Protein 1IHU (pdb70)

Sequence (540 aa):
MQFLQNIPPYLFFTGKGGVGKTSISCATAIRLAEQGKRVLLVSTDPASNVGQVFSQTIGNTIQAIASVPGLSALEIDPQAAAQQYRARIVDPIKGVLPDDVVSSINEQLSGACTTEIAAFDEFTGLLTDASLLTRFDHIIFDTAPTGHTIRLLQLPGAWSSFIASCLGPMAGLEKQREQYAYAVEALSDPKRTRLVLVARLQKSTLQEVARTHLELAAIGLKNQYLVINGVLPKTEAANDTLAAAIWEREQEALANLPADLAGLPTDTLFLQPVNMVGVSALSRLLSTQPQRPDIPSLSALVDDIARNEHGLIMLMGKGGVGKTTMAAAIAVRLADMGFDVHLTTSDPANNLQVSRIDPHEETERYRQHVLETKGKELDEAGKRLLEEDLRSPCTEEIAVFQAFSRVIREAGKRFVVMDTAPTGHTLLLLDATTPMMLLQDPERTKVLLVTLPETTPVLEAANLQADLERAGIHPWGWIINNSLSIADTRSPLLRMRAQQELPQIESVKRQHASRVALVPVLASEPTGIDKLKQLAGHHH

InterPro domains:
  IPR003593 AAA+ ATPase domain [SM00382] (7-226)
  IPR003593 AAA+ ATPase domain [SM00382] (326-518)
  IPR016300 Arsenical pump ATPase, ArsA/GET3 [PTHR10803] (10-292)
  IPR016300 Arsenical pump ATPase, ArsA/GET3 [TIGR00345] (12-296)
  IPR025723 ArsA/GET3, Anion-transporting ATPase-like domain [PF02374] (10-291)
  IPR025723 ArsA/GET3, Anion-transporting ATPase-like domain [PF02374] (329-475)
  IPR025723 ArsA/GET3, Anion-transporting ATPase-like domain [PF02374] (481-582)
  IPR027417 P-loop containing nucleoside triphosphate hydrolase [G3DSA:3.40.50.300] (1-296)
  IPR027417 P-loop containing nucleoside triphosphate hydrolase [G3DSA:3.40.50.300] (309-582)
  IPR027417 P-loop containing nucleoside triphosphate hydrolase [SSF52540] (7-279)
  IPR027417 P-loop containing nucleoside triphosphate hydrolase [SSF52540] (314-576)
  IPR027541 Arsenical pump-driving ATPase [PIRSF001327] (2-582)
  IPR027541 Arsenical pump-driving ATPase [TIGR04291] (7-570)

Foldseek 3Di:
DVCLPPAAAEEEEAADFPLQLLLLQVLSQLVQLVVVFQEEEEEEDQVDCNCQLLVHDEEQDWAASVVGHNYIYHYDHLVVQLVVLLCVPLVVCVVPDDPVVSVLLSLLSPDPLLSLLSVLLVLLVVLPPPVVVVRGRHYYYSHDHALLSLVLLVFPCLVPPDWVFNNSSSVRRPDDSVSSVSSLVQQLDSNHYAYEYEEELAPVRLVVSLVRQVSVVVSRNPRYAYEYEAQAPVVLLPPKDQSVLQNVSSVVSVVVRPPSCVPHHYDYWHHDLADNRYNVSSNVRPDNDDAFDDAAALLVVLVVVCVVLFAEEEEEADPPLQLPLSLLLSLLSCQVVPGQEEEEECDPLHSYHYHYDPLVVLLVVLLVVVCVVTVPPIDVSNSVSSSSRSVDPQSSQVSSVVVLVVCLVVRVVGYYGYSYHHALSSVVSVVVVDDLVCQLPVNRYAYEYGFALDDRRLVRSQVSQVRNVVSNHHHQEYEHEAAQSPPDIPRPSSNSVNNNSVVSVVCCCPPPGVHYHYFHRQRDDQSDPVSSNVRRDDDD

B-factor: mean 42.8, std 14.43, range [5.63, 90.51]

Nearest PDB structures (foldseek):
  1ihu-assembly1_A  TM=1.002E+00  e=6.202E-102  Escherichia coli
  1f48-assembly1_A  TM=9.995E-01  e=1.758E-96  Escherichia coli
  1ii0-assembly2_B  TM=9.972E-01  e=1.925E-93  Escherichia coli
  1ii0-assembly1_A  TM=9.949E-01  e=6.900E-92  Escherichia coli
  1ii9-assembly1_A  TM=9.945E-01  e=1.110E-90  Escherichia coli

CATH classification: 3.40.50.300 (+1 more: 3.40.50.300)

Solvent-accessible surface area: 24223 Å² total; per-residue (Å²): 39,86,0,15,108,149,17,15,31,6,0,1,0,20,29,79,19,20,0,13,22,24,34,0,0,0,0,0,0,1,81,5,7,124,109,66,80,106,0,0,2,0,1,13,37,52,55,30,68,2,9,118,13,7,98,53,116,20,24,133,85,73,68,73,2,96,68,6,116,42,2,16,0,16,39,20,58,13,87,34,16,4,91,103,3,41,34,107,38,2,73,89,35,123,79,106,66,78,116,106,57,12,68,55,48,53,23,59,3,33,6,81,18,1,39,64,3,1,18,0,6,66,9,0,25,28,5,27,54,78,67,16,61,92,161,22,44,15,0,0,0,2,35,14,8,62,4,16,4,0,51,7,6,78,12,75,0,18,72,74,28,182,87,49,19,15,19,23,0,23,85,4,28,110,33,130,102,116,68,1,50,94,0,15,101,0,4,33,36,80,175,64,3,14,3,0,1,0,0,73,7,57,145,60,15,2,83,94,11,6,125,43,26,89,73,4,17,91,26,18,8,153,30,9,35,0,0,0,11,11,13,4,8,146,83,31,21,73,132,21,124,19,0,35,31,14,71,121,46,19,63,115,13,54,79,98,38,32,91,68,0,70,76,20,42,38,14,52,0,42,37,17,51,63,60,35,89,24,46,85,14,2,42,119,1,4,36,103,141,115,196,153,34,130,24,76,31,0,0,29,6,0,33,55,2,6,195,46,119,74,5,1,1,4,0,8,16,86,56,66,8,14,28,54,35,1,0,16,2,0,0,14,52,0,8,88,76,66,39,68,1,4,17,1,8,23,58,110,116,177,59,55,78,64,17,148,10,57,13,131,106,22,20,103,173,27,27,141,107,12,46,116,85,66,0,115,183,22,92,126,35,0,52,135,6,4,48,2,11,7,103,4,103,22,5,82,37,5,1,4,3,81,14,2,36,138,10,3,175,38,2,28,154,44,1,0,0,0,2,34,17,0,38,0,10,3,6,46,17,16,65,84,128,88,46,15,159,25,8,61,54,100,115,101,7,16,4,0,0,1,1,21,4,65,87,46,7,8,57,44,2,17,59,33,18,52,26,2,74,116,3,33,3,132,19,36,1,1,0,0,10,61,0,22,5,42,14,121,16,183,2,96,17,4,128,54,44,10,94,32,13,72,85,21,5,68,37,0,74,173,135,35,16,97,90,9,0,3,0,21,17,36,5,41,71,35,124,34,113,106,74,17,88,113,7,2,34,139,110,197

Radius of gyration: 23.65 Å; Cα contacts (8 Å, |Δi|>4): 1014; chains: 1; bounding box: 61×44×60 Å

Secondary structure (DSSP, 8-state):
-GGGSS--SEEEEE-STTSSHHHHHHHHHHHHHHTT--EEEEE--TT--HHHHTTS---SS-EE-TTSTTEEEEE--HHHHHHHHHHHHHGGGTTTS-HHHHHHHHHHTSSHHHHHHHHHHHHHHHHH-TTHHHH-SEEEESS---HHHHHHHH-GGGGT-------GGGGG--S-HHHHHHHHHHHH-TTTEEEEEEEES-HHHHHHHHHHHHHHHHHT---EEEEEEEEPPGGGGSS-HHHHHHHHHHHHHHHT--HHHHTS-EEEEEPPSS---SHHHHHHTT-S---------HHHHHHHHHTTS-EEEEEE-STTSSHHHHHHHHHHHHHHTT--EEEEES-----EEEEE--HHHHHHHHHHHHHHHHHTT--HHHHHHHHHHTTSHHHHHHHHHHHHTTTGGGGGTSEEEES----HHHHHHHHH---HHHHH-TTTEEEEEEE-SSHHHHHHHHHHHHHHHHTT----EEEEEEESTTS----HHHHHHHHHHHHHHHHIIIII-SSEEEEE--SS---SHHHHHHHH----

Structure (mmCIF, N/CA/C/O backbone):
data_1IHU
#
_entry.id   1IHU
#
_cell.length_a   73.897
_cell.length_b   75.945
_cell.length_c   222.607
_cell.angle_alpha   90.00
_cell.angle_beta   90.00
_cell.angle_gamma   90.00
#
_symmetry.space_group_name_H-M   'I 2 2 2'
#
loop_
_entity.id
_entity.type
_entity.pdbx_description
1 polymer 'ARSENICAL PUMP-DRIVING ATPASE'
2 non-polymer 'MAGNESIUM ION'
3 non-polymer 'CADMIUM ION'
4 non-polymer 'CHLORIDE ION'
5 non-polymer "ADENOSINE-5'-DIPHOSPHATE"
6 non-polymer 'ALUMINUM FLUORIDE'
7 non-polymer TRIHYDROXYARSENITE(III)
8 water water
#
loop_
_atom_site.group_PDB
_atom_site.id
_atom_site.type_symbol
_atom_site.label_atom_id
_atom_site.label_alt_id
_atom_site.label_comp_id
_atom_site.label_asym_id
_atom_site.label_entity_id
_atom_site.label_seq_id
_atom_site.pdbx_PDB_ins_code
_atom_site.Cartn_x
_atom_site.Cartn_y
_atom_site.Cartn_z
_atom_site.occupancy
_atom_site.B_iso_or_equiv
_atom_site.auth_seq_id
_atom_site.auth_comp_id
_atom_site.auth_asym_id
_atom_site.auth_atom_id
_atom_site.pdbx_PDB_model_num
ATOM 1 N N . MET A 1 1 ? 38.498 4.614 80.773 1.00 31.38 1 MET A N 1
ATOM 2 C CA . MET A 1 1 ? 37.022 4.436 80.626 1.00 31.86 1 MET A CA 1
ATOM 3 C C . MET A 1 1 ? 36.729 3.586 79.390 1.00 26.16 1 MET A C 1
ATOM 4 O O . MET A 1 1 ? 37.316 3.784 78.338 1.00 29.59 1 MET A O 1
ATOM 9 N N . GLN A 1 2 ? 35.824 2.634 79.528 1.00 28.83 2 GLN A N 1
ATOM 10 C CA . GLN A 1 2 ? 35.468 1.784 78.411 1.00 29.38 2 GLN A CA 1
ATOM 11 C C . GLN A 1 2 ? 34.825 2.581 77.297 1.00 31.76 2 GLN A C 1
ATOM 12 O O . GLN A 1 2 ? 35.066 2.283 76.138 1.00 34.72 2 GLN A O 1
ATOM 18 N N . PHE A 1 3 ? 34.028 3.600 77.641 1.00 32.98 3 PHE A N 1
ATOM 19 C CA . PHE A 1 3 ? 33.338 4.395 76.621 1.00 28.87 3 PHE A CA 1
ATOM 20 C C . PHE A 1 3 ? 34.272 5.241 75.783 1.00 32.04 3 PHE A C 1
ATOM 21 O O . PHE A 1 3 ? 33.933 5.641 74.672 1.00 32.51 3 PHE A O 1
ATOM 29 N N . LEU A 1 4 ? 35.464 5.473 76.317 1.00 32.18 4 LEU A N 1
ATOM 30 C CA . LEU A 1 4 ? 36.499 6.258 75.659 1.00 28.90 4 LEU A CA 1
ATOM 31 C C . LEU A 1 4 ? 37.361 5.436 74.694 1.00 25.49 4 LEU A C 1
ATOM 32 O O . LEU A 1 4 ? 38.213 5.988 73.996 1.00 31.61 4 LEU A O 1
ATOM 37 N N . GLN A 1 5 ? 37.149 4.129 74.657 1.00 27.93 5 GLN A N 1
ATOM 38 C CA . GLN A 1 5 ? 37.962 3.273 73.799 1.00 33.38 5 GLN A CA 1
ATOM 39 C C . GLN A 1 5 ? 37.487 3.063 72.366 1.00 35.08 5 GLN A C 1
ATOM 40 O O . GLN A 1 5 ? 36.327 2.715 72.120 1.00 36.65 5 GLN A O 1
ATOM 46 N N . ASN A 1 6 ? 38.427 3.242 71.441 1.00 34.13 6 ASN A N 1
ATOM 47 C CA . ASN A 1 6 ? 38.228 3.010 70.022 1.00 31.15 6 ASN A CA 1
ATOM 48 C C . ASN A 1 6 ? 36.824 3.453 69.599 1.00 35.18 6 ASN A C 1
ATOM 49 O O . ASN A 1 6 ? 36.008 2.649 69.137 1.00 36.70 6 ASN A O 1
ATOM 54 N N . ILE A 1 7 ? 36.573 4.751 69.775 1.00 26.59 7 ILE A N 1
ATOM 55 C CA . ILE A 1 7 ? 35.306 5.408 69.470 1.00 23.46 7 ILE A CA 1
ATOM 56 C C . ILE A 1 7 ? 35.073 5.627 67.971 1.00 32.77 7 ILE A C 1
ATOM 57 O O . ILE A 1 7 ? 35.987 6.041 67.255 1.00 31.23 7 ILE A O 1
ATOM 62 N N . PRO A 1 8 ? 33.849 5.350 67.474 1.00 31.44 8 PRO A N 1
ATOM 63 C CA . PRO A 1 8 ? 33.628 5.584 66.041 1.00 28.98 8 PRO A CA 1
ATOM 64 C C . PRO A 1 8 ? 33.573 7.100 65.785 1.00 27.68 8 PRO A C 1
ATOM 65 O O . PRO A 1 8 ? 33.689 7.905 66.720 1.00 30.00 8 PRO A O 1
ATOM 69 N N . PRO A 1 9 ? 33.390 7.518 64.525 1.00 29.23 9 PRO A N 1
ATOM 70 C CA . PRO A 1 9 ? 33.345 8.967 64.282 1.00 23.42 9 PRO A CA 1
ATOM 71 C C . PRO A 1 9 ? 32.222 9.772 64.964 1.00 30.98 9 PRO A C 1
ATOM 72 O O . PRO A 1 9 ? 32.425 10.939 65.293 1.00 27.58 9 PRO A O 1
ATOM 76 N N . TYR A 1 10 ? 31.052 9.171 65.185 1.00 23.79 10 TYR A N 1
ATOM 77 C CA . TYR A 1 10 ? 29.950 9.898 65.836 1.00 25.99 10 TYR A CA 1
ATOM 78 C C . TYR A 1 10 ? 29.722 9.413 67.259 1.00 24.78 10 TYR A C 1
ATOM 79 O O . TYR A 1 10 ? 29.557 8.220 67.491 1.00 30.62 10 TYR A O 1
ATOM 88 N N . LEU A 1 11 ? 29.723 10.343 68.208 1.00 23.30 11 LEU A N 1
ATOM 89 C CA . LEU A 1 11 ? 29.520 10.013 69.617 1.00 26.95 11 LEU A CA 1
ATOM 90 C C . LEU A 1 11 ? 28.368 10.870 70.158 1.00 33.89 11 LEU A C 1
ATOM 91 O O . LEU A 1 11 ? 28.421 12.109 70.092 1.00 24.84 11 LEU A O 1
ATOM 96 N N . PHE A 1 12 ? 27.345 10.193 70.686 1.00 27.44 12 PHE A N 1
ATOM 97 C CA . PHE A 1 12 ? 26.133 10.827 71.215 1.00 26.93 12 PHE A CA 1
ATOM 98 C C . PHE A 1 12 ? 25.935 10.522 72.711 1.00 31.25 12 PHE A C 1
ATOM 99 O O . PHE A 1 12 ? 26.098 9.368 73.138 1.00 27.08 12 PHE A O 1
ATOM 107 N N . PHE A 1 13 ? 25.595 11.551 73.496 1.00 28.08 13 PHE A N 1
ATOM 108 C CA . PHE A 1 13 ? 25.308 11.387 74.930 1.00 27.29 13 PHE A CA 1
ATOM 109 C C . PHE A 1 13 ? 23.834 11.721 75.156 1.00 30.88 13 PHE A C 1
ATOM 110 O O . PHE A 1 13 ? 23.348 12.776 74.727 1.00 29.10 13 PHE A O 1
ATOM 118 N N . THR A 1 14 ? 23.123 10.810 75.809 1.00 30.12 14 THR A N 1
ATOM 119 C CA . THR A 1 14 ? 21.718 11.013 76.106 1.00 28.33 14 THR A CA 1
ATOM 120 C C . THR A 1 14 ? 21.497 10.875 77.618 1.00 30.83 14 THR A C 1
ATOM 121 O O . THR A 1 14 ? 22.355 10.340 78.330 1.00 29.51 14 THR A O 1
ATOM 125 N N . GLY A 1 15 ? 20.360 11.364 78.108 1.00 23.48 15 GLY A N 1
ATOM 126 C CA . GLY A 1 15 ? 20.097 11.328 79.538 1.00 19.84 15 GLY A CA 1
ATOM 127 C C . GLY A 1 15 ? 19.302 12.562 79.965 1.00 27.51 15 GLY A C 1
ATOM 128 O O . GLY A 1 15 ? 19.184 13.523 79.193 1.00 27.07 15 GLY A O 1
ATOM 129 N N . LYS A 1 16 ? 18.761 12.548 81.183 1.00 24.06 16 LYS A N 1
ATOM 130 C CA . LYS A 1 16 ? 17.938 13.647 81.670 1.00 26.87 16 LYS A CA 1
ATOM 131 C C . LYS A 1 16 ? 18.689 14.964 81.906 1.00 29.20 16 LYS A C 1
ATOM 132 O O . LYS A 1 16 ? 19.917 14.988 82.053 1.00 28.48 16 LYS A O 1
ATOM 138 N N . GLY A 1 17 ? 17.928 16.059 81.927 1.00 27.91 17 GLY A N 1
ATOM 139 C CA . GLY A 1 17 ? 18.501 17.379 82.132 1.00 29.95 17 GLY A CA 1
ATOM 140 C C . GLY A 1 17 ? 19.372 17.370 83.373 1.00 31.60 17 GLY A C 1
ATOM 141 O O . GLY A 1 17 ? 18.944 16.899 84.427 1.00 31.39 17 GLY A O 1
ATOM 142 N N . GLY A 1 18 ? 20.602 17.850 83.244 1.00 29.84 18 GLY A N 1
ATOM 143 C CA . GLY A 1 18 ? 21.488 17.883 84.392 1.00 33.16 18 GLY A CA 1
ATOM 144 C C . GLY A 1 18 ? 22.235 16.612 84.793 1.00 35.98 18 GLY A C 1
ATOM 145 O O . GLY A 1 18 ? 22.942 16.643 85.812 1.00 37.90 18 GLY A O 1
ATOM 146 N N . VAL A 1 19 ? 22.115 15.502 84.058 1.00 25.44 19 VAL A N 1
ATOM 147 C CA . VAL A 1 19 ? 22.882 14.315 84.479 1.00 32.19 19 VAL A CA 1
ATOM 148 C C . VAL A 1 19 ? 24.381 14.470 84.244 1.00 27.01 19 VAL A C 1
ATOM 149 O O . VAL A 1 19 ? 25.166 13.753 84.849 1.00 32.19 19 VAL A O 1
ATOM 153 N N . GLY A 1 20 ? 24.765 15.394 83.359 1.00 27.99 20 GLY A N 1
ATOM 154 C CA . GLY A 1 20 ? 26.170 15.625 83.056 1.00 21.26 20 GLY A CA 1
ATOM 155 C C . GLY A 1 20 ? 26.581 15.409 81.607 1.00 29.96 20 GLY A C 1
ATOM 156 O O . GLY A 1 20 ? 27.785 15.310 81.299 1.00 23.09 20 GLY A O 1
ATOM 157 N N . LYS A 1 21 ? 25.606 15.363 80.697 1.00 20.52 21 LYS A N 1
ATOM 158 C CA . LYS A 1 21 ? 25.936 15.120 79.285 1.00 25.52 21 LYS A CA 1
ATOM 159 C C . LYS A 1 21 ? 26.990 16.069 78.688 1.00 24.60 21 LYS A C 1
ATOM 160 O O . LYS A 1 21 ? 27.992 15.632 78.121 1.00 27.80 21 LYS A O 1
ATOM 166 N N . THR A 1 22 ? 26.742 17.364 78.814 1.00 23.99 22 THR A N 1
ATOM 167 C CA . THR A 1 22 ? 27.621 18.386 78.290 1.00 18.86 22 THR A CA 1
ATOM 168 C C . THR A 1 22 ? 29.000 18.337 78.942 1.00 24.31 22 THR A C 1
ATOM 169 O O . THR A 1 22 ? 30.018 18.406 78.252 1.00 27.65 22 THR A O 1
ATOM 173 N N . SER A 1 23 ? 29.028 18.207 80.267 1.00 24.15 23 SER A N 1
ATOM 174 C CA . SER A 1 23 ? 30.282 18.128 81.018 1.00 29.35 23 SER A CA 1
ATOM 175 C C . SER A 1 23 ? 31.122 16.957 80.504 1.00 32.00 23 SER A C 1
ATOM 176 O O . SER A 1 23 ? 32.295 17.130 80.175 1.00 29.77 23 SER A O 1
ATOM 179 N N . ILE A 1 24 ? 30.517 15.770 80.463 1.00 27.26 24 ILE A N 1
ATOM 180 C CA . ILE A 1 24 ? 31.188 14.583 79.975 1.00 26.22 24 ILE A CA 1
ATOM 181 C C . ILE A 1 24 ? 31.602 14.745 78.496 1.00 33.60 24 ILE A C 1
ATOM 182 O O . ILE A 1 24 ? 32.673 14.270 78.083 1.00 29.46 24 ILE A O 1
ATOM 187 N N . SER A 1 25 ? 30.786 15.443 77.701 1.00 28.89 25 SER A N 1
ATOM 188 C CA . SER A 1 25 ? 31.136 15.639 76.285 1.00 29.63 25 SER A CA 1
ATOM 189 C C . SER A 1 25 ? 32.383 16.507 76.124 1.00 27.85 25 SER A C 1
ATOM 190 O O . SER A 1 25 ? 33.232 16.234 75.272 1.00 26.61 25 SER A O 1
ATOM 193 N N . CYS A 1 26 ? 32.469 17.569 76.921 1.00 26.75 26 CYS A N 1
ATOM 194 C CA . CYS A 1 26 ? 33.601 18.488 76.850 1.00 33.56 26 CYS A CA 1
ATOM 195 C C . CYS A 1 26 ? 34.883 17.795 77.287 1.00 32.26 26 CYS A C 1
ATOM 196 O O . CYS A 1 26 ? 35.932 17.963 76.673 1.00 37.24 26 CYS A O 1
ATOM 199 N N . ALA A 1 27 ? 34.781 17.010 78.351 1.00 31.77 27 ALA A N 1
ATOM 200 C CA . ALA A 1 27 ? 35.914 16.276 78.875 1.00 31.90 27 ALA A CA 1
ATOM 201 C C . ALA A 1 27 ? 36.360 15.210 77.874 1.00 34.65 27 ALA A C 1
ATOM 202 O O . ALA A 1 27 ? 37.550 14.943 77.731 1.00 34.29 27 ALA A O 1
ATOM 204 N N . THR A 1 28 ? 35.402 14.590 77.191 1.00 31.94 28 THR A N 1
ATOM 205 C CA . THR A 1 28 ? 35.728 13.587 76.193 1.00 28.62 28 THR A CA 1
ATOM 206 C C . THR A 1 28 ? 36.451 14.250 75.014 1.00 30.02 28 THR A C 1
ATOM 207 O O . THR A 1 28 ? 37.460 13.744 74.540 1.00 34.49 28 THR A O 1
ATOM 211 N N . ALA A 1 29 ? 35.945 15.392 74.556 1.00 34.05 29 ALA A N 1
ATOM 212 C CA . ALA A 1 29 ? 36.554 16.109 73.434 1.00 34.28 29 ALA A CA 1
ATOM 213 C C . ALA A 1 29 ? 38.005 16.494 73.730 1.00 35.26 29 ALA A C 1
ATOM 214 O O . ALA A 1 29 ? 38.897 16.275 72.910 1.00 40.32 29 ALA A O 1
ATOM 216 N N . ILE A 1 30 ? 38.228 17.085 74.898 1.00 38.04 30 ILE A N 1
ATOM 217 C CA . ILE A 1 30 ? 39.568 17.487 75.320 1.00 37.94 30 ILE A CA 1
ATOM 218 C C . ILE A 1 30 ? 40.487 16.276 75.267 1.00 39.80 30 ILE A C 1
ATOM 219 O O . ILE A 1 30 ? 41.520 16.295 74.592 1.00 40.11 30 ILE A O 1
ATOM 224 N N . ARG A 1 31 ? 40.089 15.222 75.972 1.00 32.61 31 ARG A N 1
ATOM 225 C CA . ARG A 1 31 ? 40.858 13.983 76.034 1.00 35.34 31 ARG A CA 1
ATOM 226 C C . ARG A 1 31 ? 41.231 13.454 74.650 1.00 38.96 31 ARG A C 1
ATOM 227 O O . ARG A 1 31 ? 42.345 12.984 74.442 1.00 44.18 31 ARG A O 1
ATOM 235 N N . LEU A 1 32 ? 40.304 13.525 73.701 1.00 41.87 32 LEU A N 1
ATOM 236 C CA . LEU A 1 32 ? 40.581 13.027 72.362 1.00 38.87 32 LEU A CA 1
ATOM 237 C C . LEU A 1 32 ? 41.466 13.996 71.586 1.00 38.77 32 LEU A C 1
ATOM 238 O O . LEU A 1 32 ? 42.326 13.582 70.812 1.00 39.03 32 LEU A O 1
ATOM 243 N N . ALA A 1 33 ? 41.248 15.288 71.783 1.00 42.72 33 ALA A N 1
ATOM 244 C CA . ALA A 1 33 ? 42.057 16.284 71.096 1.00 45.97 33 ALA A CA 1
ATOM 245 C C . ALA A 1 33 ? 43.499 16.140 71.581 1.00 48.61 33 ALA A C 1
ATOM 246 O O . ALA A 1 33 ? 44.448 16.370 70.827 1.00 47.40 33 ALA A O 1
ATOM 248 N N . GLU A 1 34 ? 43.655 15.735 72.838 1.00 44.78 34 GLU A N 1
ATOM 249 C CA . GLU A 1 34 ? 44.980 15.562 73.409 1.00 46.25 34 GLU A CA 1
ATOM 250 C C . GLU A 1 34 ? 45.664 14.290 72.921 1.00 44.49 34 GLU A C 1
ATOM 251 O O . GLU A 1 34 ? 46.875 14.163 73.033 1.00 41.77 34 GLU A O 1
ATOM 257 N N . GLN A 1 35 ? 44.902 13.350 72.374 1.00 44.02 35 GLN A N 1
ATOM 258 C CA . GLN A 1 35 ? 45.511 12.130 71.857 1.00 39.74 35 GLN A CA 1
ATOM 259 C C . GLN A 1 35 ? 45.849 12.359 70.383 1.00 38.37 35 GLN A C 1
ATOM 260 O O . GLN A 1 35 ? 46.134 11.426 69.630 1.00 39.91 35 GLN A O 1
ATOM 266 N N . GLY A 1 36 ? 45.817 13.624 69.981 1.00 35.91 36 GLY A N 1
ATOM 267 C CA . GLY A 1 36 ? 46.117 13.967 68.607 1.00 34.11 36 GLY A CA 1
ATOM 268 C C . GLY A 1 36 ? 44.944 13.904 67.641 1.00 43.42 36 GLY A C 1
ATOM 269 O O . GLY A 1 36 ? 45.149 14.011 66.436 1.00 43.59 36 GLY A O 1
ATOM 270 N N . LYS A 1 37 ? 43.719 13.746 68.145 1.00 42.46 37 LYS A N 1
ATOM 271 C CA . LYS A 1 37 ? 42.554 13.673 67.262 1.00 39.50 37 LYS A CA 1
ATOM 272 C C . LYS A 1 37 ? 41.981 15.042 66.912 1.00 34.65 37 LYS A C 1
ATOM 273 O O . LYS A 1 37 ? 42.095 16.003 67.675 1.00 35.14 37 LYS A O 1
ATOM 279 N N . ARG A 1 38 ? 41.356 15.114 65.745 1.00 33.17 38 ARG A N 1
ATOM 280 C CA . ARG A 1 38 ? 40.713 16.328 65.293 1.00 27.76 38 ARG A CA 1
ATOM 281 C C . ARG A 1 38 ? 39.266 16.131 65.781 1.00 36.08 38 ARG A C 1
ATOM 282 O O . ARG A 1 38 ? 38.570 15.184 65.364 1.00 31.64 38 ARG A O 1
ATOM 290 N N . VAL A 1 39 ? 38.821 17.013 66.676 1.00 35.88 39 VAL A N 1
ATOM 291 C CA . VAL A 1 39 ? 37.492 16.879 67.249 1.00 32.03 39 VAL A CA 1
ATOM 292 C C . VAL A 1 39 ? 36.527 18.041 67.027 1.00 37.31 39 VAL A C 1
ATOM 293 O O . VAL A 1 39 ? 36.904 19.215 67.124 1.00 43.57 39 VAL A O 1
ATOM 297 N N . LEU A 1 40 ? 35.279 17.704 66.716 1.00 30.10 40 LEU A N 1
ATOM 298 C CA . LEU A 1 40 ? 34.230 18.713 66.552 1.00 30.80 40 LEU A CA 1
ATOM 299 C C . LEU A 1 40 ? 33.242 18.439 67.700 1.00 26.48 40 LEU A C 1
ATOM 300 O O . LEU A 1 40 ? 32.717 17.320 67.853 1.00 26.04 40 LEU A O 1
ATOM 305 N N . LEU A 1 41 ? 33.032 19.443 68.539 1.00 31.59 41 LEU A N 1
ATOM 306 C CA . LEU A 1 41 ? 32.109 19.303 69.663 1.00 28.14 41 LEU A CA 1
ATOM 307 C C . LEU A 1 41 ? 30.861 20.053 69.273 1.00 32.20 41 LEU A C 1
ATOM 308 O O . LEU A 1 41 ? 30.913 21.262 69.009 1.00 29.76 41 LEU A O 1
ATOM 313 N N . VAL A 1 42 ? 29.749 19.326 69.212 1.00 22.98 42 VAL A N 1
ATOM 314 C CA . VAL A 1 42 ? 28.473 19.913 68.844 1.00 27.05 42 VAL A CA 1
ATOM 315 C C . VAL A 1 42 ? 27.585 20.159 70.066 1.00 27.55 42 VAL A C 1
ATOM 316 O O . VAL A 1 42 ? 27.059 19.222 70.683 1.00 23.75 42 VAL A O 1
ATOM 320 N N . SER A 1 43 ? 27.460 21.438 70.411 1.00 29.46 43 SER A N 1
ATOM 321 C CA . SER A 1 43 ? 26.651 21.898 71.525 1.00 29.77 43 SER A CA 1
ATOM 322 C C . SER A 1 43 ? 25.207 21.977 71.009 1.00 29.12 43 SER A C 1
ATOM 323 O O . SER A 1 43 ? 24.919 22.636 70.006 1.00 23.95 43 SER A O 1
ATOM 326 N N . THR A 1 44 ? 24.296 21.302 71.693 1.00 28.84 44 THR A N 1
ATOM 327 C CA . THR A 1 44 ? 22.923 21.259 71.221 1.00 29.55 44 THR A CA 1
ATOM 328 C C . THR A 1 44 ? 21.880 21.860 72.136 1.00 31.24 44 THR A C 1
ATOM 329 O O . THR A 1 44 ? 20.728 22.042 71.724 1.00 34.69 44 THR A O 1
ATOM 333 N N . ASP A 1 45 ? 22.280 22.171 73.365 1.00 30.84 45 ASP A N 1
ATOM 334 C CA . ASP A 1 45 ? 21.380 22.718 74.386 1.00 33.23 45 ASP A CA 1
ATOM 335 C C . ASP A 1 45 ? 20.788 24.086 74.062 1.00 39.30 45 ASP A C 1
ATOM 336 O O . ASP A 1 45 ? 21.475 24.944 73.494 1.00 39.36 45 ASP A O 1
ATOM 341 N N . PRO A 1 46 ? 19.499 24.304 74.439 1.00 42.78 46 PRO A N 1
ATOM 342 C CA . PRO A 1 46 ? 18.700 25.525 74.241 1.00 47.49 46 PRO A CA 1
ATOM 343 C C . PRO A 1 46 ? 19.305 26.847 74.691 1.00 53.55 46 PRO A C 1
ATOM 344 O O . PRO A 1 46 ? 18.987 27.901 74.127 1.00 61.39 46 PRO A O 1
ATOM 348 N N . ALA A 1 47 ? 20.153 26.802 75.710 1.00 50.33 47 ALA A N 1
ATOM 349 C CA . ALA A 1 47 ? 20.799 28.009 76.214 1.00 51.57 47 ALA A CA 1
ATOM 350 C C . ALA A 1 47 ? 22.242 27.604 76.439 1.00 54.08 47 ALA A C 1
ATOM 351 O O . ALA A 1 47 ? 22.771 27.709 77.550 1.00 55.65 47 ALA A O 1
ATOM 353 N N . SER A 1 48 ? 22.859 27.125 75.363 1.00 55.52 48 SER A N 1
ATOM 354 C CA . SER A 1 48 ? 24.225 26.638 75.388 1.00 57.00 48 SER A CA 1
ATOM 355 C C . SER A 1 48 ? 25.140 27.449 76.280 1.00 58.19 48 SER A C 1
ATOM 356 O O . SER A 1 48 ? 25.106 28.677 76.263 1.00 59.58 48 SER A O 1
ATOM 359 N N . ASN A 1 49 ? 25.961 26.743 77.051 1.00 56.14 49 ASN A N 1
ATOM 360 C CA . ASN A 1 49 ? 26.914 27.364 77.950 1.00 52.73 49 ASN A CA 1
ATOM 361 C C . ASN A 1 49 ? 28.312 26.840 77.627 1.00 52.82 49 ASN A C 1
ATOM 362 O O . ASN A 1 49 ? 29.288 27.184 78.299 1.00 53.73 49 ASN A O 1
ATOM 367 N N . VAL A 1 50 ? 28.402 26.006 76.594 1.00 49.78 50 VAL A N 1
ATOM 368 C CA . VAL A 1 50 ? 29.680 25.428 76.192 1.00 48.77 50 VAL A CA 1
ATOM 369 C C . VAL A 1 50 ? 30.741 26.504 75.989 1.00 50.02 50 VAL A C 1
ATOM 370 O O . VAL A 1 50 ? 31.892 26.330 76.389 1.00 50.90 50 VAL A O 1
ATOM 374 N N . GLY A 1 51 ? 30.356 27.618 75.375 1.00 52.10 51 GLY A N 1
ATOM 375 C CA . GLY A 1 51 ? 31.315 28.687 75.173 1.00 57.06 51 GLY A CA 1
ATOM 376 C C . GLY A 1 51 ? 31.935 29.061 76.509 1.00 57.83 51 GLY A C 1
ATOM 377 O O . GLY A 1 51 ? 33.145 29.276 76.617 1.00 56.10 51 GLY A O 1
ATOM 378 N N . GLN A 1 52 ? 31.091 29.111 77.535 1.00 60.73 52 GLN A N 1
ATOM 379 C CA . GLN A 1 52 ? 31.520 29.463 78.880 1.00 63.33 52 GLN A CA 1
ATOM 380 C C . GLN A 1 52 ? 32.626 28.562 79.411 1.00 64.43 52 GLN A C 1
ATOM 381 O O . GLN A 1 52 ? 33.699 29.044 79.788 1.00 63.65 52 GLN A O 1
ATOM 387 N N . VAL A 1 53 ? 32.361 27.257 79.441 1.00 62.38 53 VAL A N 1
ATOM 388 C CA . VAL A 1 53 ? 33.336 26.285 79.932 1.00 59.09 53 VAL A CA 1
ATOM 389 C C . VAL A 1 53 ? 34.699 26.419 79.255 1.00 57.59 53 VAL A C 1
ATOM 390 O O . VAL A 1 53 ? 35.724 26.074 79.840 1.00 61.60 53 VAL A O 1
ATOM 394 N N . PHE A 1 54 ? 34.717 26.911 78.023 1.00 49.53 54 PHE A N 1
ATOM 395 C CA . PHE A 1 54 ? 35.980 27.064 77.320 1.00 54.68 54 PHE A CA 1
ATOM 396 C C . PHE A 1 54 ? 36.428 28.514 77.312 1.00 57.96 54 PHE A C 1
ATOM 397 O O . PHE A 1 54 ? 37.425 28.877 76.676 1.00 56.14 54 PHE A O 1
ATOM 405 N N . SER A 1 55 ? 35.678 29.334 78.039 1.00 58.94 55 SER A N 1
ATOM 406 C CA . SER A 1 55 ? 35.968 30.750 78.156 1.00 58.00 55 SER A CA 1
ATOM 407 C C . SER A 1 55 ? 36.176 31.413 76.803 1.00 58.36 55 SER A C 1
ATOM 408 O O . SER A 1 55 ? 37.214 32.032 76.553 1.00 59.56 55 SER A O 1
ATOM 411 N N . GLN A 1 56 ? 35.185 31.266 75.929 1.00 54.38 56 GLN A N 1
ATOM 412 C CA . GLN A 1 56 ? 35.223 31.877 74.605 1.00 54.04 56 GLN A CA 1
ATOM 413 C C . GLN A 1 56 ? 33.826 31.762 74.012 1.00 50.14 56 GLN A C 1
ATOM 414 O O . GLN A 1 56 ? 32.978 31.063 74.555 1.00 51.12 56 GLN A O 1
ATOM 420 N N . THR A 1 57 ? 33.582 32.445 72.902 1.00 48.23 57 THR A N 1
ATOM 421 C CA . THR A 1 57 ? 32.264 32.391 72.286 1.00 51.97 57 THR A CA 1
ATOM 422 C C . THR A 1 57 ? 32.256 31.413 71.124 1.00 53.69 57 THR A C 1
ATOM 423 O O . THR A 1 57 ? 33.272 31.231 70.444 1.00 52.61 57 THR A O 1
ATOM 427 N N . ILE A 1 58 ? 31.104 30.784 70.914 1.00 42.66 58 ILE A N 1
ATOM 428 C CA . ILE A 1 58 ? 30.919 29.835 69.832 1.00 47.22 58 ILE A CA 1
ATOM 429 C C . ILE A 1 58 ? 29.548 30.109 69.217 1.00 51.46 58 ILE A C 1
ATOM 430 O O . ILE A 1 58 ? 28.621 30.521 69.918 1.00 56.63 58 ILE A O 1
ATOM 435 N N . GLY A 1 59 ? 29.413 29.873 67.918 1.00 50.23 59 GLY A N 1
ATOM 436 C CA . GLY A 1 59 ? 28.139 30.122 67.266 1.00 47.67 59 GLY A CA 1
ATOM 437 C C . GLY A 1 59 ? 27.716 28.996 66.353 1.00 49.53 59 GLY A C 1
ATOM 438 O O . GLY A 1 59 ? 28.192 27.865 66.493 1.00 47.11 59 GLY A O 1
ATOM 439 N N . ASN A 1 60 ? 26.831 29.312 65.411 1.00 48.41 60 ASN A N 1
ATOM 440 C CA . ASN A 1 60 ? 26.313 28.337 64.450 1.00 48.39 60 ASN A CA 1
ATOM 441 C C . ASN A 1 60 ? 27.298 28.172 63.302 1.00 50.10 60 ASN A C 1
ATOM 442 O O . ASN A 1 60 ? 26.928 27.862 62.169 1.00 44.08 60 ASN A O 1
ATOM 447 N N . THR A 1 61 ? 28.566 28.381 63.629 1.00 50.55 61 THR A N 1
ATOM 448 C CA . THR A 1 61 ? 29.660 28.285 62.681 1.00 46.88 61 THR A CA 1
ATOM 449 C C . THR A 1 61 ? 30.796 27.565 63.389 1.00 47.63 61 THR A C 1
ATOM 450 O O . THR A 1 61 ? 31.129 27.898 64.527 1.00 52.43 61 THR A O 1
ATOM 454 N N . ILE A 1 62 ? 31.377 26.567 62.730 1.00 45.51 62 ILE A N 1
ATOM 455 C CA . ILE A 1 62 ? 32.477 25.828 63.328 1.00 43.45 62 ILE A CA 1
ATOM 456 C C . ILE A 1 62 ? 33.635 26.773 63.623 1.00 47.65 62 ILE A C 1
ATOM 457 O O . ILE A 1 62 ? 34.066 27.540 62.761 1.00 52.05 62 ILE A O 1
ATOM 462 N N . GLN A 1 63 ? 34.117 26.712 64.859 1.00 47.54 63 GLN A N 1
ATOM 463 C CA . GLN A 1 63 ? 35.220 27.531 65.324 1.00 46.24 63 GLN A CA 1
ATOM 464 C C . GLN A 1 63 ? 36.165 26.687 66.149 1.00 44.95 63 GLN A C 1
ATOM 465 O O . GLN A 1 63 ? 35.726 25.871 66.957 1.00 37.70 63 GLN A O 1
ATOM 471 N N . ALA A 1 64 ? 37.464 26.888 65.952 1.00 45.20 64 ALA A N 1
ATOM 472 C CA . ALA A 1 64 ? 38.456 26.150 66.719 1.00 52.09 64 ALA A CA 1
ATOM 473 C C . ALA A 1 64 ? 38.408 26.665 68.152 1.00 49.91 64 ALA A C 1
ATOM 474 O O . ALA A 1 64 ? 38.119 27.835 68.383 1.00 53.57 64 ALA A O 1
ATOM 476 N N . ILE A 1 65 ? 38.659 25.794 69.118 1.00 50.79 65 ILE A N 1
ATOM 477 C CA . ILE A 1 65 ? 38.659 26.230 70.509 1.00 50.39 65 ILE A CA 1
ATOM 478 C C . ILE A 1 65 ? 40.108 26.519 70.854 1.00 50.15 65 ILE A C 1
ATOM 479 O O . ILE A 1 65 ? 40.882 25.610 71.126 1.00 48.66 65 ILE A O 1
ATOM 484 N N . ALA A 1 66 ? 40.467 27.799 70.800 1.00 50.62 66 ALA A N 1
ATOM 485 C CA . ALA A 1 66 ? 41.829 28.266 71.062 1.00 50.13 66 ALA A CA 1
ATOM 486 C C . ALA A 1 66 ? 42.562 27.558 72.192 1.00 45.31 66 ALA A C 1
ATOM 487 O O . ALA A 1 66 ? 43.713 27.166 72.027 1.00 47.30 66 ALA A O 1
ATOM 489 N N . SER A 1 67 ? 41.896 27.392 73.329 1.00 49.53 67 SER A N 1
ATOM 490 C CA . SER A 1 67 ? 42.501 26.740 74.488 1.00 49.90 67 SER A CA 1
ATOM 491 C C . SER A 1 67 ? 42.690 25.222 74.363 1.00 49.44 67 SER A C 1
ATOM 492 O O . SER A 1 67 ? 43.242 24.587 75.262 1.00 53.44 67 SER A O 1
ATOM 495 N N . VAL A 1 68 ? 42.243 24.640 73.258 1.00 47.10 68 VAL A N 1
ATOM 496 C CA . VAL A 1 68 ? 42.369 23.198 73.068 1.00 44.60 68 VAL A CA 1
ATOM 497 C C . VAL A 1 68 ? 42.695 22.815 71.619 1.00 49.14 68 VAL A C 1
ATOM 498 O O . VAL A 1 68 ? 41.800 22.520 70.819 1.00 43.58 68 VAL A O 1
ATOM 502 N N . PRO A 1 69 ? 43.988 22.816 71.260 1.00 49.08 69 PRO A N 1
ATOM 503 C CA . PRO A 1 69 ? 44.382 22.458 69.895 1.00 44.95 69 PRO A CA 1
ATOM 504 C C . PRO A 1 69 ? 43.853 21.085 69.471 1.00 42.34 69 PRO A C 1
ATOM 505 O O . PRO A 1 69 ? 43.985 20.108 70.203 1.00 41.39 69 PRO A O 1
ATOM 509 N N . GLY A 1 70 ? 43.257 21.030 68.284 1.00 42.62 70 GLY A N 1
ATOM 510 C CA . GLY A 1 70 ? 42.687 19.791 67.779 1.00 41.91 70 GLY A CA 1
ATOM 511 C C . GLY A 1 70 ? 41.165 19.773 67.877 1.00 38.66 70 GLY A C 1
ATOM 512 O O . GLY A 1 70 ? 40.477 18.997 67.195 1.00 38.42 70 GLY A O 1
ATOM 513 N N . LEU A 1 71 ? 40.643 20.661 68.715 1.00 36.05 71 LEU A N 1
ATOM 514 C CA . LEU A 1 71 ? 39.216 20.765 68.963 1.00 38.04 71 LEU A CA 1
ATOM 515 C C . LEU A 1 71 ? 38.555 22.031 68.434 1.00 40.25 71 LEU A C 1
ATOM 516 O O . LEU A 1 71 ? 39.074 23.134 68.590 1.00 42.26 71 LEU A O 1
ATOM 521 N N . SER A 1 72 ? 37.401 21.845 67.799 1.00 42.06 72 SER A N 1
ATOM 522 C CA . SER A 1 72 ? 36.592 22.941 67.277 1.00 41.42 72 SER A CA 1
ATOM 523 C C . SER A 1 72 ? 35.200 22.702 67.856 1.00 38.99 72 SER A C 1
ATOM 524 O O . SER A 1 72 ? 34.912 21.631 68.396 1.00 36.54 72 SER A O 1
ATOM 527 N N . ALA A 1 73 ? 34.340 23.701 67.762 1.00 38.33 73 ALA A N 1
ATOM 528 C CA . ALA A 1 73 ? 33.005 23.563 68.300 1.00 36.91 73 ALA A CA 1
ATOM 529 C C . ALA A 1 73 ? 31.974 24.171 67.362 1.00 38.86 73 ALA A C 1
ATOM 530 O O . ALA A 1 73 ? 32.298 24.996 66.500 1.00 33.25 73 ALA A O 1
ATOM 532 N N . LEU A 1 74 ? 30.733 23.737 67.539 1.00 33.30 74 LEU A N 1
ATOM 533 C CA . LEU A 1 74 ? 29.609 24.210 66.746 1.00 34.43 74 LEU A CA 1
ATOM 534 C C . LEU A 1 74 ? 28.352 24.174 67.602 1.00 34.13 74 LEU A C 1
ATOM 535 O O . LEU A 1 74 ? 28.027 23.151 68.219 1.00 34.51 74 LEU A O 1
ATOM 540 N N . GLU A 1 75 ? 27.649 25.294 67.642 1.00 37.61 75 GLU A N 1
ATOM 541 C CA . GLU A 1 75 ? 26.423 25.390 68.414 1.00 38.64 75 GLU A CA 1
ATOM 542 C C . GLU A 1 75 ? 25.165 25.373 67.530 1.00 40.99 75 GLU A C 1
ATOM 543 O O . GLU A 1 75 ? 24.991 26.205 66.630 1.00 41.81 75 GLU A O 1
ATOM 549 N N . ILE A 1 76 ? 24.300 24.398 67.775 1.00 40.56 76 ILE A N 1
ATOM 550 C CA . ILE A 1 76 ? 23.049 24.293 67.040 1.00 36.01 76 ILE A CA 1
ATOM 551 C C . ILE A 1 76 ? 21.981 24.739 68.024 1.00 39.60 76 ILE A C 1
ATOM 552 O O . ILE A 1 76 ? 21.750 24.075 69.029 1.00 46.38 76 ILE A O 1
ATOM 557 N N . ASP A 1 77 ? 21.351 25.877 67.767 1.00 42.65 77 ASP A N 1
ATOM 558 C CA . ASP A 1 77 ? 20.315 26.366 68.670 1.00 45.76 77 ASP A CA 1
ATOM 559 C C . ASP A 1 77 ? 18.993 25.674 68.345 1.00 41.73 77 ASP A C 1
ATOM 560 O O . ASP A 1 77 ? 18.449 25.836 67.255 1.00 42.48 77 ASP A O 1
ATOM 565 N N . PRO A 1 78 ? 18.455 24.898 69.299 1.00 44.96 78 PRO A N 1
ATOM 566 C CA . PRO A 1 78 ? 17.191 24.189 69.072 1.00 40.74 78 PRO A CA 1
ATOM 567 C C . PRO A 1 78 ? 15.981 25.115 69.067 1.00 36.42 78 PRO A C 1
ATOM 568 O O . PRO A 1 78 ? 15.030 24.898 68.315 1.00 36.64 78 PRO A O 1
ATOM 572 N N . GLN A 1 79 ? 16.008 26.146 69.904 1.00 35.09 79 GLN A N 1
ATOM 573 C CA . GLN A 1 79 ? 14.884 27.070 69.940 1.00 41.25 79 GLN A CA 1
ATOM 574 C C . GLN A 1 79 ? 14.838 27.835 68.624 1.00 41.96 79 GLN A C 1
ATOM 575 O O . GLN A 1 79 ? 13.756 28.107 68.084 1.00 40.64 79 GLN A O 1
ATOM 581 N N . ALA A 1 80 ? 16.018 28.149 68.096 1.00 42.27 80 ALA A N 1
ATOM 582 C CA . ALA A 1 80 ? 16.109 28.867 66.837 1.00 41.88 80 ALA A CA 1
ATOM 583 C C . ALA A 1 80 ? 15.653 27.966 65.700 1.00 38.57 80 ALA A C 1
ATOM 584 O O . ALA A 1 80 ? 14.926 28.402 64.810 1.00 38.43 80 ALA A O 1
ATOM 586 N N . ALA A 1 81 ? 16.065 26.707 65.732 1.00 31.92 81 ALA A N 1
ATOM 587 C CA . ALA A 1 81 ? 15.674 25.780 64.677 1.00 30.87 81 ALA A CA 1
ATOM 588 C C . ALA A 1 81 ? 14.159 25.565 64.626 1.00 28.52 81 ALA A C 1
ATOM 589 O O . ALA A 1 81 ? 13.585 25.514 63.543 1.00 29.75 81 ALA A O 1
ATOM 591 N N . ALA A 1 82 ? 13.513 25.423 65.781 1.00 28.65 82 ALA A N 1
ATOM 592 C CA . ALA A 1 82 ? 12.053 25.233 65.806 1.00 30.51 82 ALA A CA 1
ATOM 593 C C . ALA A 1 82 ? 11.367 26.488 65.260 1.00 32.27 82 ALA A C 1
ATOM 594 O O . ALA A 1 82 ? 10.395 26.393 64.496 1.00 32.01 82 ALA A O 1
ATOM 596 N N . GLN A 1 83 ? 11.882 27.652 65.666 1.00 32.48 83 GLN A N 1
ATOM 597 C CA . GLN A 1 83 ? 11.362 28.949 65.232 1.00 38.60 83 GLN A CA 1
ATOM 598 C C . GLN A 1 83 ? 11.342 29.071 63.707 1.00 40.74 83 GLN A C 1
ATOM 599 O O . GLN A 1 83 ? 10.351 29.524 63.136 1.00 38.81 83 GLN A O 1
ATOM 605 N N . GLN A 1 84 ? 12.435 28.660 63.057 1.00 41.99 84 GLN A N 1
ATOM 606 C CA . GLN A 1 84 ? 12.563 28.720 61.596 1.00 38.61 84 GLN A CA 1
ATOM 607 C C . GLN A 1 84 ? 11.720 27.656 60.932 1.00 39.50 84 GLN A C 1
ATOM 608 O O . GLN A 1 84 ? 11.220 27.829 59.817 1.00 32.10 84 GLN A O 1
ATOM 614 N N . TYR A 1 85 ? 11.589 26.534 61.621 1.00 40.14 85 TYR A N 1
ATOM 615 C CA . TYR A 1 85 ? 10.778 25.434 61.130 1.00 44.65 85 TYR A CA 1
ATOM 616 C C . TYR A 1 85 ? 9.345 25.967 61.036 1.00 41.81 85 TYR A C 1
ATOM 617 O O . TYR A 1 85 ? 8.652 25.821 60.025 1.00 41.36 85 TYR A O 1
ATOM 626 N N . ARG A 1 86 ? 8.930 26.595 62.127 1.00 37.78 86 ARG A N 1
ATOM 627 C CA . ARG A 1 86 ? 7.599 27.165 62.278 1.00 41.87 86 ARG A CA 1
ATOM 628 C C . ARG A 1 86 ? 7.335 28.254 61.235 1.00 44.33 86 ARG A C 1
ATOM 629 O O . ARG A 1 86 ? 6.288 28.252 60.565 1.00 44.46 86 ARG A O 1
ATOM 637 N N . ALA A 1 87 ? 8.295 29.168 61.091 1.00 39.21 87 ALA A N 1
ATOM 638 C CA . ALA A 1 87 ? 8.187 30.285 60.154 1.00 37.13 87 ALA A CA 1
ATOM 639 C C . ALA A 1 87 ? 8.088 29.854 58.697 1.00 35.87 87 ALA A C 1
ATOM 640 O O . ALA A 1 87 ? 7.438 30.513 57.896 1.00 34.41 87 ALA A O 1
ATOM 642 N N . ARG A 1 88 ? 8.742 28.751 58.358 1.00 34.03 88 ARG A N 1
ATOM 643 C CA . ARG A 1 88 ? 8.730 28.226 56.993 1.00 34.68 88 ARG A CA 1
ATOM 644 C C . ARG A 1 88 ? 7.310 27.783 56.632 1.00 34.46 88 ARG A C 1
ATOM 645 O O . ARG A 1 88 ? 6.849 27.987 55.511 1.00 33.64 88 ARG A O 1
ATOM 653 N N . ILE A 1 89 ? 6.616 27.204 57.606 1.00 31.88 89 ILE A N 1
ATOM 654 C CA . ILE A 1 89 ? 5.252 26.711 57.416 1.00 30.10 89 ILE A CA 1
ATOM 655 C C . ILE A 1 89 ? 4.169 27.775 57.564 1.00 26.91 89 ILE A C 1
ATOM 656 O O . ILE A 1 89 ? 3.191 27.802 56.805 1.00 26.43 89 ILE A O 1
ATOM 661 N N . VAL A 1 90 ? 4.343 28.644 58.547 1.00 26.37 90 VAL A N 1
ATOM 662 C CA . VAL A 1 90 ? 3.351 29.663 58.817 1.00 28.94 90 VAL A CA 1
ATOM 663 C C . VAL A 1 90 ? 3.428 30.930 57.958 1.00 34.00 90 VAL A C 1
ATOM 664 O O . VAL A 1 90 ? 2.388 31.437 57.548 1.00 31.34 90 VAL A O 1
ATOM 668 N N . ASP A 1 91 ? 4.633 31.431 57.677 1.00 31.57 91 ASP A N 1
ATOM 669 C CA . ASP A 1 91 ? 4.785 32.661 56.888 1.00 32.85 91 ASP A CA 1
ATOM 670 C C . ASP A 1 91 ? 3.982 32.712 55.601 1.00 31.38 91 ASP A C 1
ATOM 671 O O . ASP A 1 91 ? 3.403 33.730 55.273 1.00 37.67 91 ASP A O 1
ATOM 676 N N . PRO A 1 92 ? 3.960 31.619 54.842 1.00 31.10 92 PRO A N 1
ATOM 677 C CA . PRO A 1 92 ? 3.201 31.606 53.590 1.00 31.16 92 PRO A CA 1
ATOM 678 C C . PRO A 1 92 ? 1.688 31.788 53.780 1.00 31.70 92 PRO A C 1
ATOM 679 O O . PRO A 1 92 ? 0.992 32.190 52.858 1.00 33.33 92 PRO A O 1
ATOM 683 N N . ILE A 1 93 ? 1.169 31.483 54.963 1.00 30.60 93 ILE A N 1
ATOM 684 C CA . ILE A 1 93 ? -0.258 31.652 55.158 1.00 28.33 93 ILE A CA 1
ATOM 685 C C . ILE A 1 93 ? -0.652 32.884 55.945 1.00 25.41 93 ILE A C 1
ATOM 686 O O . ILE A 1 93 ? -1.835 33.136 56.103 1.00 24.75 93 ILE A O 1
ATOM 691 N N . LYS A 1 94 ? 0.318 33.653 56.443 1.00 23.55 94 LYS A N 1
ATOM 692 C CA . LYS A 1 94 ? -0.029 34.879 57.174 1.00 29.77 94 LYS A CA 1
ATOM 693 C C . LYS A 1 94 ? -0.698 35.857 56.188 1.00 27.26 94 LYS A C 1
ATOM 694 O O . LYS A 1 94 ? -0.222 36.055 55.067 1.00 25.58 94 LYS A O 1
ATOM 700 N N . GLY A 1 95 ? -1.805 36.456 56.604 1.00 28.14 95 GLY A N 1
ATOM 701 C CA . GLY A 1 95 ? -2.498 37.378 55.726 1.00 30.67 95 GLY A CA 1
ATOM 702 C C . GLY A 1 95 ? -3.259 36.657 54.635 1.00 31.91 95 GLY A C 1
ATOM 703 O O . GLY A 1 95 ? -3.889 37.291 53.801 1.00 36.65 95 GLY A O 1
ATOM 704 N N . VAL A 1 96 ? -3.203 35.328 54.638 1.00 32.99 96 VAL A N 1
ATOM 705 C CA . VAL A 1 96 ? -3.897 34.511 53.646 1.00 25.88 96 VAL A CA 1
ATOM 706 C C . VAL A 1 96 ? -5.088 33.864 54.341 1.00 32.62 96 VAL A C 1
ATOM 707 O O . VAL A 1 96 ? -6.254 34.150 54.025 1.00 27.54 96 VAL A O 1
ATOM 711 N N . LEU A 1 97 ? -4.786 32.972 55.281 1.00 29.69 97 LEU A N 1
ATOM 712 C CA . LEU A 1 97 ? -5.822 32.321 56.071 1.00 32.81 97 LEU A CA 1
ATOM 713 C C . LEU A 1 97 ? -6.163 33.319 57.174 1.00 32.59 97 LEU A C 1
ATOM 714 O O . LEU A 1 97 ? -5.370 34.213 57.472 1.00 27.23 97 LEU A O 1
ATOM 719 N N . PRO A 1 98 ? -7.355 33.204 57.773 1.00 32.42 98 PRO A N 1
ATOM 720 C CA . PRO A 1 98 ? -7.685 34.153 58.837 1.00 32.93 98 PRO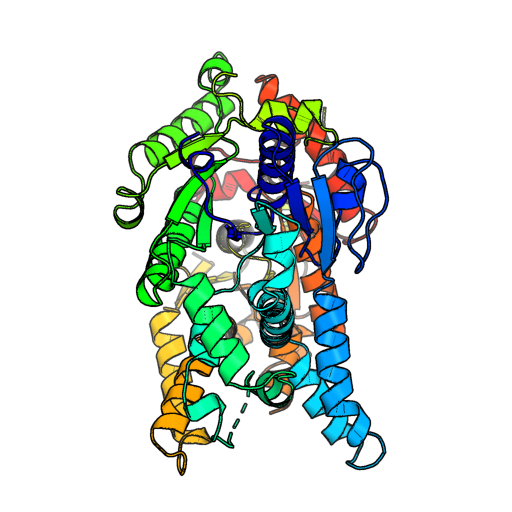 A CA 1
ATOM 721 C C . PRO A 1 98 ? -6.747 33.988 60.034 1.00 32.77 98 PRO A C 1
ATOM 722 O O . PRO A 1 98 ? -6.239 32.891 60.310 1.00 31.27 98 PRO A O 1
ATOM 726 N N . ASP A 1 99 ? -6.531 35.088 60.741 1.00 34.16 99 ASP A N 1
ATOM 727 C CA . ASP A 1 99 ? -5.634 35.118 61.886 1.00 31.07 99 ASP A CA 1
ATOM 728 C C . ASP A 1 99 ? -5.772 34.035 62.943 1.00 33.95 99 ASP A C 1
ATOM 729 O O . ASP A 1 99 ? -4.754 33.540 63.438 1.00 22.73 99 ASP A O 1
ATOM 734 N N . ASP A 1 100 ? -7.003 33.680 63.307 1.00 24.78 100 ASP A N 1
ATOM 735 C CA . ASP A 1 100 ? -7.199 32.652 64.330 1.00 32.12 100 ASP A CA 1
ATOM 736 C C . ASP A 1 100 ? -6.774 31.276 63.816 1.00 31.24 100 ASP A C 1
ATOM 737 O O . ASP A 1 100 ? -6.281 30.444 64.579 1.00 33.56 100 ASP A O 1
ATOM 742 N N . VAL A 1 101 ? -6.946 31.058 62.515 1.00 30.53 101 VAL A N 1
ATOM 743 C CA . VAL A 1 101 ? -6.547 29.815 61.871 1.00 30.88 101 VAL A CA 1
ATOM 744 C C . VAL A 1 101 ? -5.009 29.728 61.872 1.00 34.68 101 VAL A C 1
ATOM 745 O O . VAL A 1 101 ? -4.433 28.744 62.338 1.00 38.94 101 VAL A O 1
ATOM 749 N N . VAL A 1 102 ? -4.347 30.758 61.356 1.00 30.53 102 VAL A N 1
ATOM 750 C CA . VAL A 1 102 ? -2.884 30.774 61.327 1.00 26.68 102 VAL A CA 1
ATOM 751 C C . VAL A 1 102 ? -2.357 30.590 62.758 1.00 31.47 102 VAL A C 1
ATOM 752 O O . VAL A 1 102 ? -1.464 29.784 63.018 1.00 29.66 102 VAL A O 1
ATOM 756 N N . SER A 1 103 ? -2.914 31.362 63.683 1.00 26.05 103 SER A N 1
ATOM 757 C CA . SER A 1 103 ? -2.508 31.284 65.076 1.00 30.39 103 SER A CA 1
ATOM 758 C C . SER A 1 103 ? -2.672 29.861 65.654 1.00 30.83 103 SER A C 1
ATOM 759 O O . SER A 1 103 ? -1.893 29.429 66.501 1.00 30.97 103 SER A O 1
ATOM 762 N N . SER A 1 104 ? -3.673 29.129 65.189 1.00 23.03 104 SER A N 1
ATOM 763 C CA . SER A 1 104 ? -3.874 27.762 65.665 1.00 30.88 104 SER A CA 1
ATOM 764 C C . SER A 1 104 ? -2.792 26.858 65.056 1.00 30.65 104 SER A C 1
ATOM 765 O O . SER A 1 104 ? -2.203 26.025 65.733 1.00 26.94 104 SER A O 1
ATOM 768 N N . ILE A 1 105 ? -2.543 27.020 63.765 1.00 26.02 105 ILE A N 1
ATOM 769 C CA . ILE A 1 105 ? -1.508 26.240 63.116 1.00 26.99 105 ILE A CA 1
ATOM 770 C C . ILE A 1 105 ? -0.151 26.524 63.794 1.00 28.35 105 ILE A C 1
ATOM 771 O O . ILE A 1 105 ? 0.653 25.618 64.002 1.00 22.40 105 ILE A O 1
ATOM 776 N N . ASN A 1 106 ? 0.087 27.784 64.153 1.00 27.14 106 ASN A N 1
ATOM 777 C CA . ASN A 1 106 ? 1.339 28.180 64.799 1.00 22.81 106 ASN A CA 1
ATOM 778 C C . ASN A 1 106 ? 1.498 27.492 66.162 1.00 30.42 106 ASN A C 1
ATOM 779 O O . ASN A 1 106 ? 2.582 27.009 66.498 1.00 30.82 106 ASN A O 1
ATOM 784 N N . GLU A 1 107 ? 0.423 27.435 66.941 1.00 23.47 107 GLU A N 1
ATOM 785 C CA . GLU A 1 107 ? 0.484 26.790 68.252 1.00 30.92 107 GLU A CA 1
ATOM 786 C C . GLU A 1 107 ? 0.784 25.283 68.108 1.00 28.67 107 GLU A C 1
ATOM 787 O O . GLU A 1 107 ? 1.450 24.691 68.951 1.00 29.31 107 GLU A O 1
ATOM 793 N N . GLN A 1 108 ? 0.286 24.673 67.040 1.00 26.01 108 GLN A N 1
ATOM 794 C CA . GLN A 1 108 ? 0.529 23.256 66.786 1.00 26.75 108 GLN A CA 1
ATOM 795 C C . GLN A 1 108 ? 2.005 23.016 66.518 1.00 29.05 108 GLN A C 1
ATOM 796 O O . GLN A 1 108 ? 2.485 21.891 66.577 1.00 29.32 108 GLN A O 1
ATOM 802 N N . LEU A 1 109 ? 2.735 24.075 66.219 1.00 26.04 109 LEU A N 1
ATOM 803 C CA . LEU A 1 109 ? 4.147 23.922 65.931 1.00 26.41 109 LEU A CA 1
ATOM 804 C C . LEU A 1 109 ? 5.003 24.544 67.030 1.00 26.25 109 LEU A C 1
ATOM 805 O O . LEU A 1 109 ? 6.146 24.942 66.793 1.00 30.24 109 LEU A O 1
ATOM 810 N N . SER A 1 110 ? 4.456 24.604 68.240 1.00 26.95 110 SER A N 1
ATOM 811 C CA . SER A 1 110 ? 5.165 25.208 69.374 1.00 29.79 110 SER A CA 1
ATOM 812 C C . SER A 1 110 ? 5.456 24.255 70.529 1.00 25.32 110 SER A C 1
ATOM 813 O O . SER A 1 110 ? 5.889 24.698 71.580 1.00 30.17 110 SER A O 1
ATOM 816 N N . GLY A 1 111 ? 5.202 22.961 70.362 1.00 24.62 111 GLY A N 1
ATOM 817 C CA . GLY A 1 111 ? 5.470 22.040 71.457 1.00 19.29 111 GLY A CA 1
ATOM 818 C C . GLY A 1 111 ? 6.865 21.438 71.397 1.00 23.85 111 GLY A C 1
ATOM 819 O O . GLY A 1 111 ? 7.613 21.676 70.428 1.00 18.55 111 GLY A O 1
ATOM 820 N N . ALA A 1 112 ? 7.206 20.658 72.430 1.00 22.49 112 ALA A N 1
ATOM 821 C CA . ALA A 1 112 ? 8.503 19.963 72.526 1.00 24.03 112 ALA A CA 1
ATOM 822 C C . ALA A 1 112 ? 8.684 19.035 71.312 1.00 19.91 112 ALA A C 1
ATOM 823 O O . ALA A 1 112 ? 9.791 18.831 70.827 1.00 25.19 112 ALA A O 1
ATOM 825 N N . CYS A 1 113 ? 7.589 18.502 70.796 1.00 25.48 113 CYS A N 1
ATOM 826 C CA . CYS A 1 113 ? 7.696 17.625 69.636 1.00 28.55 113 CYS A CA 1
ATOM 827 C C . CYS A 1 113 ? 8.251 18.326 68.400 1.00 27.51 113 CYS A C 1
ATOM 828 O O . CYS A 1 113 ? 9.105 17.761 67.710 1.00 31.36 113 CYS A O 1
ATOM 831 N N . THR A 1 114 ? 7.795 19.550 68.122 1.00 23.70 114 THR A N 1
ATOM 832 C CA . THR A 1 114 ? 8.310 20.291 66.969 1.00 22.58 114 THR A CA 1
ATOM 833 C C . THR A 1 114 ? 9.805 20.564 67.194 1.00 27.51 114 THR A C 1
ATOM 834 O O . THR A 1 114 ? 10.609 20.447 66.270 1.00 27.56 114 THR A O 1
ATOM 838 N N . THR A 1 115 ? 10.178 20.919 68.422 1.00 23.54 115 THR A N 1
ATOM 839 C CA . THR A 1 115 ? 11.582 21.174 68.717 1.00 25.75 115 THR A CA 1
ATOM 840 C C . THR A 1 115 ? 12.430 19.923 68.455 1.00 24.81 115 THR A C 1
ATOM 841 O O . THR A 1 115 ? 13.532 20.015 67.905 1.00 22.91 115 THR A O 1
ATOM 845 N N . GLU A 1 116 ? 11.929 18.752 68.841 1.00 24.61 116 GLU A N 1
ATOM 846 C CA . GLU A 1 116 ? 12.685 17.514 68.595 1.00 27.88 116 GLU A CA 1
ATOM 847 C C . GLU A 1 116 ? 12.833 17.224 67.084 1.00 21.04 116 GLU A C 1
ATOM 848 O O . GLU A 1 116 ? 13.888 16.804 66.635 1.00 25.40 116 GLU A O 1
ATOM 854 N N . ILE A 1 117 ? 11.771 17.446 66.310 1.00 24.17 117 ILE A N 1
ATOM 855 C CA . ILE A 1 117 ? 11.817 17.188 64.873 1.00 25.80 117 ILE A CA 1
ATOM 856 C C . ILE A 1 117 ? 12.817 18.150 64.249 1.00 29.29 117 ILE A C 1
ATOM 857 O O . ILE A 1 117 ? 13.606 17.768 63.395 1.00 30.13 117 ILE A O 1
ATOM 862 N N . ALA A 1 118 ? 12.780 19.403 64.689 1.00 23.29 118 ALA A N 1
ATOM 863 C CA . ALA A 1 118 ? 13.686 20.408 64.173 1.00 27.88 118 ALA A CA 1
ATOM 864 C C . ALA A 1 118 ? 15.132 20.024 64.536 1.00 27.68 118 ALA A C 1
ATOM 865 O O . ALA A 1 118 ? 16.029 20.115 63.704 1.00 31.06 118 ALA A O 1
ATOM 867 N N . ALA A 1 119 ? 15.354 19.587 65.770 1.00 23.11 119 ALA A N 1
ATOM 868 C CA . ALA A 1 119 ? 16.685 19.177 66.186 1.00 24.74 119 ALA A CA 1
ATOM 869 C C . ALA A 1 119 ? 17.182 18.037 65.278 1.00 24.65 119 ALA A C 1
ATOM 870 O O . ALA A 1 119 ? 18.331 18.021 64.846 1.00 27.04 119 ALA A O 1
ATOM 872 N N . PHE A 1 120 ? 16.308 17.088 64.982 1.00 28.50 120 PHE A N 1
ATOM 873 C CA . PHE A 1 120 ? 16.685 15.964 64.140 1.00 27.59 120 PHE A CA 1
ATOM 874 C C . PHE A 1 120 ? 17.060 16.420 62.734 1.00 31.22 120 PHE A C 1
ATOM 875 O O . PHE A 1 120 ? 17.945 15.846 62.105 1.00 32.22 120 PHE A O 1
ATOM 883 N N . ASP A 1 121 ? 16.381 17.452 62.250 1.00 28.50 121 ASP A N 1
ATOM 884 C CA . ASP A 1 121 ? 16.669 17.993 60.935 1.00 32.54 121 ASP A CA 1
ATOM 885 C C . ASP A 1 121 ? 18.137 18.464 60.978 1.00 32.20 121 ASP A C 1
ATOM 886 O O . ASP A 1 121 ? 18.896 18.262 60.025 1.00 29.38 121 ASP A O 1
ATOM 891 N N . GLU A 1 122 ? 18.523 19.068 62.104 1.00 31.52 122 GLU A N 1
ATOM 892 C CA . GLU A 1 122 ? 19.886 19.562 62.333 1.00 32.64 122 GLU A CA 1
ATOM 893 C C . GLU A 1 122 ? 20.893 18.418 62.459 1.00 32.21 122 GLU A C 1
ATOM 894 O O . GLU A 1 122 ? 21.987 18.483 61.905 1.00 28.58 122 GLU A O 1
ATOM 900 N N . PHE A 1 123 ? 20.529 17.391 63.226 1.00 34.62 123 PHE A N 1
ATOM 901 C CA . PHE A 1 123 ? 21.384 16.226 63.408 1.00 25.74 123 PHE A CA 1
ATOM 902 C C . PHE A 1 123 ? 21.609 15.591 62.018 1.00 31.37 123 PHE A C 1
ATOM 903 O O . PHE A 1 123 ? 22.728 15.246 61.649 1.00 29.21 123 PHE A O 1
ATOM 911 N N . THR A 1 124 ? 20.531 15.449 61.251 1.00 26.41 124 THR A N 1
ATOM 912 C CA . THR A 1 124 ? 20.595 14.853 59.910 1.00 28.24 124 THR A CA 1
ATOM 913 C C . THR A 1 124 ? 21.610 15.530 58.978 1.00 31.52 124 THR A C 1
ATOM 914 O O . THR A 1 124 ? 22.358 14.854 58.256 1.00 29.02 124 THR A O 1
ATOM 918 N N . GLY A 1 125 ? 21.617 16.861 58.977 1.00 30.09 125 GLY A N 1
ATOM 919 C CA . GLY A 1 125 ? 22.548 17.580 58.135 1.00 30.32 125 GLY A CA 1
ATOM 920 C C . GLY A 1 125 ? 23.977 17.196 58.500 1.00 39.15 125 GLY A C 1
ATOM 921 O O . GLY A 1 125 ? 24.788 16.890 57.624 1.00 38.43 125 GLY A O 1
ATOM 922 N N . LEU A 1 126 ? 24.292 17.193 59.792 1.00 30.46 126 LEU A N 1
ATOM 923 C CA . LEU A 1 126 ? 25.643 16.844 60.223 1.00 29.91 126 LEU A CA 1
ATOM 924 C C . LEU A 1 126 ? 25.981 15.373 59.920 1.00 34.86 126 LEU A C 1
ATOM 925 O O . LEU A 1 126 ? 27.091 15.064 59.490 1.00 33.71 126 LEU A O 1
ATOM 930 N N . LEU A 1 127 ? 25.022 14.474 60.133 1.00 26.36 127 LEU A N 1
ATOM 931 C CA . LEU A 1 127 ? 25.237 13.050 59.896 1.00 30.48 127 LEU A CA 1
ATOM 932 C C . LEU A 1 127 ? 25.396 12.670 58.433 1.00 33.20 127 LEU A C 1
ATOM 933 O O . LEU A 1 127 ? 25.915 11.602 58.113 1.00 33.90 127 LEU A O 1
ATOM 938 N N . THR A 1 128 ? 24.955 13.545 57.543 1.00 34.81 128 THR A N 1
ATOM 939 C CA . THR A 1 128 ? 25.011 13.243 56.128 1.00 31.72 128 THR A CA 1
ATOM 940 C C . THR A 1 128 ? 26.104 13.994 55.392 1.00 37.10 128 THR A C 1
ATOM 941 O O . THR A 1 128 ? 26.356 13.747 54.205 1.00 37.91 128 THR A O 1
ATOM 945 N N . ASP A 1 129 ? 26.772 14.896 56.096 1.00 34.71 129 ASP A N 1
ATOM 946 C CA . ASP A 1 129 ? 27.830 15.670 55.478 1.00 31.81 129 ASP A CA 1
ATOM 947 C C . ASP A 1 129 ? 29.118 14.863 55.542 1.00 34.49 129 ASP A C 1
ATOM 948 O O . ASP A 1 129 ? 29.874 14.957 56.515 1.00 33.42 129 ASP A O 1
ATOM 953 N N . ALA A 1 130 ? 29.362 14.073 54.502 1.00 33.80 130 ALA A N 1
ATOM 954 C CA . ALA A 1 130 ? 30.543 13.221 54.436 1.00 35.39 130 ALA A CA 1
ATOM 955 C C . ALA A 1 130 ? 31.852 13.999 54.540 1.00 35.20 130 ALA A C 1
ATOM 956 O O . ALA A 1 130 ? 32.854 13.469 55.023 1.00 30.64 130 ALA A O 1
ATOM 958 N N . SER A 1 131 ? 31.830 15.255 54.098 1.00 33.85 131 SER A N 1
ATOM 959 C CA . SER A 1 131 ? 33.022 16.101 54.098 1.00 33.41 131 SER A CA 1
ATOM 960 C C . SER A 1 131 ? 33.567 16.316 55.495 1.00 36.16 131 SER A C 1
ATOM 961 O O . SER A 1 131 ? 34.772 16.505 55.683 1.00 36.63 131 SER A O 1
ATOM 964 N N . LEU A 1 132 ? 32.672 16.285 56.474 1.00 34.96 132 LEU A N 1
ATOM 965 C CA . LEU A 1 132 ? 33.044 16.469 57.871 1.00 33.39 132 LEU A CA 1
ATOM 966 C C . LEU A 1 132 ? 34.042 15.426 58.336 1.00 30.41 132 LEU A C 1
ATOM 967 O O . LEU A 1 132 ? 34.974 15.747 59.066 1.00 30.07 132 LEU A O 1
ATOM 972 N N . LEU A 1 133 ? 33.848 14.174 57.920 1.00 29.28 133 LEU A N 1
ATOM 973 C CA . LEU A 1 133 ? 34.745 13.107 58.345 1.00 26.26 133 LEU A CA 1
ATOM 974 C C . LEU A 1 133 ? 36.077 13.189 57.622 1.00 33.64 133 LEU A C 1
ATOM 975 O O . LEU A 1 133 ? 36.971 12.381 57.824 1.00 35.33 133 LEU A O 1
ATOM 980 N N . THR A 1 134 ? 36.197 14.209 56.791 1.00 30.99 134 THR A N 1
ATOM 981 C CA . THR A 1 134 ? 37.407 14.470 56.049 1.00 39.73 134 THR A CA 1
ATOM 982 C C . THR A 1 134 ? 38.273 15.416 56.874 1.00 37.51 134 THR A C 1
ATOM 983 O O . THR A 1 134 ? 39.503 15.432 56.747 1.00 35.30 134 THR A O 1
ATOM 987 N N . ARG A 1 135 ? 37.611 16.196 57.728 1.00 37.28 135 ARG A N 1
ATOM 988 C CA . ARG A 1 135 ? 38.281 17.178 58.576 1.00 33.12 135 ARG A CA 1
ATOM 989 C C . ARG A 1 135 ? 38.335 16.743 60.030 1.00 31.96 135 ARG A C 1
ATOM 990 O O . ARG A 1 135 ? 39.224 17.166 60.776 1.00 34.19 135 ARG A O 1
ATOM 998 N N . PHE A 1 136 ? 37.379 15.912 60.442 1.00 30.17 136 PHE A N 1
ATOM 999 C CA . PHE A 1 136 ? 37.363 15.458 61.831 1.00 30.82 136 PHE A CA 1
ATOM 1000 C C . PHE A 1 136 ? 37.386 13.958 62.068 1.00 28.16 136 PHE A C 1
ATOM 1001 O O . PHE A 1 136 ? 36.846 13.169 61.293 1.00 31.77 136 PHE A O 1
ATOM 1009 N N . ASP A 1 137 ? 38.038 13.576 63.161 1.00 33.42 137 ASP A N 1
ATOM 1010 C CA . ASP A 1 137 ? 38.120 12.178 63.554 1.00 34.78 137 ASP A CA 1
ATOM 1011 C C . ASP A 1 137 ? 36.836 11.802 64.290 1.00 30.88 137 ASP A C 1
ATOM 1012 O O . ASP A 1 137 ? 36.306 10.699 64.128 1.00 33.86 137 ASP A O 1
ATOM 1017 N N . HIS A 1 138 ? 36.347 12.726 65.106 1.00 29.90 138 HIS A N 1
ATOM 1018 C CA . HIS A 1 138 ? 35.115 12.491 65.855 1.00 30.26 138 HIS A CA 1
ATOM 1019 C C . HIS A 1 138 ? 34.262 13.729 65.971 1.00 28.96 138 HIS A C 1
ATOM 1020 O O . HIS A 1 138 ? 34.772 14.853 66.071 1.00 33.91 138 HIS A O 1
ATOM 1027 N N . ILE A 1 139 ? 32.954 13.513 65.947 1.00 30.24 139 ILE A N 1
ATOM 1028 C CA . ILE A 1 139 ? 31.991 14.588 66.112 1.00 30.13 139 ILE A CA 1
ATOM 1029 C C . ILE A 1 139 ? 31.207 14.120 67.342 1.00 33.89 139 ILE A C 1
ATOM 1030 O O . ILE A 1 139 ? 30.657 13.023 67.338 1.00 33.44 139 ILE A O 1
ATOM 1035 N N . ILE A 1 140 ? 31.207 14.933 68.400 1.00 29.85 140 ILE A N 1
ATOM 1036 C CA . ILE A 1 140 ? 30.544 14.595 69.664 1.00 25.26 140 ILE A CA 1
ATOM 1037 C C . ILE A 1 140 ? 29.312 15.464 69.898 1.00 24.45 140 ILE A C 1
ATOM 1038 O O . ILE A 1 140 ? 29.378 16.680 69.767 1.00 25.02 140 ILE A O 1
ATOM 1043 N N . PHE A 1 141 ? 28.189 14.838 70.246 1.00 25.67 141 PHE A N 1
ATOM 1044 C CA . PHE A 1 141 ? 26.932 15.566 70.473 1.00 19.76 141 PHE A CA 1
ATOM 1045 C C . PHE A 1 141 ? 26.532 15.405 71.924 1.00 21.81 141 PHE A C 1
ATOM 1046 O O . PHE A 1 141 ? 26.562 14.295 72.439 1.00 23.58 141 PHE A O 1
ATOM 1054 N N . ASP A 1 142 ? 26.137 16.498 72.575 1.00 25.03 142 ASP A N 1
ATOM 1055 C CA . ASP A 1 142 ? 25.770 16.403 73.972 1.00 25.41 142 ASP A CA 1
ATOM 1056 C C . ASP A 1 142 ? 24.289 16.122 74.271 1.00 24.03 142 ASP A C 1
ATOM 1057 O O . ASP A 1 142 ? 23.836 16.323 75.383 1.00 20.17 142 ASP A O 1
ATOM 1062 N N . THR A 1 143 ? 23.557 15.667 73.256 1.00 26.62 143 THR A N 1
ATOM 1063 C CA . THR A 1 143 ? 22.168 15.221 73.388 1.00 24.21 143 THR A CA 1
ATOM 1064 C C . THR A 1 143 ? 22.040 14.273 72.232 1.00 25.78 143 THR A C 1
ATOM 1065 O O . THR A 1 143 ? 22.918 14.224 71.356 1.00 19.89 143 THR A O 1
ATOM 1069 N N . ALA A 1 144 ? 20.944 13.527 72.229 1.00 27.15 144 ALA A N 1
ATOM 1070 C CA . ALA A 1 144 ? 20.678 12.553 71.181 1.00 30.96 144 ALA A CA 1
ATOM 1071 C C . ALA A 1 144 ? 19.182 12.531 70.897 1.00 27.39 144 ALA A C 1
ATOM 1072 O O . ALA A 1 144 ? 18.380 12.918 71.742 1.00 21.85 144 ALA A O 1
ATOM 1074 N N . PRO A 1 145 ? 18.788 12.096 69.690 1.00 29.74 145 PRO A N 1
ATOM 1075 C CA . PRO A 1 145 ? 17.347 12.069 69.432 1.00 26.16 145 PRO A CA 1
ATOM 1076 C C . PRO A 1 145 ? 16.698 10.959 70.253 1.00 29.18 145 PRO A C 1
ATOM 1077 O O . PRO A 1 145 ? 17.3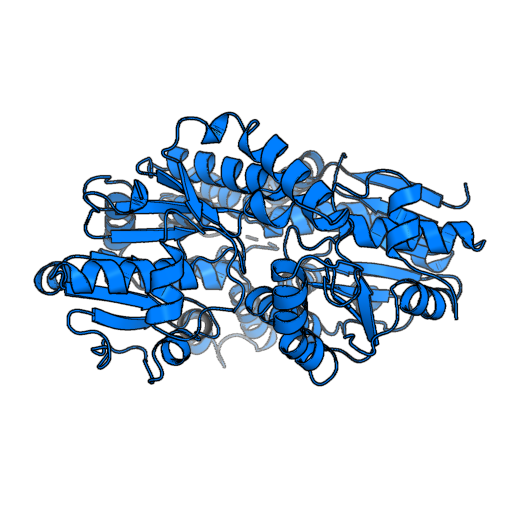94 10.114 70.825 1.00 28.65 145 PRO A O 1
ATOM 1081 N N . THR A 1 146 ? 15.371 10.973 70.331 1.00 31.28 146 THR A N 1
ATOM 1082 C CA . THR A 1 146 ? 14.644 9.947 71.074 1.00 33.57 146 THR A CA 1
ATOM 1083 C C . THR A 1 146 ? 14.183 8.862 70.121 1.00 31.40 146 THR A C 1
ATOM 1084 O O . THR A 1 146 ? 14.169 9.049 68.902 1.00 28.79 146 THR A O 1
ATOM 1088 N N . GLY A 1 147 ? 13.773 7.739 70.696 1.00 28.44 147 GLY A N 1
ATOM 1089 C CA . GLY A 1 147 ? 13.295 6.638 69.888 1.00 27.95 147 GLY A CA 1
ATOM 1090 C C . GLY A 1 147 ? 12.054 7.047 69.129 1.00 23.07 147 GLY A C 1
ATOM 1091 O O . GLY A 1 147 ? 11.874 6.676 67.965 1.00 31.17 147 GLY A O 1
ATOM 1092 N N . HIS A 1 148 ? 11.205 7.830 69.791 1.00 22.47 148 HIS A N 1
ATOM 1093 C CA . HIS A 1 148 ? 9.964 8.305 69.207 1.00 21.22 148 HIS A CA 1
ATOM 1094 C C . HIS A 1 148 ? 10.216 9.150 67.960 1.00 25.18 148 HIS A C 1
ATOM 1095 O O . HIS A 1 148 ? 9.609 8.904 66.910 1.00 24.50 148 HIS A O 1
ATOM 1102 N N . THR A 1 149 ? 11.111 10.132 68.060 1.00 22.54 149 THR A N 1
ATOM 1103 C CA . THR A 1 149 ? 11.418 10.958 66.896 1.00 24.71 149 THR A CA 1
ATOM 1104 C C . THR A 1 149 ? 11.941 10.081 65.749 1.00 19.08 149 THR A C 1
ATOM 1105 O O . THR A 1 149 ? 11.516 10.213 64.606 1.00 22.55 149 THR A O 1
ATOM 1109 N N . ILE A 1 150 ? 12.874 9.190 66.054 1.00 25.96 150 ILE A N 1
ATOM 1110 C CA . ILE A 1 150 ? 13.433 8.320 65.024 1.00 22.83 150 ILE A CA 1
ATOM 1111 C C . ILE A 1 150 ? 12.362 7.455 64.357 1.00 21.00 150 ILE A C 1
ATOM 1112 O O . ILE A 1 150 ? 12.317 7.363 63.118 1.00 23.50 150 ILE A O 1
ATOM 1117 N N . ARG A 1 151 ? 11.495 6.829 65.156 1.00 22.79 151 ARG A N 1
ATOM 1118 C CA . ARG A 1 151 ? 10.443 5.985 64.572 1.00 26.25 151 ARG A CA 1
ATOM 1119 C C . ARG A 1 151 ? 9.551 6.838 63.667 1.00 27.52 151 ARG A C 1
ATOM 1120 O O . ARG A 1 151 ? 9.201 6.414 62.561 1.00 26.72 151 ARG A O 1
ATOM 1128 N N . LEU A 1 152 ? 9.201 8.048 64.111 1.00 26.53 152 L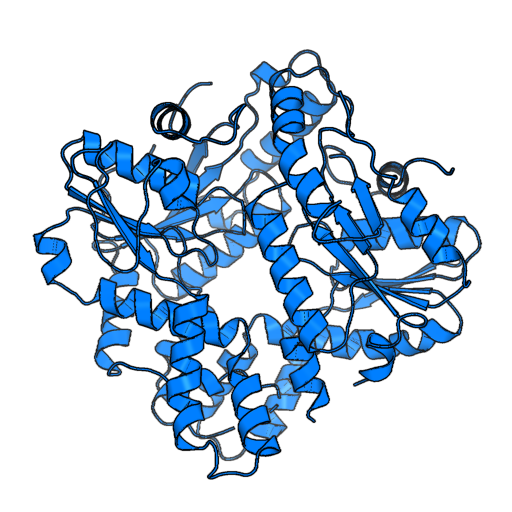EU A N 1
ATOM 1129 C CA . LEU A 1 152 ? 8.355 8.912 63.285 1.00 24.00 152 LEU A CA 1
ATOM 1130 C C . LEU A 1 152 ? 8.945 9.099 61.910 1.00 25.60 152 LEU A C 1
ATOM 1131 O O . LEU A 1 152 ? 8.251 8.976 60.902 1.00 24.77 152 LEU A O 1
ATOM 1136 N N . LEU A 1 153 ? 10.243 9.382 61.867 1.00 29.10 153 LEU A N 1
ATOM 1137 C CA . LEU A 1 153 ? 10.915 9.628 60.598 1.00 28.67 153 LEU A CA 1
ATOM 1138 C C . LEU A 1 153 ? 11.099 8.402 59.711 1.00 25.33 153 LEU A C 1
ATOM 1139 O O . LEU A 1 153 ? 11.225 8.536 58.489 1.00 33.93 153 LEU A O 1
ATOM 1144 N N . GLN A 1 154 ? 11.062 7.211 60.299 1.00 31.76 154 GLN A N 1
ATOM 1145 C CA . GLN A 1 154 ? 11.217 5.999 59.500 1.00 36.05 154 GLN A CA 1
ATOM 1146 C C . GLN A 1 154 ? 9.902 5.408 58.999 1.00 33.24 154 GLN A C 1
ATOM 1147 O O . GLN A 1 154 ? 9.910 4.444 58.234 1.00 36.81 154 GLN A O 1
ATOM 1153 N N . LEU A 1 155 ? 8.779 5.986 59.416 1.00 30.50 155 LEU A N 1
ATOM 1154 C CA . LEU A 1 155 ? 7.467 5.496 58.991 1.00 25.07 155 LEU A CA 1
ATOM 1155 C C . LEU A 1 155 ? 7.055 5.946 57.586 1.00 23.88 155 LEU A C 1
ATOM 1156 O O . LEU A 1 155 ? 7.074 7.136 57.254 1.00 25.75 155 LEU A O 1
ATOM 1161 N N . PRO A 1 156 ? 6.683 4.985 56.735 1.00 27.05 156 PRO A N 1
ATOM 1162 C CA . PRO A 1 156 ? 6.250 5.278 55.367 1.00 30.11 156 PRO A CA 1
ATOM 1163 C C . PRO A 1 156 ? 5.126 6.332 55.408 1.00 33.52 156 PRO A C 1
ATOM 1164 O O . PRO A 1 156 ? 5.110 7.278 54.618 1.00 37.52 156 PRO A O 1
ATOM 1168 N N . GLY A 1 157 ? 4.202 6.167 56.351 1.00 28.10 157 GLY A N 1
ATOM 1169 C CA . GLY A 1 157 ? 3.092 7.095 56.497 1.00 28.91 157 GLY A CA 1
ATOM 1170 C C . GLY A 1 157 ? 3.484 8.556 56.647 1.00 34.10 157 GLY A C 1
ATOM 1171 O O . GLY A 1 157 ? 2.704 9.458 56.308 1.00 31.93 157 GLY A O 1
ATOM 1172 N N . ALA A 1 158 ? 4.682 8.804 57.165 1.00 31.18 158 ALA A N 1
ATOM 1173 C CA . ALA A 1 158 ? 5.149 10.180 57.329 1.00 32.89 158 ALA A CA 1
ATOM 1174 C C . ALA A 1 158 ? 5.354 10.838 55.964 1.00 30.87 158 ALA A C 1
ATOM 1175 O O . ALA A 1 158 ? 5.371 12.058 55.860 1.00 34.36 158 ALA A O 1
ATOM 1177 N N . TRP A 1 159 ? 5.502 10.028 54.921 1.00 31.94 159 TRP A N 1
ATOM 1178 C CA . TRP A 1 159 ? 5.734 10.560 53.581 1.00 42.54 159 TRP A CA 1
ATOM 1179 C C . TRP A 1 159 ? 4.569 10.332 52.625 1.00 46.67 159 TRP A C 1
ATOM 1180 O O . TRP A 1 159 ? 4.784 10.177 51.426 1.00 53.18 159 TRP A O 1
ATOM 1191 N N . SER A 1 160 ? 3.345 10.319 53.144 1.00 50.85 160 SER A N 1
ATOM 1192 C CA . SER A 1 160 ? 2.177 10.084 52.298 1.00 58.14 160 SER A CA 1
ATOM 1193 C C . SER A 1 160 ? 0.842 10.141 53.033 1.00 59.65 160 SER A C 1
ATOM 1194 O O . SER A 1 160 ? -0.188 9.773 52.467 1.00 64.81 160 SER A O 1
ATOM 1197 N N . SER A 1 161 ? 0.848 10.587 54.283 1.00 61.58 161 SER A N 1
ATOM 1198 C CA . SER A 1 161 ? -0.388 10.649 55.052 1.00 61.19 161 SER A CA 1
ATOM 1199 C C . SER A 1 161 ? -0.857 12.066 55.328 1.00 64.09 161 SER A C 1
ATOM 1200 O O . SER A 1 161 ? -0.058 12.973 55.580 1.00 62.89 161 SER A O 1
ATOM 1203 N N . PHE A 1 162 ? -2.171 12.240 55.275 1.00 65.71 162 PHE A N 1
ATOM 1204 C CA . PHE A 1 162 ? -2.805 13.523 55.542 1.00 68.13 162 PHE A CA 1
ATOM 1205 C C . PHE A 1 162 ? -3.923 13.195 56.523 1.00 68.95 162 PHE A C 1
ATOM 1206 O O . PHE A 1 162 ? -4.780 12.358 56.240 1.00 69.51 162 PHE A O 1
ATOM 1214 N N . ILE A 1 163 ? -3.906 13.844 57.680 1.00 70.34 163 ILE A N 1
ATOM 1215 C CA . ILE A 1 163 ? -4.904 13.583 58.708 1.00 74.09 163 ILE A CA 1
ATOM 1216 C C . ILE A 1 163 ? -5.846 14.765 58.942 1.00 74.98 163 ILE A C 1
ATOM 1217 O O . ILE A 1 163 ? -5.535 15.684 59.701 1.00 77.13 163 ILE A O 1
ATOM 1222 N N . ALA A 1 170 ? -5.980 17.062 69.661 1.00 58.26 170 ALA A N 1
ATOM 1223 C CA . ALA A 1 170 ? -4.596 17.373 70.006 1.00 52.78 170 ALA A CA 1
ATOM 1224 C C . ALA A 1 170 ? -3.694 16.447 69.217 1.00 53.71 170 ALA A C 1
ATOM 1225 O O . ALA A 1 170 ? -3.791 15.219 69.347 1.00 57.83 170 ALA A O 1
ATOM 1227 N N . SER A 1 171 ? -2.828 17.043 68.396 1.00 49.90 171 SER A N 1
ATOM 1228 C CA . SER A 1 171 ? -1.885 16.302 67.564 1.00 43.99 171 SER A CA 1
A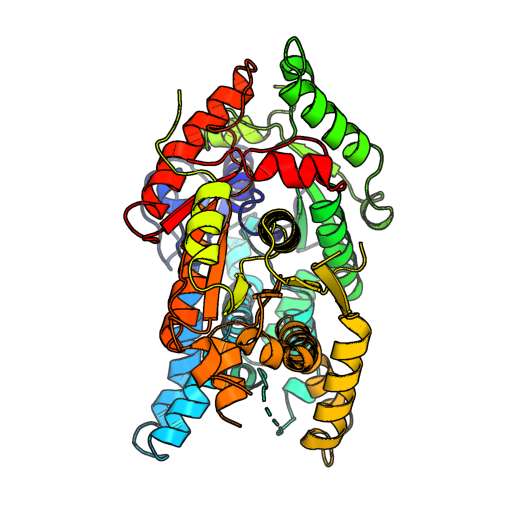TOM 1229 C C . SER A 1 171 ? -0.573 17.064 67.395 1.00 39.89 171 SER A C 1
ATOM 1230 O O . SER A 1 171 ? -0.568 18.297 67.342 1.00 34.43 171 SER A O 1
ATOM 1233 N N . CYS A 1 172 ? 0.526 16.320 67.302 1.00 30.28 172 CYS A N 1
ATOM 1234 C CA . CYS A 1 172 ? 1.847 16.906 67.134 1.00 28.60 172 CYS A CA 1
ATOM 1235 C C . CYS A 1 172 ? 2.513 16.525 65.815 1.00 25.06 172 CYS A C 1
ATOM 1236 O O . CYS A 1 172 ? 3.727 16.593 65.700 1.00 30.59 172 CYS A O 1
ATOM 1239 N N . LEU A 1 173 ? 1.731 16.122 64.824 1.00 28.39 173 LEU A N 1
ATOM 1240 C CA . LEU A 1 173 ? 2.300 15.748 63.533 1.00 29.20 173 LEU A CA 1
ATOM 1241 C C . LEU A 1 173 ? 2.524 16.959 62.656 1.00 34.41 173 LEU A C 1
ATOM 1242 O O . LEU A 1 173 ? 3.229 16.889 61.644 1.00 31.38 173 LEU A O 1
ATOM 1247 N N . GLY A 1 174 ? 1.933 18.080 63.058 1.00 35.38 174 GLY A N 1
ATOM 1248 C CA . GLY A 1 174 ? 2.090 19.302 62.297 1.00 41.80 174 GLY A CA 1
ATOM 1249 C C . GLY A 1 174 ? 3.535 19.543 61.888 1.00 43.28 174 GLY A C 1
ATOM 1250 O O . GLY A 1 174 ? 3.794 19.972 60.760 1.00 38.99 174 GLY A O 1
ATOM 1251 N N . PRO A 1 175 ? 4.504 19.280 62.785 1.00 45.11 175 PRO A N 1
ATOM 1252 C CA . PRO A 1 175 ? 5.913 19.495 62.449 1.00 44.11 175 PRO A CA 1
ATOM 1253 C C . PRO A 1 175 ? 6.353 18.805 61.167 1.00 40.97 175 PRO A C 1
ATOM 1254 O O . PRO A 1 175 ? 7.154 19.354 60.430 1.00 34.77 175 PRO A O 1
ATOM 1258 N N . MET A 1 176 ? 5.819 17.609 60.907 1.00 45.09 176 MET A N 1
ATOM 1259 C CA . MET A 1 176 ? 6.204 16.849 59.719 1.00 48.55 176 MET A CA 1
ATOM 1260 C C . MET A 1 176 ? 6.142 17.711 58.463 1.00 45.14 176 MET A C 1
ATOM 1261 O O . MET A 1 176 ? 7.010 17.636 57.611 1.00 42.25 176 MET A O 1
ATOM 1266 N N . ALA A 1 177 ? 5.113 18.533 58.351 1.00 41.78 177 ALA A N 1
ATOM 1267 C CA . ALA A 1 177 ? 4.980 19.378 57.183 1.00 42.34 177 ALA A CA 1
ATOM 1268 C C . ALA A 1 177 ? 6.265 20.171 56.887 1.00 43.01 177 ALA A C 1
ATOM 1269 O O . ALA A 1 177 ? 6.566 20.461 55.734 1.00 44.11 177 ALA A O 1
ATOM 1271 N N . GLY A 1 178 ? 7.037 20.489 57.924 1.00 41.90 178 GLY A N 1
ATOM 1272 C CA . GLY A 1 178 ? 8.230 21.296 57.734 1.00 40.61 178 GLY A CA 1
ATOM 1273 C C . GLY A 1 178 ? 9.561 20.652 57.380 1.00 45.74 178 GLY A C 1
ATOM 1274 O O . GLY A 1 178 ? 10.554 21.370 57.221 1.00 34.68 178 GLY A O 1
ATOM 1275 N N . LEU A 1 179 ? 9.591 19.327 57.233 1.00 41.26 179 LEU A N 1
ATOM 1276 C CA . LEU A 1 179 ? 10.832 18.624 56.920 1.00 44.04 179 LEU A CA 1
ATOM 1277 C C . LEU A 1 179 ? 11.568 19.229 55.734 1.00 45.91 179 LEU A C 1
ATOM 1278 O O . LEU A 1 179 ? 11.108 19.176 54.592 1.00 43.94 179 LEU A O 1
ATOM 1283 N N . GLU A 1 180 ? 12.721 19.814 56.040 1.00 48.57 180 GLU A N 1
ATOM 1284 C CA . GLU A 1 180 ? 13.564 20.478 55.058 1.00 55.24 180 GLU A CA 1
ATOM 1285 C C . GLU A 1 180 ? 14.150 19.563 53.976 1.00 57.35 180 GLU A C 1
ATOM 1286 O O . GLU A 1 180 ? 14.096 19.871 52.775 1.00 57.42 180 GLU A O 1
ATOM 1292 N N . LYS A 1 181 ? 14.694 18.432 54.406 1.00 56.04 181 LYS A N 1
ATOM 1293 C CA . LYS A 1 181 ? 15.349 17.503 53.498 1.00 51.07 181 LYS A CA 1
ATOM 1294 C C . LYS A 1 181 ? 14.498 16.427 52.846 1.00 50.62 181 LYS A C 1
ATOM 1295 O O . LYS A 1 181 ? 13.325 16.232 53.184 1.00 49.14 181 LYS A O 1
ATOM 1301 N N . GLN A 1 182 ? 15.119 15.742 51.889 1.00 47.98 182 GLN A N 1
ATOM 1302 C CA . GLN A 1 182 ? 14.490 14.655 51.157 1.00 47.02 182 GLN A CA 1
ATOM 1303 C C . GLN A 1 182 ? 14.473 13.422 52.044 1.00 45.27 182 GLN A C 1
ATOM 1304 O O . GLN A 1 182 ? 15.374 13.228 52.862 1.00 44.73 182 GLN A O 1
ATOM 1310 N N . ARG A 1 183 ? 13.456 12.587 51.870 1.00 35.65 183 ARG A N 1
ATOM 1311 C CA . ARG A 1 183 ? 13.308 11.383 52.671 1.00 37.13 183 ARG A CA 1
ATOM 1312 C C . ARG A 1 183 ? 14.577 10.539 52.765 1.00 35.09 183 ARG A C 1
ATOM 1313 O O . ARG A 1 183 ? 14.885 9.977 53.812 1.00 37.62 183 ARG A O 1
ATOM 1321 N N . GLU A 1 184 ? 15.301 10.452 51.662 1.00 35.83 184 GLU A N 1
ATOM 1322 C CA . GLU A 1 184 ? 16.521 9.666 51.596 1.00 34.11 184 GLU A CA 1
ATOM 1323 C C . GLU A 1 184 ? 17.554 10.106 52.633 1.00 33.72 184 GLU A C 1
ATOM 1324 O O . GLU A 1 184 ? 18.195 9.274 53.265 1.00 32.73 184 GLU A O 1
ATOM 1330 N N . GLN A 1 185 ? 17.718 11.410 52.812 1.00 32.89 185 GLN A N 1
ATOM 1331 C CA . GLN A 1 185 ? 18.677 11.906 53.783 1.00 33.49 185 GLN A CA 1
ATOM 1332 C C . GLN A 1 185 ? 18.361 11.489 55.233 1.00 30.94 185 GLN A C 1
ATOM 1333 O O . GLN A 1 185 ? 19.279 11.238 56.017 1.00 31.83 185 GLN A O 1
ATOM 1339 N N . TYR A 1 186 ? 17.081 11.406 55.590 1.00 27.04 186 TYR A N 1
ATOM 1340 C CA . TYR A 1 186 ? 16.713 11.019 56.960 1.00 25.58 186 TYR A CA 1
ATOM 1341 C C . TYR A 1 186 ? 16.951 9.529 57.142 1.00 26.63 186 TYR A C 1
ATOM 1342 O O . TYR A 1 186 ? 17.448 9.084 58.188 1.00 28.86 186 TYR A O 1
ATOM 1351 N N . ALA A 1 187 ? 16.607 8.753 56.118 1.00 23.24 187 ALA A N 1
ATOM 1352 C CA . ALA A 1 187 ? 16.815 7.312 56.175 1.00 30.05 187 ALA A CA 1
ATOM 1353 C C . ALA A 1 187 ? 18.328 7.072 56.317 1.00 29.33 187 ALA A C 1
ATOM 1354 O O . ALA A 1 187 ? 18.767 6.227 57.087 1.00 26.94 187 ALA A O 1
ATOM 1356 N N . TYR A 1 188 ? 19.104 7.841 55.562 1.00 28.08 188 TYR A N 1
ATOM 1357 C CA . TYR A 1 188 ? 20.548 7.758 55.601 1.00 29.90 188 TYR A CA 1
ATOM 1358 C C . TYR A 1 188 ? 20.993 8.083 57.026 1.00 27.31 188 TYR A C 1
ATOM 1359 O O . TYR A 1 188 ? 21.704 7.293 57.637 1.00 29.24 188 TYR A O 1
ATOM 1368 N N . ALA A 1 189 ? 20.563 9.237 57.551 1.00 27.76 189 ALA A N 1
ATOM 1369 C CA . ALA A 1 189 ? 20.907 9.641 58.920 1.00 30.50 189 ALA A CA 1
ATOM 1370 C C . ALA A 1 189 ? 20.570 8.503 59.906 1.00 31.20 189 ALA A C 1
ATOM 1371 O O . ALA A 1 189 ? 21.375 8.187 60.785 1.00 32.41 189 ALA A O 1
ATOM 1373 N N . VAL A 1 190 ? 19.394 7.887 59.754 1.00 30.91 190 VAL A N 1
ATOM 1374 C CA . VAL A 1 190 ? 19.008 6.787 60.638 1.00 25.10 190 VAL A CA 1
ATOM 1375 C C . VAL A 1 190 ? 19.948 5.592 60.462 1.00 27.04 190 VAL A C 1
ATOM 1376 O O . VAL A 1 190 ? 20.305 4.954 61.445 1.00 28.47 190 VAL A O 1
ATOM 1380 N N . GLU A 1 191 ? 20.364 5.284 59.233 1.00 21.11 191 GLU A N 1
ATOM 1381 C CA . GLU A 1 191 ? 21.295 4.167 59.034 1.00 27.92 191 GLU A CA 1
ATOM 1382 C C . GLU A 1 191 ? 22.626 4.500 59.743 1.00 26.36 191 GLU A C 1
ATOM 1383 O O . GLU A 1 191 ? 23.251 3.648 60.369 1.00 23.70 191 GLU A O 1
ATOM 1389 N N . ALA A 1 192 ? 23.041 5.756 59.641 1.00 21.47 192 ALA A N 1
ATOM 1390 C CA . ALA A 1 192 ? 24.281 6.184 60.259 1.00 20.76 192 ALA A CA 1
ATOM 1391 C C . ALA A 1 192 ? 24.184 5.998 61.776 1.00 24.25 192 ALA A C 1
ATOM 1392 O O . ALA A 1 192 ? 25.141 5.594 62.425 1.00 28.66 192 ALA A O 1
ATOM 1394 N N . LEU A 1 193 ? 23.018 6.258 62.343 1.00 26.36 193 LEU A N 1
ATOM 1395 C CA . LEU A 1 193 ? 22.858 6.104 63.790 1.00 29.25 193 LEU A CA 1
ATOM 1396 C C . LEU A 1 193 ? 22.846 4.648 64.224 1.00 24.39 193 LEU A C 1
ATOM 1397 O O . LEU A 1 193 ? 23.337 4.310 65.298 1.00 26.77 193 LEU A O 1
ATOM 1402 N N . SER A 1 194 ? 22.286 3.791 63.381 1.00 27.26 194 SER A N 1
ATOM 1403 C CA . SER A 1 194 ? 22.164 2.375 63.689 1.00 27.81 194 SER A CA 1
ATOM 1404 C C . SER A 1 194 ? 23.400 1.552 63.360 1.00 29.38 194 SER A C 1
ATOM 1405 O O . SER A 1 194 ? 23.459 0.376 63.695 1.00 23.58 194 SER A O 1
ATOM 1408 N N . ASP A 1 195 ? 24.375 2.170 62.706 1.00 27.74 195 ASP A N 1
ATOM 1409 C CA . ASP A 1 195 ? 25.618 1.496 62.304 1.00 28.13 195 ASP A CA 1
ATOM 1410 C C . ASP A 1 195 ? 26.666 1.633 63.412 1.00 25.00 195 ASP A C 1
ATOM 1411 O O . ASP A 1 195 ? 27.221 2.699 63.603 1.00 21.56 195 ASP A O 1
ATOM 1416 N N . PRO A 1 196 ? 26.961 0.541 64.146 1.00 29.71 196 PRO A N 1
ATOM 1417 C CA . PRO A 1 196 ? 27.958 0.630 65.222 1.00 26.78 196 PRO A CA 1
ATOM 1418 C C . PRO A 1 196 ? 29.334 1.099 64.751 1.00 31.47 196 PRO A C 1
ATOM 1419 O O . PRO A 1 196 ? 30.119 1.641 65.540 1.00 33.06 196 PRO A O 1
ATOM 1423 N N . LYS A 1 197 ? 29.643 0.891 63.477 1.00 30.86 197 LYS A N 1
ATOM 1424 C CA . LYS A 1 197 ? 30.947 1.329 62.986 1.00 33.36 197 LYS A CA 1
ATOM 1425 C C . LYS A 1 197 ? 30.974 2.838 62.795 1.00 30.68 197 LYS A C 1
ATOM 1426 O O . LYS A 1 197 ? 32.049 3.445 62.658 1.00 33.45 197 LYS A O 1
ATOM 1432 N N . ARG A 1 198 ? 29.800 3.458 62.822 1.00 18.86 198 ARG A N 1
ATOM 1433 C CA . ARG A 1 198 ? 29.751 4.912 62.677 1.00 22.99 198 ARG A CA 1
ATOM 1434 C C . ARG A 1 198 ? 29.331 5.670 63.913 1.00 26.66 198 ARG A C 1
ATOM 1435 O O . ARG A 1 198 ? 29.808 6.787 64.161 1.00 21.20 198 ARG A O 1
ATOM 1443 N N . THR A 1 199 ? 28.446 5.055 64.691 1.00 27.07 199 THR A N 1
ATOM 1444 C CA . THR A 1 199 ? 27.877 5.709 65.858 1.00 29.14 199 THR A CA 1
ATOM 1445 C C . THR A 1 199 ? 27.944 4.975 67.186 1.00 28.86 199 THR A C 1
ATOM 1446 O O . THR A 1 199 ? 27.680 3.773 67.269 1.00 27.28 199 THR A O 1
ATOM 1450 N N . ARG A 1 200 ? 28.302 5.721 68.228 1.00 28.89 200 ARG A N 1
ATOM 1451 C CA . ARG A 1 200 ? 28.337 5.171 69.571 1.00 24.56 200 ARG A CA 1
ATOM 1452 C C . ARG A 1 200 ? 27.452 6.069 70.417 1.00 21.32 200 ARG A C 1
ATOM 1453 O O . ARG A 1 200 ? 27.514 7.292 70.324 1.00 24.65 200 ARG A O 1
ATOM 1461 N N . LEU A 1 201 ? 26.624 5.434 71.233 1.00 26.16 201 LEU A N 1
ATOM 1462 C CA . LEU A 1 201 ? 25.698 6.130 72.093 1.00 26.08 201 LEU A CA 1
ATOM 1463 C C . LEU A 1 201 ? 26.026 5.860 73.565 1.00 25.39 201 LEU A C 1
ATOM 1464 O O . LEU A 1 201 ? 26.135 4.711 74.006 1.00 23.60 201 LEU A O 1
ATOM 1469 N N . VAL A 1 202 ? 26.196 6.933 74.317 1.00 20.42 202 VAL A N 1
ATOM 1470 C CA . VAL A 1 202 ? 26.454 6.830 75.741 1.00 27.32 202 VAL A CA 1
ATOM 1471 C C . VAL A 1 202 ? 25.223 7.257 76.557 1.00 21.22 202 VAL A C 1
ATOM 1472 O O . VAL A 1 202 ? 24.737 8.400 76.443 1.00 19.75 202 VAL A O 1
ATOM 1476 N N . LEU A 1 203 ? 24.719 6.326 77.360 1.00 23.42 203 LEU A N 1
ATOM 1477 C CA . LEU A 1 203 ? 23.575 6.583 78.239 1.00 22.82 203 LEU A CA 1
ATOM 1478 C C . LEU A 1 203 ? 24.162 7.112 79.534 1.00 22.33 203 LEU A C 1
ATOM 1479 O O . LEU A 1 203 ? 24.964 6.434 80.171 1.00 23.56 203 LEU A O 1
ATOM 1484 N N . VAL A 1 204 ? 23.790 8.323 79.915 1.00 24.88 204 VAL A N 1
ATOM 1485 C CA . VAL A 1 204 ? 24.313 8.899 81.140 1.00 26.23 204 VAL A CA 1
ATOM 1486 C C . VAL A 1 204 ? 23.254 8.831 82.210 1.00 29.43 204 VAL A C 1
ATOM 1487 O O . VAL A 1 204 ? 22.084 9.122 81.948 1.00 35.48 204 VAL A O 1
ATOM 1491 N N . ALA A 1 205 ? 23.666 8.443 83.416 1.00 28.67 205 ALA A N 1
ATOM 1492 C CA . ALA A 1 205 ? 22.741 8.311 84.541 1.00 31.31 205 ALA A CA 1
ATOM 1493 C C . ALA A 1 205 ? 23.383 8.609 85.900 1.00 30.64 205 ALA A C 1
ATOM 1494 O O . ALA A 1 205 ? 24.571 8.943 86.002 1.00 30.72 205 ALA A O 1
ATOM 1496 N N . ARG A 1 206 ? 22.580 8.477 86.944 1.00 30.78 206 ARG A N 1
ATOM 1497 C CA . ARG A 1 206 ? 23.041 8.695 88.307 1.00 30.92 206 ARG A CA 1
ATOM 1498 C C . ARG A 1 206 ? 22.683 7.442 89.072 1.00 32.26 206 ARG A C 1
ATOM 1499 O O . ARG A 1 206 ? 21.785 6.715 88.663 1.00 34.79 206 ARG A O 1
ATOM 1507 N N . LEU A 1 207 ? 23.383 7.185 90.171 1.00 36.95 207 LEU A N 1
ATOM 1508 C CA . LEU A 1 207 ? 23.111 6.006 90.989 1.00 40.93 207 LEU A CA 1
ATOM 1509 C C . LEU A 1 207 ? 21.888 6.233 91.858 1.00 40.73 207 LEU A C 1
ATOM 1510 O O . LEU A 1 207 ? 22.006 6.426 93.063 1.00 44.60 207 LEU A O 1
ATOM 1515 N N . GLN A 1 208 ? 20.718 6.210 91.236 1.00 43.57 208 GLN A N 1
ATOM 1516 C CA . GLN A 1 208 ? 19.462 6.421 91.933 1.00 45.09 208 GLN A CA 1
ATOM 1517 C C . GLN A 1 208 ? 18.474 5.491 91.255 1.00 43.27 208 GLN A C 1
ATOM 1518 O O . GLN A 1 208 ? 18.298 5.550 90.045 1.00 44.88 208 GLN A O 1
ATOM 1524 N N . LYS A 1 209 ? 17.843 4.626 92.041 1.00 44.19 209 LYS A N 1
ATOM 1525 C CA . LYS A 1 209 ? 16.905 3.633 91.522 1.00 46.53 209 LYS A CA 1
ATOM 1526 C C . LYS A 1 209 ? 15.947 4.154 90.454 1.00 49.60 209 LYS A C 1
ATOM 1527 O O . LYS A 1 209 ? 15.700 3.483 89.444 1.00 44.61 209 LYS A O 1
ATOM 1533 N N . SER A 1 210 ? 15.427 5.356 90.671 1.00 48.33 210 SER A N 1
ATOM 1534 C CA . SER A 1 210 ? 14.485 5.962 89.740 1.00 52.05 210 SER A CA 1
ATOM 1535 C C . SER A 1 210 ? 15.102 6.251 88.368 1.00 47.74 210 SER A C 1
ATOM 1536 O O . SER A 1 210 ? 14.601 5.786 87.347 1.00 44.58 210 SER A O 1
ATOM 1539 N N . THR A 1 211 ? 16.179 7.031 88.347 1.00 50.28 211 THR A N 1
ATOM 1540 C CA . THR A 1 211 ? 16.863 7.379 87.102 1.00 50.43 211 THR A CA 1
ATOM 1541 C C . THR A 1 211 ? 17.249 6.122 86.320 1.00 51.43 211 THR A C 1
ATOM 1542 O O . THR A 1 211 ? 16.985 6.021 85.119 1.00 53.95 211 THR A O 1
ATOM 1546 N N . LEU A 1 212 ? 17.871 5.165 87.005 1.00 44.49 212 LEU A N 1
ATOM 1547 C CA . LEU A 1 212 ? 18.291 3.942 86.354 1.00 41.64 212 LEU A CA 1
ATOM 1548 C C . LEU A 1 212 ? 17.156 3.286 85.579 1.00 39.94 212 LEU A C 1
ATOM 1549 O O . LEU A 1 212 ? 17.366 2.797 84.472 1.00 39.91 212 LEU A O 1
ATOM 1554 N N . GLN A 1 213 ? 15.953 3.279 86.146 1.00 40.29 213 GLN A N 1
ATOM 1555 C CA . GLN A 1 213 ? 14.817 2.673 85.456 1.00 43.97 213 GLN A CA 1
ATOM 1556 C C . GLN A 1 213 ? 14.454 3.436 84.188 1.00 45.16 213 GLN A C 1
ATOM 1557 O O . GLN A 1 213 ? 14.053 2.839 83.182 1.00 37.73 213 GLN A O 1
ATOM 1563 N N . GLU A 1 214 ? 14.584 4.758 84.237 1.00 39.88 214 GLU A N 1
ATOM 1564 C CA . GLU A 1 214 ? 14.269 5.563 83.069 1.00 41.64 214 GLU A CA 1
ATOM 1565 C C . GLU A 1 214 ? 15.321 5.283 81.987 1.00 41.05 214 GLU A C 1
ATOM 1566 O O . GLU A 1 214 ? 14.998 5.132 80.807 1.00 35.32 214 GLU A O 1
ATOM 1572 N N . VAL A 1 215 ? 16.584 5.204 82.395 1.00 36.27 215 VAL A N 1
ATOM 1573 C CA . VAL A 1 215 ? 17.656 4.943 81.450 1.00 38.16 215 VAL A CA 1
ATOM 1574 C C . VAL A 1 215 ? 17.523 3.549 80.841 1.00 37.68 215 VAL A C 1
ATOM 1575 O O . VAL A 1 215 ? 17.835 3.350 79.659 1.00 35.22 215 VAL A O 1
ATOM 1579 N N . ALA A 1 216 ? 17.043 2.598 81.640 1.00 33.52 216 ALA A N 1
ATOM 1580 C CA . ALA A 1 216 ? 16.869 1.226 81.174 1.00 37.29 216 ALA A CA 1
ATOM 1581 C C . ALA A 1 216 ? 15.874 1.204 80.039 1.00 39.36 216 ALA A C 1
ATOM 1582 O O . ALA A 1 216 ? 16.083 0.530 79.026 1.00 40.22 216 ALA A O 1
ATOM 1584 N N . ARG A 1 217 ? 14.792 1.956 80.219 1.00 41.49 217 ARG A N 1
ATOM 1585 C CA . ARG A 1 217 ? 13.715 2.059 79.235 1.00 43.66 217 ARG A CA 1
ATOM 1586 C C . ARG A 1 217 ? 14.238 2.685 77.933 1.00 41.30 217 ARG A C 1
ATOM 1587 O O . ARG A 1 217 ? 13.888 2.244 76.832 1.00 38.13 217 ARG A O 1
ATOM 1595 N N . THR A 1 218 ? 15.083 3.704 78.081 1.00 37.35 218 THR A N 1
ATOM 1596 C CA . THR A 1 218 ? 15.683 4.422 76.952 1.00 34.18 218 THR A CA 1
ATOM 1597 C C . THR A 1 218 ? 16.590 3.497 76.154 1.00 32.84 218 THR A C 1
ATOM 1598 O O . THR A 1 218 ? 16.685 3.588 74.926 1.00 34.91 218 THR A O 1
ATOM 1602 N N . HIS A 1 219 ? 17.265 2.615 76.872 1.00 34.58 219 HIS A N 1
ATOM 1603 C CA . HIS A 1 219 ? 18.166 1.679 76.244 1.00 35.90 219 HIS A CA 1
ATOM 1604 C C . HIS A 1 219 ? 17.373 0.717 75.371 1.00 32.04 219 HIS A C 1
ATOM 1605 O O . HIS A 1 219 ? 17.757 0.441 74.233 1.00 28.11 219 HIS A O 1
ATOM 1612 N N . LEU A 1 220 ? 16.269 0.200 75.906 1.00 33.58 220 LEU A N 1
ATOM 1613 C CA . LEU A 1 220 ? 15.452 -0.737 75.143 1.00 35.08 220 LEU A CA 1
ATOM 1614 C C . LEU A 1 220 ? 14.839 -0.087 73.913 1.00 36.61 220 LEU A C 1
ATOM 1615 O O . LEU A 1 220 ? 14.785 -0.703 72.845 1.00 36.60 220 LEU A O 1
ATOM 1620 N N . GLU A 1 221 ? 14.385 1.160 74.045 1.00 33.03 221 GLU A N 1
ATOM 1621 C CA . GLU A 1 221 ? 13.792 1.819 72.895 1.00 33.00 221 GLU A CA 1
ATOM 1622 C C . GLU A 1 221 ? 14.806 2.022 71.786 1.00 28.22 221 GLU A C 1
ATOM 1623 O O . GLU A 1 221 ? 14.521 1.708 70.639 1.00 31.61 221 GLU A O 1
ATOM 1629 N N . LEU A 1 222 ? 15.984 2.542 72.125 1.00 25.79 222 LEU A N 1
ATOM 1630 C CA . LEU A 1 222 ? 17.004 2.790 71.112 1.00 31.72 222 LEU A CA 1
ATOM 1631 C C . LEU A 1 222 ? 17.540 1.499 70.463 1.00 27.56 222 LEU A C 1
ATOM 1632 O O . LEU A 1 222 ? 17.752 1.459 69.254 1.00 30.24 222 LEU A O 1
ATOM 1637 N N . ALA A 1 223 ? 17.727 0.447 71.251 1.00 28.62 223 ALA A N 1
ATOM 1638 C CA . ALA A 1 223 ? 18.201 -0.828 70.708 1.00 28.33 223 ALA A CA 1
ATOM 1639 C C . ALA A 1 223 ? 17.152 -1.396 69.742 1.00 28.65 223 ALA A C 1
ATOM 1640 O O . ALA A 1 223 ? 17.474 -1.917 68.664 1.00 29.81 223 ALA A O 1
ATOM 1642 N N . ALA A 1 224 ? 15.885 -1.288 70.136 1.00 33.69 224 ALA A N 1
ATOM 1643 C CA . ALA A 1 224 ? 14.783 -1.799 69.316 1.00 34.71 224 ALA A CA 1
ATOM 1644 C C . ALA A 1 224 ? 14.802 -1.163 67.923 1.00 35.92 224 ALA A C 1
ATOM 1645 O O . ALA A 1 224 ? 14.409 -1.787 66.946 1.00 40.06 224 ALA A O 1
ATOM 1647 N N . ILE A 1 225 ? 15.287 0.073 67.849 1.00 35.09 225 ILE A N 1
ATOM 1648 C CA . ILE A 1 225 ? 15.393 0.818 66.594 1.00 37.34 225 ILE A CA 1
ATOM 1649 C C . ILE A 1 225 ? 16.685 0.508 65.831 1.00 34.23 225 ILE A C 1
ATOM 1650 O O . ILE A 1 225 ? 16.815 0.857 64.659 1.00 39.13 225 ILE A O 1
ATOM 1655 N N . GLY A 1 226 ? 17.654 -0.109 66.495 1.00 32.21 226 GLY A N 1
ATOM 1656 C CA . GLY A 1 226 ? 18.896 -0.421 65.805 1.00 32.14 226 GLY A CA 1
ATOM 1657 C C . GLY A 1 226 ? 20.168 0.195 66.376 1.00 32.33 226 GLY A C 1
ATOM 1658 O O . GLY A 1 226 ? 21.264 -0.067 65.878 1.00 34.54 226 GLY A O 1
ATOM 1659 N N . LEU A 1 227 ? 20.040 1.029 67.400 1.00 30.51 227 LEU A N 1
ATOM 1660 C CA . LEU A 1 227 ? 21.217 1.624 68.011 1.00 33.15 227 LEU A CA 1
ATOM 1661 C C . LEU A 1 227 ? 21.632 0.679 69.112 1.00 32.70 227 LEU A C 1
ATOM 1662 O O . LEU A 1 227 ? 21.215 0.816 70.263 1.00 34.82 227 LEU A O 1
ATOM 1667 N N . LYS A 1 228 ? 22.459 -0.288 68.746 1.00 36.26 228 LYS A N 1
ATOM 1668 C CA . LYS A 1 228 ? 22.895 -1.302 69.691 1.00 43.26 228 LYS A CA 1
ATOM 1669 C C . LYS A 1 228 ? 24.319 -1.096 70.165 1.00 37.86 228 LYS A C 1
ATOM 1670 O O . LYS A 1 228 ? 24.865 -1.936 70.870 1.00 47.59 228 LYS A O 1
ATOM 1676 N N . ASN A 1 229 ? 24.926 0.018 69.774 1.00 35.44 229 ASN A N 1
ATOM 1677 C CA . ASN A 1 229 ? 26.284 0.312 70.211 1.00 32.07 229 ASN A CA 1
ATOM 1678 C C . ASN A 1 229 ? 26.130 1.307 71.357 1.00 34.56 229 ASN A C 1
ATOM 1679 O O . ASN A 1 229 ? 26.299 2.521 71.185 1.00 33.00 229 ASN A O 1
ATOM 1684 N N . GLN A 1 230 ? 25.803 0.768 72.528 1.00 34.83 230 GLN A N 1
ATOM 1685 C CA . GLN A 1 230 ? 25.547 1.583 73.707 1.00 30.33 230 GLN A CA 1
ATOM 1686 C C . GLN A 1 230 ? 26.426 1.325 74.914 1.00 28.41 230 GLN A C 1
ATOM 1687 O O . GLN A 1 230 ? 26.737 0.185 75.244 1.00 25.05 230 GLN A O 1
ATOM 1693 N N . TYR A 1 231 ? 26.766 2.414 75.594 1.00 25.91 231 TYR A N 1
ATOM 1694 C CA . TYR A 1 231 ? 27.600 2.389 76.785 1.00 29.11 231 TYR A CA 1
ATOM 1695 C C . TYR A 1 231 ? 26.886 3.120 77.924 1.00 28.19 231 TYR A C 1
ATOM 1696 O O . TYR A 1 231 ? 26.197 4.116 77.705 1.00 39.10 231 TYR A O 1
ATOM 1705 N N . LEU A 1 232 ? 27.069 2.633 79.142 1.00 26.26 232 LEU A N 1
ATOM 1706 C CA . LEU A 1 232 ? 26.444 3.244 80.301 1.00 23.23 232 LEU A CA 1
ATOM 1707 C C . LEU A 1 232 ? 27.506 3.928 81.146 1.00 29.18 232 LEU A C 1
ATOM 1708 O O . LEU A 1 232 ? 28.497 3.314 81.539 1.00 24.45 232 LEU A O 1
ATOM 1713 N N . VAL A 1 233 ? 27.307 5.219 81.385 1.00 25.83 233 VAL A N 1
ATOM 1714 C CA . VAL A 1 233 ? 28.217 5.987 82.197 1.00 25.83 233 VAL A CA 1
ATOM 1715 C C . VAL A 1 233 ? 27.407 6.514 83.395 1.00 36.47 233 VAL A C 1
ATOM 1716 O O . VAL A 1 233 ? 26.461 7.299 83.226 1.00 28.98 233 VAL A O 1
ATOM 1720 N N . ILE A 1 234 ? 27.762 6.048 84.593 1.00 31.65 234 ILE A N 1
ATOM 1721 C CA . ILE A 1 234 ? 27.105 6.481 85.812 1.00 28.76 234 ILE A CA 1
ATOM 1722 C C . ILE A 1 234 ? 27.908 7.662 86.371 1.00 33.93 234 ILE A C 1
ATOM 1723 O O . ILE A 1 234 ? 29.053 7.495 86.757 1.00 35.01 234 ILE A O 1
ATOM 1728 N N . ASN A 1 235 ? 27.287 8.844 86.398 1.00 20.84 235 ASN A N 1
ATOM 1729 C CA . ASN A 1 235 ? 27.909 10.076 86.842 1.00 27.63 235 ASN A CA 1
ATOM 1730 C C . ASN A 1 235 ? 27.607 10.475 88.296 1.00 28.41 235 ASN A C 1
ATOM 1731 O O . ASN A 1 235 ? 26.675 9.976 88.913 1.00 31.52 235 ASN A O 1
ATOM 1736 N N . GLY A 1 236 ? 28.411 11.393 88.821 1.00 30.15 236 GLY A N 1
ATOM 1737 C CA . GLY A 1 236 ? 28.224 11.906 90.169 1.00 33.06 236 GLY A CA 1
ATOM 1738 C C . GLY A 1 236 ? 28.267 10.973 91.364 1.00 36.18 236 GLY A C 1
ATOM 1739 O O . GLY A 1 236 ? 27.765 11.321 92.436 1.00 32.94 236 GLY A O 1
ATOM 1740 N N . VAL A 1 237 ? 28.867 9.800 91.188 1.00 37.87 237 VAL A N 1
ATOM 1741 C CA . VAL A 1 237 ? 28.980 8.815 92.257 1.00 37.99 237 VAL A CA 1
ATOM 1742 C C . VAL A 1 237 ? 29.755 9.329 93.488 1.00 42.14 237 VAL A C 1
ATOM 1743 O O . VAL A 1 237 ? 30.793 9.999 93.357 1.00 34.84 237 VAL A O 1
ATOM 1747 N N . LEU A 1 238 ? 29.242 9.024 94.682 1.00 42.21 238 LEU A N 1
ATOM 1748 C CA . LEU A 1 238 ? 29.899 9.457 95.922 1.00 43.33 238 LEU A CA 1
ATOM 1749 C C . LEU A 1 238 ? 31.036 8.494 96.296 1.00 40.51 238 LEU A C 1
ATOM 1750 O O . LEU A 1 238 ? 30.814 7.309 96.524 1.00 37.26 238 LEU A O 1
ATOM 1755 N N . PRO A 1 239 ? 32.274 8.991 96.337 1.00 38.54 239 PRO A N 1
ATOM 1756 C CA . PRO A 1 239 ? 33.386 8.107 96.692 1.00 46.79 239 PRO A CA 1
ATOM 1757 C C . PRO A 1 239 ? 33.274 7.652 98.151 1.00 53.45 239 PRO A C 1
ATOM 1758 O O . PRO A 1 239 ? 33.092 8.474 99.052 1.00 55.06 239 PRO A O 1
ATOM 1762 N N . LYS A 1 240 ? 33.363 6.341 98.367 1.00 58.42 240 LYS A N 1
ATOM 1763 C CA . LYS A 1 240 ? 33.274 5.741 99.702 1.00 60.63 240 LYS A CA 1
ATOM 1764 C C . LYS A 1 240 ? 33.980 6.549 100.784 1.00 60.85 240 LYS A C 1
ATOM 1765 O O . LYS A 1 240 ? 33.425 6.779 101.856 1.00 58.11 240 LYS A O 1
ATOM 1771 N N . THR A 1 241 ? 35.207 6.969 100.498 1.00 63.54 241 THR A N 1
ATOM 1772 C CA . THR A 1 241 ? 35.989 7.741 101.452 1.00 67.18 241 THR A CA 1
ATOM 1773 C C . THR A 1 241 ? 35.125 8.748 102.206 1.00 70.02 241 THR A C 1
ATOM 1774 O O . THR A 1 241 ? 35.116 8.771 103.441 1.00 71.38 241 THR A O 1
ATOM 1778 N N . GLU A 1 242 ? 34.391 9.562 101.454 1.00 68.76 242 GLU A N 1
ATOM 1779 C CA . GLU A 1 242 ? 33.509 10.584 102.012 1.00 68.29 242 GLU A CA 1
ATOM 1780 C C . GLU A 1 242 ? 32.465 10.036 102.986 1.00 69.15 242 GLU A C 1
ATOM 1781 O O . GLU A 1 242 ? 31.975 10.767 103.850 1.00 68.47 242 GLU A O 1
ATOM 1787 N N . ALA A 1 243 ? 32.118 8.760 102.835 1.00 67.75 243 ALA A N 1
ATOM 1788 C CA . ALA A 1 243 ? 31.121 8.127 103.696 1.00 73.23 243 ALA A CA 1
ATOM 1789 C C . ALA A 1 243 ? 31.651 7.872 105.102 1.00 76.75 243 ALA A C 1
ATOM 1790 O O . ALA A 1 243 ? 31.036 7.149 105.886 1.00 80.45 243 ALA A O 1
ATOM 1792 N N . ALA A 1 244 ? 32.795 8.463 105.418 1.00 78.77 244 ALA A N 1
ATOM 1793 C CA . ALA A 1 244 ? 33.385 8.293 106.736 1.00 78.99 244 ALA A CA 1
ATOM 1794 C C . ALA A 1 244 ? 33.070 9.494 107.621 1.00 79.43 244 ALA A C 1
ATOM 1795 O O . ALA A 1 244 ? 33.267 10.650 107.234 1.00 77.78 244 ALA A O 1
ATOM 1797 N N . ASN A 1 245 ? 32.563 9.200 108.810 1.00 79.46 245 ASN A N 1
ATOM 1798 C CA . ASN A 1 245 ? 32.218 10.221 109.782 1.00 79.75 245 ASN A CA 1
ATOM 1799 C C . ASN A 1 245 ? 31.156 11.196 109.286 1.00 78.20 245 ASN A C 1
ATOM 1800 O O . ASN A 1 245 ? 31.398 12.400 109.213 1.00 79.33 245 ASN A O 1
ATOM 1805 N N . ASP A 1 246 ? 29.983 10.665 108.949 1.00 75.77 246 ASP A N 1
ATOM 1806 C CA . ASP A 1 246 ? 28.857 11.472 108.485 1.00 70.75 246 ASP A CA 1
ATOM 1807 C C . ASP A 1 246 ? 27.678 10.582 108.127 1.00 69.66 246 ASP A C 1
ATOM 1808 O O . ASP A 1 246 ? 27.766 9.728 107.248 1.00 66.70 246 ASP A O 1
ATOM 1813 N N . THR A 1 247 ? 26.563 10.803 108.807 1.00 69.77 247 THR A N 1
ATOM 1814 C CA . THR A 1 247 ? 25.374 9.996 108.596 1.00 71.21 247 THR A CA 1
ATOM 1815 C C . THR A 1 247 ? 24.744 10.117 107.211 1.00 71.13 247 THR A C 1
ATOM 1816 O O . THR A 1 247 ? 24.312 9.110 106.643 1.00 67.93 247 THR A O 1
ATOM 1820 N N . LEU A 1 248 ? 24.690 11.332 106.665 1.00 70.04 248 LEU A N 1
ATOM 1821 C CA . LEU A 1 248 ? 24.092 11.538 105.344 1.00 67.50 248 LEU A CA 1
ATOM 1822 C C . LEU A 1 248 ? 24.967 10.919 104.262 1.00 63.53 248 LEU A C 1
ATOM 1823 O O . LEU A 1 248 ? 24.507 10.073 103.497 1.00 64.55 248 LEU A O 1
ATOM 1828 N N . ALA A 1 249 ? 26.230 11.338 104.217 1.00 62.21 249 ALA A N 1
ATOM 1829 C CA . ALA A 1 249 ? 27.184 10.831 103.240 1.00 62.56 249 ALA A CA 1
ATOM 1830 C C . ALA A 1 249 ? 27.242 9.305 103.287 1.00 63.84 249 ALA A C 1
ATOM 1831 O O . ALA A 1 249 ? 27.513 8.649 102.277 1.00 64.32 249 ALA A O 1
ATOM 1833 N N . ALA A 1 250 ? 26.986 8.748 104.466 1.00 62.20 250 ALA A N 1
ATOM 1834 C CA . ALA A 1 250 ? 27.000 7.307 104.649 1.00 61.08 250 ALA A CA 1
ATOM 1835 C C . ALA A 1 250 ? 25.700 6.729 104.103 1.00 61.33 250 ALA A C 1
ATOM 1836 O O . ALA A 1 250 ? 25.699 5.716 103.406 1.00 59.15 250 ALA A O 1
ATOM 1838 N N . ALA A 1 251 ? 24.591 7.388 104.417 1.00 62.73 251 ALA A N 1
ATOM 1839 C CA . ALA A 1 251 ? 23.283 6.937 103.954 1.00 62.81 251 ALA A CA 1
ATOM 1840 C C . ALA A 1 251 ? 23.201 7.049 102.440 1.00 59.03 251 ALA A C 1
ATOM 1841 O O . ALA A 1 251 ? 22.579 6.219 101.788 1.00 53.08 251 ALA A O 1
ATOM 1843 N N . ILE A 1 252 ? 23.818 8.087 101.886 1.00 57.36 252 ILE A N 1
ATOM 1844 C CA . ILE A 1 252 ? 23.818 8.267 100.441 1.00 58.16 252 ILE A CA 1
ATOM 1845 C C . ILE A 1 252 ? 24.731 7.213 99.826 1.00 58.92 252 ILE A C 1
ATOM 1846 O O . ILE A 1 252 ? 24.299 6.439 98.973 1.00 63.88 252 ILE A O 1
ATOM 1851 N N . TRP A 1 253 ? 25.984 7.173 100.269 1.00 56.25 253 TRP A N 1
ATOM 1852 C CA . TRP A 1 253 ? 26.930 6.195 99.750 1.00 56.46 253 TRP A CA 1
ATOM 1853 C C . TRP A 1 253 ? 26.305 4.808 99.789 1.00 55.84 253 TRP A C 1
ATOM 1854 O O . TRP A 1 253 ? 26.488 4.001 98.878 1.00 61.09 253 TRP A O 1
ATOM 1865 N N . GLU A 1 254 ? 25.557 4.543 100.851 1.00 59.34 254 GLU A N 1
ATOM 1866 C CA . GLU A 1 254 ? 24.894 3.260 101.025 1.00 61.82 254 GLU A CA 1
ATOM 1867 C C . GLU A 1 254 ? 23.762 3.077 100.014 1.00 60.59 254 GLU A C 1
ATOM 1868 O O . GLU A 1 254 ? 23.557 1.987 99.489 1.00 60.48 254 GLU A O 1
ATOM 1874 N N . ARG A 1 255 ? 23.032 4.151 99.738 1.00 59.82 255 ARG A N 1
ATOM 1875 C CA . ARG A 1 255 ? 21.912 4.095 98.800 1.00 61.82 255 ARG A CA 1
ATOM 1876 C C . ARG A 1 255 ? 22.357 3.855 97.353 1.00 61.49 255 ARG A C 1
ATOM 1877 O O . ARG A 1 255 ? 21.754 3.060 96.623 1.00 56.83 255 ARG A O 1
ATOM 1885 N N . GLU A 1 256 ? 23.411 4.545 96.938 1.00 61.01 256 GLU A N 1
ATOM 1886 C CA . GLU A 1 256 ? 23.915 4.387 95.579 1.00 61.89 256 GLU A CA 1
ATOM 1887 C C . GLU A 1 256 ? 24.496 2.992 95.408 1.00 60.56 256 GLU A C 1
ATOM 1888 O O . GLU A 1 256 ? 24.249 2.316 94.410 1.00 57.06 256 GLU A O 1
ATOM 1894 N N . GLN A 1 257 ? 25.277 2.574 96.397 1.00 62.38 257 GLN A N 1
ATOM 1895 C CA . GLN A 1 257 ? 25.921 1.269 96.373 1.00 63.14 257 GLN A CA 1
ATOM 1896 C C . GLN A 1 257 ? 24.914 0.165 96.105 1.00 60.70 257 GLN A C 1
ATOM 1897 O O . GLN A 1 257 ? 25.125 -0.684 95.245 1.00 59.97 257 GLN A O 1
ATOM 1903 N N . GLU A 1 258 ? 23.813 0.178 96.840 1.00 60.93 258 GLU A N 1
ATOM 1904 C CA . GLU A 1 258 ? 22.803 -0.834 96.636 1.00 64.19 258 GLU A CA 1
ATOM 1905 C C . GLU A 1 258 ? 22.406 -0.812 95.169 1.00 62.77 258 GLU A C 1
ATOM 1906 O O . GLU A 1 258 ? 22.404 -1.847 94.499 1.00 66.90 258 GLU A O 1
ATOM 1912 N N . ALA A 1 259 ? 22.077 0.382 94.680 1.00 58.90 259 ALA A N 1
ATOM 1913 C CA . ALA A 1 259 ? 21.663 0.572 93.288 1.00 55.86 259 ALA A CA 1
ATOM 1914 C C . ALA A 1 259 ? 22.756 0.187 92.303 1.00 55.22 259 ALA A C 1
ATOM 1915 O O . ALA A 1 259 ? 22.475 -0.374 91.242 1.00 51.11 259 ALA A O 1
ATOM 1917 N N . LEU A 1 260 ? 24.001 0.499 92.650 1.00 55.99 260 LEU A N 1
ATOM 1918 C CA . LEU A 1 260 ? 25.120 0.184 91.777 1.00 59.70 260 LEU A CA 1
ATOM 1919 C C . LEU A 1 260 ? 25.253 -1.322 91.648 1.00 63.39 260 LEU A C 1
ATOM 1920 O O . LEU A 1 260 ? 25.546 -1.830 90.564 1.00 66.91 260 LEU A O 1
ATOM 1925 N N . ALA A 1 261 ? 25.015 -2.032 92.749 1.00 63.57 261 ALA A N 1
ATOM 1926 C CA . ALA A 1 261 ? 25.116 -3.490 92.761 1.00 65.45 261 ALA A CA 1
ATOM 1927 C C . ALA A 1 261 ? 23.813 -4.154 92.341 1.00 62.83 261 ALA A C 1
ATOM 1928 O O . ALA A 1 261 ? 23.752 -5.377 92.210 1.00 62.94 261 ALA A O 1
ATOM 1930 N N . ASN A 1 262 ? 22.776 -3.351 92.125 1.00 58.92 262 ASN A N 1
ATOM 1931 C CA . ASN A 1 262 ? 21.484 -3.881 91.712 1.00 57.91 262 ASN A CA 1
ATOM 1932 C C . ASN A 1 262 ? 20.916 -3.133 90.509 1.00 55.68 262 ASN A C 1
ATOM 1933 O O . ASN A 1 262 ? 19.728 -2.801 90.466 1.00 57.00 262 ASN A O 1
ATOM 1938 N N . LEU A 1 263 ? 21.774 -2.874 89.530 1.00 51.47 263 LEU A N 1
ATOM 1939 C CA . LEU A 1 263 ? 21.366 -2.172 88.322 1.00 51.73 263 LEU A CA 1
ATOM 1940 C C . LEU A 1 263 ? 20.219 -2.904 87.646 1.00 49.93 263 LEU A C 1
ATOM 1941 O O . LEU A 1 263 ? 20.148 -4.132 87.686 1.00 51.06 263 LEU A O 1
ATOM 1946 N N . PRO A 1 264 ? 19.286 -2.158 87.032 1.00 50.68 264 PRO A N 1
ATOM 1947 C CA . PRO A 1 264 ? 18.179 -2.840 86.363 1.00 47.86 264 PRO A CA 1
ATOM 1948 C C . PRO A 1 264 ? 18.731 -3.827 85.329 1.00 46.76 264 PRO A C 1
ATOM 1949 O O . PRO A 1 264 ? 19.636 -3.505 84.553 1.00 46.75 264 PRO A O 1
ATOM 1953 N N . ALA A 1 265 ? 18.193 -5.039 85.354 1.00 51.16 265 ALA A N 1
ATOM 1954 C CA . ALA A 1 265 ? 18.620 -6.120 84.474 1.00 49.69 265 ALA A CA 1
ATOM 1955 C C . ALA A 1 265 ? 18.938 -5.737 83.026 1.00 49.55 265 ALA A C 1
ATOM 1956 O O . ALA A 1 265 ? 19.912 -6.236 82.453 1.00 43.07 265 ALA A O 1
ATOM 1958 N N . ASP A 1 266 ? 18.123 -4.861 82.440 1.00 48.82 266 ASP A N 1
ATOM 1959 C CA . ASP A 1 266 ? 18.312 -4.435 81.049 1.00 47.13 266 ASP A CA 1
ATOM 1960 C C . ASP A 1 266 ? 19.633 -3.711 80.786 1.00 44.78 266 ASP A C 1
ATOM 1961 O O . ASP A 1 266 ? 20.123 -3.719 79.655 1.00 45.38 266 ASP A O 1
ATOM 1966 N N . LEU A 1 267 ? 20.211 -3.093 81.816 1.00 40.59 267 LEU A N 1
ATOM 1967 C CA . LEU A 1 267 ? 21.477 -2.366 81.654 1.00 45.73 267 LEU A CA 1
ATOM 1968 C C . LEU A 1 267 ? 22.692 -3.176 82.116 1.00 49.34 267 LEU A C 1
ATOM 1969 O O . LEU A 1 267 ? 23.846 -2.772 81.918 1.00 47.05 267 LEU A O 1
ATOM 1974 N N . ALA A 1 268 ? 22.423 -4.314 82.741 1.00 47.84 268 ALA A N 1
ATOM 1975 C CA . ALA A 1 268 ? 23.473 -5.170 83.274 1.00 48.98 268 ALA A CA 1
ATOM 1976 C C . ALA A 1 268 ? 24.547 -5.586 82.280 1.00 47.79 268 ALA A C 1
ATOM 1977 O O . ALA A 1 268 ? 25.728 -5.632 82.627 1.00 47.38 268 ALA A O 1
ATOM 1979 N N . GLY A 1 269 ? 24.147 -5.892 81.051 1.00 40.60 269 GLY A N 1
ATOM 1980 C CA . GLY A 1 269 ? 25.121 -6.322 80.065 1.00 37.64 269 GLY A CA 1
ATOM 1981 C C . GLY A 1 269 ? 25.898 -5.219 79.368 1.00 40.10 269 GLY A C 1
ATOM 1982 O O . GLY A 1 269 ? 26.814 -5.503 78.596 1.00 40.98 269 GLY A O 1
ATOM 1983 N N . LEU A 1 270 ? 25.551 -3.962 79.635 1.00 35.93 270 LEU A N 1
ATOM 1984 C CA . LEU A 1 270 ? 26.229 -2.844 78.990 1.00 31.14 270 LEU A CA 1
ATOM 1985 C C . LEU A 1 270 ? 27.543 -2.445 79.634 1.00 30.61 270 LEU A C 1
ATOM 1986 O O . LEU A 1 270 ? 27.685 -2.485 80.860 1.00 30.83 270 LEU A O 1
ATOM 1991 N N . PRO A 1 271 ? 28.534 -2.069 78.813 1.00 30.15 271 PRO A N 1
ATOM 1992 C CA . PRO A 1 271 ? 29.805 -1.658 79.409 1.00 28.52 271 PRO A CA 1
ATOM 1993 C C . PRO A 1 271 ? 29.508 -0.416 80.246 1.00 34.47 271 PRO A C 1
ATOM 1994 O O . PRO A 1 271 ? 28.976 0.581 79.741 1.00 30.52 271 PRO A O 1
ATOM 1998 N N . THR A 1 272 ? 29.838 -0.501 81.530 1.00 34.06 272 THR A N 1
ATOM 1999 C CA . THR A 1 272 ? 29.582 0.572 82.493 1.00 32.67 272 THR A CA 1
ATOM 2000 C C . THR A 1 272 ? 30.836 1.190 83.112 1.00 35.81 272 THR A C 1
ATOM 2001 O O . THR A 1 272 ? 31.730 0.474 83.561 1.00 42.78 272 THR A O 1
ATOM 2005 N N . ASP A 1 273 ? 30.893 2.519 83.130 1.00 31.25 273 ASP A N 1
ATOM 2006 C CA . ASP A 1 273 ? 31.998 3.253 83.735 1.00 30.80 273 ASP A CA 1
ATOM 2007 C C . ASP A 1 273 ? 31.332 4.145 84.774 1.00 36.61 273 ASP A C 1
ATOM 2008 O O . ASP A 1 273 ? 30.157 4.477 84.635 1.00 35.40 273 ASP A O 1
ATOM 2013 N N . THR A 1 274 ? 32.068 4.533 85.807 1.00 33.56 274 THR A N 1
ATOM 2014 C CA . THR A 1 274 ? 31.514 5.430 86.801 1.00 37.16 274 THR A CA 1
ATOM 2015 C C . THR A 1 274 ? 32.420 6.641 86.937 1.00 35.52 274 THR A C 1
ATOM 2016 O O . THR A 1 274 ? 33.640 6.530 86.836 1.00 35.79 274 THR A O 1
ATOM 2020 N N . LEU A 1 275 ? 31.808 7.805 87.112 1.00 27.19 275 LEU A N 1
ATOM 2021 C CA . LEU A 1 275 ? 32.535 9.057 87.264 1.00 32.25 275 LEU A CA 1
ATOM 2022 C C . LEU A 1 275 ? 32.166 9.602 88.643 1.00 38.25 275 LEU A C 1
ATOM 2023 O O . LEU A 1 275 ? 30.982 9.680 89.001 1.00 40.17 275 LEU A O 1
ATOM 2028 N N . PHE A 1 276 ? 33.183 9.966 89.413 1.00 38.66 276 PHE A N 1
ATOM 2029 C CA . PHE A 1 276 ? 32.980 10.477 90.760 1.00 42.72 276 PHE A CA 1
ATOM 2030 C C . PHE A 1 276 ? 32.429 11.881 90.805 1.00 40.82 276 PHE A C 1
ATOM 2031 O O . PHE A 1 276 ? 32.635 12.668 89.894 1.00 39.99 276 PHE A O 1
ATOM 2039 N N . LEU A 1 277 ? 31.727 12.183 91.891 1.00 43.35 277 LEU A N 1
ATOM 2040 C CA . LEU A 1 277 ? 31.163 13.509 92.105 1.00 42.73 277 LEU A CA 1
ATOM 2041 C C . LEU A 1 277 ? 32.326 14.491 92.342 1.00 42.94 277 LEU A C 1
ATOM 2042 O O . LEU A 1 277 ? 33.250 14.200 93.093 1.00 37.31 277 LEU A O 1
ATOM 2047 N N . GLN A 1 278 ? 32.285 15.644 91.686 1.00 42.64 278 GLN A N 1
ATOM 2048 C CA . GLN A 1 278 ? 33.346 16.639 91.825 1.00 42.94 278 GLN A CA 1
ATOM 2049 C C . GLN A 1 278 ? 32.925 17.754 92.776 1.00 46.32 278 GLN A C 1
ATOM 2050 O O . GLN A 1 278 ? 31.767 18.171 92.794 1.00 46.94 278 GLN A O 1
ATOM 2056 N N . PRO A 1 279 ? 33.870 18.271 93.568 1.00 46.68 279 PRO A N 1
ATOM 2057 C CA . PRO A 1 279 ? 33.556 19.346 94.516 1.00 47.18 279 PRO A CA 1
ATOM 2058 C C . PRO A 1 279 ? 33.119 20.669 93.873 1.00 46.13 279 PRO A C 1
ATOM 2059 O O . PRO A 1 279 ? 32.458 21.484 94.507 1.00 44.29 279 PRO A O 1
ATOM 2063 N N . VAL A 1 280 ? 33.482 20.892 92.620 1.00 43.54 280 VAL A N 1
ATOM 2064 C CA . VAL A 1 280 ? 33.095 22.137 91.961 1.00 48.57 280 VAL A CA 1
ATOM 2065 C C . VAL A 1 280 ? 32.542 21.886 90.566 1.00 50.29 280 VAL A C 1
ATOM 2066 O O . VAL A 1 280 ? 33.046 21.024 89.844 1.00 53.83 280 VAL A O 1
ATOM 2070 N N . ASN A 1 281 ? 31.501 22.621 90.187 1.00 45.11 281 ASN A N 1
ATOM 2071 C CA . ASN A 1 281 ? 30.961 22.462 88.845 1.00 48.19 281 ASN A CA 1
ATOM 2072 C C . ASN A 1 281 ? 32.089 22.860 87.881 1.00 49.56 281 ASN A C 1
ATOM 2073 O O . ASN A 1 281 ? 32.470 24.029 87.803 1.00 49.82 281 ASN A O 1
ATOM 2078 N N . MET A 1 282 ? 32.619 21.873 87.164 1.00 52.08 282 MET A N 1
ATOM 2079 C CA . MET A 1 282 ? 33.725 22.067 86.234 1.00 52.96 282 MET A CA 1
ATOM 2080 C C . MET A 1 282 ? 33.549 23.256 85.306 1.00 57.09 282 MET A C 1
ATOM 2081 O O . MET A 1 282 ? 32.641 23.268 84.479 1.00 63.90 282 MET A O 1
ATOM 2086 N N . VAL A 1 283 ? 34.427 24.250 85.427 1.00 58.14 283 VAL A N 1
ATOM 2087 C CA . VAL A 1 283 ? 34.336 25.432 84.579 1.00 58.74 283 VAL A CA 1
ATOM 2088 C C . VAL A 1 283 ? 35.596 25.687 83.750 1.00 61.05 283 VAL A C 1
ATOM 2089 O O . VAL A 1 283 ? 35.757 26.759 83.159 1.00 66.60 283 VAL A O 1
ATOM 2093 N N . GLY A 1 284 ? 36.478 24.692 83.689 1.00 59.95 284 GLY A N 1
ATOM 2094 C CA . GLY A 1 284 ? 37.696 24.823 82.903 1.00 53.00 284 GLY A CA 1
ATOM 2095 C C . GLY A 1 284 ? 38.222 23.466 82.459 1.00 54.26 284 GLY A C 1
ATOM 2096 O O . GLY A 1 284 ? 37.696 22.427 82.879 1.00 48.88 284 GLY A O 1
ATOM 2097 N N . VAL A 1 285 ? 39.261 23.471 81.624 1.00 47.41 285 VAL A N 1
ATOM 2098 C CA . VAL A 1 285 ? 39.859 22.234 81.117 1.00 49.08 285 VAL A CA 1
ATOM 2099 C C . VAL A 1 285 ? 40.383 21.305 82.221 1.00 50.86 285 VAL A C 1
ATOM 2100 O O . VAL A 1 285 ? 40.134 20.090 82.209 1.00 47.61 285 VAL A O 1
ATOM 2104 N N . SER A 1 286 ? 41.115 21.871 83.171 1.00 45.80 286 SER A N 1
ATOM 2105 C CA . SER A 1 286 ? 41.648 21.072 84.262 1.00 45.48 286 SER A CA 1
ATOM 2106 C C . SER A 1 286 ? 40.512 20.422 85.048 1.00 43.60 286 SER A C 1
ATOM 2107 O O . SER A 1 286 ? 40.579 19.228 85.395 1.00 37.49 286 SER A O 1
ATOM 2110 N N . ALA A 1 287 ? 39.471 21.209 85.325 1.00 36.14 287 ALA A N 1
ATOM 2111 C CA . ALA A 1 287 ? 38.323 20.706 86.072 1.00 41.43 287 ALA A CA 1
ATOM 2112 C C . ALA A 1 287 ? 37.636 19.611 85.267 1.00 41.19 287 ALA A C 1
ATOM 2113 O O . ALA A 1 287 ? 37.352 18.528 85.785 1.00 40.07 287 ALA A O 1
ATOM 2115 N N . LEU A 1 288 ? 37.391 19.898 83.993 1.00 42.55 288 LEU A N 1
ATOM 2116 C CA . LEU A 1 288 ? 36.752 18.936 83.106 1.00 45.42 288 LEU A CA 1
ATOM 2117 C C . LEU A 1 288 ? 37.505 17.624 83.059 1.00 44.54 288 LEU A C 1
ATOM 2118 O O . LEU A 1 288 ? 36.930 16.562 83.294 1.00 45.40 288 LEU A O 1
ATOM 2123 N N . SER A 1 289 ? 38.797 17.704 82.764 1.00 48.86 289 SER A N 1
ATOM 2124 C CA . SER A 1 289 ? 39.633 16.517 82.647 1.00 44.69 289 SER A CA 1
ATOM 2125 C C . SER A 1 289 ? 39.710 15.705 83.943 1.00 47.69 289 SER A C 1
ATOM 2126 O O . SER A 1 289 ? 39.859 14.477 83.917 1.00 43.92 289 SER A O 1
ATOM 2129 N N . ARG A 1 290 ? 39.572 16.384 85.075 1.00 45.09 290 ARG A N 1
ATOM 2130 C CA . ARG A 1 290 ? 39.623 15.718 86.375 1.00 49.52 290 ARG A CA 1
ATOM 2131 C C . ARG A 1 290 ? 38.404 14.800 86.530 1.00 45.84 290 ARG A C 1
ATOM 2132 O O . ARG A 1 290 ? 38.384 13.891 87.357 1.00 41.46 290 ARG A O 1
ATOM 2140 N N . LEU A 1 291 ? 37.389 15.046 85.712 1.00 45.93 291 LEU A N 1
ATOM 2141 C CA . LEU A 1 291 ? 36.153 14.269 85.744 1.00 47.65 291 LEU A CA 1
ATOM 2142 C C . LEU A 1 291 ? 36.366 12.821 85.273 1.00 44.15 291 LEU A C 1
ATOM 2143 O O . LEU A 1 291 ? 35.687 11.912 85.740 1.00 44.43 291 LEU A O 1
ATOM 2148 N N . LEU A 1 292 ? 37.306 12.605 84.356 1.00 46.85 292 LEU A N 1
ATOM 2149 C CA . LEU A 1 292 ? 37.566 11.256 83.838 1.00 52.02 292 LEU A CA 1
ATOM 2150 C C . LEU A 1 292 ? 38.496 10.436 84.720 1.00 54.98 292 LEU A C 1
ATOM 2151 O O . LEU A 1 292 ? 38.876 9.325 84.356 1.00 58.51 292 LEU A O 1
ATOM 2156 N N . SER A 1 293 ? 38.870 10.991 85.867 1.00 61.08 293 SER A N 1
ATOM 2157 C CA . SER A 1 293 ? 39.748 10.310 86.820 1.00 63.59 293 SER A CA 1
ATOM 2158 C C . SER A 1 293 ? 39.128 9.010 87.329 1.00 63.97 293 SER A C 1
ATOM 2159 O O . SER A 1 293 ? 37.954 8.970 87.693 1.00 59.73 293 SER A O 1
ATOM 2162 N N . THR A 1 294 ? 39.934 7.955 87.370 1.00 66.34 294 THR A N 1
ATOM 2163 C CA . THR A 1 294 ? 39.480 6.652 87.831 1.00 71.64 294 THR A CA 1
ATOM 2164 C C . THR A 1 294 ? 39.614 6.513 89.344 1.00 74.47 294 THR A C 1
ATOM 2165 O O . THR A 1 294 ? 39.251 5.484 89.916 1.00 75.04 294 THR A O 1
ATOM 2169 N N . GLN A 1 295 ? 40.139 7.555 89.982 1.00 77.24 295 GLN A N 1
ATOM 2170 C CA . GLN A 1 295 ? 40.320 7.572 91.430 1.00 78.32 295 GLN A CA 1
ATOM 2171 C C . GLN A 1 295 ? 40.076 8.993 91.950 1.00 78.55 295 GLN A C 1
ATOM 2172 O O . GLN A 1 295 ? 40.480 9.969 91.319 1.00 72.89 295 GLN A O 1
ATOM 2178 N N . PRO A 1 296 ? 39.395 9.123 93.105 1.00 81.09 296 PRO A N 1
ATOM 2179 C CA . PRO A 1 296 ? 39.088 10.426 93.711 1.00 82.67 296 PRO A CA 1
ATOM 2180 C C . PRO A 1 296 ? 40.301 11.338 93.898 1.00 84.58 296 PRO A C 1
ATOM 2181 O O . PRO A 1 296 ? 41.216 11.037 94.666 1.00 85.93 296 PRO A O 1
ATOM 2185 N N . GLN A 1 308 ? 26.399 28.056 107.280 1.00 78.24 308 GLN A N 1
ATOM 2186 C CA . GLN A 1 308 ? 26.559 27.946 105.832 1.00 79.67 308 GLN A CA 1
ATOM 2187 C C . GLN A 1 308 ? 25.212 27.625 105.181 1.00 78.96 308 GLN A C 1
ATOM 2188 O O . GLN A 1 308 ? 25.022 26.511 104.687 1.00 80.21 308 GLN A O 1
ATOM 2194 N N . ARG A 1 309 ? 24.291 28.592 105.162 1.00 76.50 309 ARG A N 1
ATOM 2195 C CA . ARG A 1 309 ? 22.962 28.356 104.589 1.00 76.78 309 ARG A CA 1
ATOM 2196 C C . ARG A 1 309 ? 22.269 29.540 103.921 1.00 76.12 309 ARG A C 1
ATOM 2197 O O . ARG A 1 309 ? 22.594 30.696 104.191 1.00 78.97 309 ARG A O 1
ATOM 2205 N N . PRO A 1 310 ? 21.286 29.251 103.041 1.00 74.06 310 PRO A N 1
ATOM 2206 C CA . PRO A 1 310 ? 20.502 30.241 102.300 1.00 70.83 310 PRO A CA 1
ATOM 2207 C C . PRO A 1 310 ? 19.255 30.610 103.085 1.00 69.83 310 PRO A C 1
ATOM 2208 O O . PRO A 1 310 ? 18.829 29.863 103.966 1.00 70.09 310 PRO A O 1
ATOM 2212 N N . ASP A 1 311 ? 18.656 31.745 102.742 1.00 68.28 311 ASP A N 1
ATOM 2213 C CA . ASP A 1 311 ? 17.461 32.211 103.435 1.00 64.45 311 ASP A CA 1
ATOM 2214 C C . ASP A 1 311 ? 16.183 31.974 102.645 1.00 60.89 311 ASP A C 1
ATOM 2215 O O . ASP A 1 311 ? 15.636 32.886 102.022 1.00 59.16 311 ASP A O 1
ATOM 2220 N N . ILE A 1 312 ? 15.710 30.735 102.687 1.00 54.68 312 ILE A N 1
ATOM 2221 C CA . ILE A 1 312 ? 14.502 30.354 101.986 1.00 50.90 312 ILE A CA 1
ATOM 2222 C C . ILE A 1 312 ? 13.619 29.546 102.911 1.00 50.64 312 ILE A C 1
ATOM 2223 O O . ILE A 1 312 ? 14.088 28.636 103.591 1.00 56.43 312 ILE A O 1
ATOM 2228 N N . PRO A 1 313 ? 12.321 29.865 102.944 1.00 45.77 313 PRO A N 1
ATOM 2229 C CA . PRO A 1 313 ? 11.346 29.176 103.788 1.00 45.35 313 PRO A CA 1
ATOM 2230 C C . PRO A 1 313 ? 11.303 27.682 103.505 1.00 47.21 313 PRO A C 1
ATOM 2231 O O . PRO A 1 313 ? 11.757 27.218 102.455 1.00 45.59 313 PRO A O 1
ATOM 2235 N N . SER A 1 314 ? 10.742 26.936 104.446 1.00 44.71 314 SER A N 1
ATOM 2236 C CA . SER A 1 314 ? 10.623 25.492 104.311 1.00 45.54 314 SER A CA 1
ATOM 2237 C C . SER A 1 314 ? 9.358 25.200 103.521 1.00 40.40 314 SER A C 1
ATOM 2238 O O . SER A 1 314 ? 8.579 26.112 103.249 1.00 38.25 314 SER A O 1
ATOM 2241 N N . LEU A 1 315 ? 9.149 23.929 103.177 1.00 41.77 315 LEU A N 1
ATOM 2242 C CA . LEU A 1 315 ? 7.957 23.519 102.440 1.00 37.89 315 LEU A CA 1
ATOM 2243 C C . LEU A 1 315 ? 6.766 23.818 103.332 1.00 36.42 315 LEU A C 1
ATOM 2244 O O . LEU A 1 315 ? 5.676 24.157 102.850 1.00 36.30 315 LEU A O 1
ATOM 2249 N N . SER A 1 316 ? 6.980 23.682 104.641 1.00 34.02 316 SER A N 1
ATOM 2250 C CA . SER A 1 316 ? 5.924 23.953 105.629 1.00 40.41 316 SER A CA 1
ATOM 2251 C C . SER A 1 316 ? 5.333 25.328 105.395 1.00 35.20 316 SER A C 1
ATOM 2252 O O . SER A 1 316 ? 4.117 25.511 105.471 1.00 28.94 316 SER A O 1
ATOM 2255 N N . ALA A 1 317 ? 6.214 26.287 105.106 1.00 39.33 317 ALA A N 1
ATOM 2256 C CA . ALA A 1 317 ? 5.799 27.664 104.846 1.00 43.37 317 ALA A CA 1
ATOM 2257 C C . ALA A 1 317 ? 4.866 27.770 103.632 1.00 39.61 317 ALA A C 1
ATOM 2258 O O . ALA A 1 317 ? 3.793 28.368 103.719 1.00 38.86 317 ALA A O 1
ATOM 2260 N N . LEU A 1 318 ? 5.255 27.193 102.498 1.00 37.69 318 LEU A N 1
ATOM 2261 C CA . LEU A 1 318 ? 4.381 27.262 101.326 1.00 39.44 318 LEU A CA 1
ATOM 2262 C C . LEU A 1 318 ? 3.044 26.638 101.678 1.00 34.36 318 LEU A C 1
ATOM 2263 O O . LEU A 1 318 ? 1.992 27.173 101.347 1.00 35.21 318 LEU A O 1
ATOM 2268 N N . VAL A 1 319 ? 3.096 25.485 102.338 1.00 32.80 319 VAL A N 1
ATOM 2269 C CA . VAL A 1 319 ? 1.882 24.794 102.731 1.00 32.71 319 VAL A CA 1
ATOM 2270 C C . VAL A 1 319 ? 1.048 25.694 103.648 1.00 35.04 319 VAL A C 1
ATOM 2271 O O . VAL A 1 319 ? -0.162 25.765 103.502 1.00 30.26 319 VAL A O 1
ATOM 2275 N N . ASP A 1 320 ? 1.697 26.373 104.593 1.00 33.82 320 ASP A N 1
ATOM 2276 C CA . ASP A 1 320 ? 0.965 27.267 105.488 1.00 41.07 320 ASP A CA 1
ATOM 2277 C C . ASP A 1 320 ? 0.157 28.270 104.639 1.00 38.52 320 ASP A C 1
ATOM 2278 O O . ASP A 1 320 ? -1.064 28.383 104.798 1.00 43.63 320 ASP A O 1
ATOM 2283 N N . ASP A 1 321 ? 0.812 28.976 103.721 1.00 36.35 321 ASP A N 1
ATOM 2284 C CA . ASP A 1 321 ? 0.087 29.950 102.898 1.00 34.37 321 ASP A CA 1
ATOM 2285 C C . ASP A 1 321 ? -0.957 29.307 102.019 1.00 38.04 321 ASP A C 1
ATOM 2286 O O . ASP A 1 321 ? -1.970 29.935 101.709 1.00 42.35 321 ASP A O 1
ATOM 2291 N N . ILE A 1 322 ? -0.728 28.064 101.604 1.00 36.49 322 ILE A N 1
ATOM 2292 C CA . ILE A 1 322 ? -1.712 27.387 100.765 1.00 42.62 322 ILE A CA 1
ATOM 2293 C C . ILE A 1 322 ? -2.982 27.070 101.553 1.00 47.87 322 ILE A C 1
ATOM 2294 O O . ILE A 1 322 ? -4.087 27.122 101.014 1.00 49.23 322 ILE A O 1
ATOM 2299 N N . ALA A 1 323 ? -2.813 26.743 102.829 1.00 45.66 323 ALA A N 1
ATOM 2300 C CA . ALA A 1 323 ? -3.941 26.387 103.680 1.00 53.15 323 ALA A CA 1
ATOM 2301 C C . ALA A 1 323 ? -4.939 27.527 103.830 1.00 54.75 323 ALA A C 1
ATOM 2302 O O . ALA A 1 323 ? -6.154 27.302 103.971 1.00 51.28 323 ALA A O 1
ATOM 2304 N N . ARG A 1 324 ? -4.417 28.749 103.791 1.00 54.96 324 ARG A N 1
ATOM 2305 C CA . ARG A 1 324 ? -5.228 29.943 103.966 1.00 51.69 324 ARG A CA 1
ATOM 2306 C C . ARG A 1 324 ? -6.666 29.931 103.485 1.00 49.19 324 ARG A C 1
ATOM 2307 O O . ARG A 1 324 ? -7.553 30.240 104.266 1.00 56.21 324 ARG A O 1
ATOM 2315 N N . ASN A 1 325 ? -6.931 29.580 102.233 1.00 46.94 325 ASN A N 1
ATOM 2316 C CA . ASN A 1 325 ? -8.320 29.603 101.798 1.00 53.29 325 ASN A CA 1
ATOM 2317 C C . ASN A 1 325 ? -9.148 28.322 101.976 1.00 52.04 325 ASN A C 1
ATOM 2318 O O . ASN A 1 325 ? -10.233 28.189 101.416 1.00 49.57 325 ASN A O 1
ATOM 2323 N N . GLU A 1 326 ? -8.642 27.398 102.786 1.00 51.59 326 GLU A N 1
ATOM 2324 C CA . GLU A 1 326 ? -9.337 26.146 103.093 1.00 49.01 326 GLU A CA 1
ATOM 2325 C C . GLU A 1 326 ? -9.680 25.189 101.964 1.00 42.75 326 GLU A C 1
ATOM 2326 O O . GLU A 1 326 ? -10.197 24.103 102.214 1.00 40.54 326 GLU A O 1
ATOM 2332 N N . HIS A 1 327 ? -9.392 25.575 100.731 1.00 42.52 327 HIS A N 1
ATOM 2333 C CA . HIS A 1 327 ? -9.674 24.702 99.597 1.00 41.92 327 HIS A CA 1
ATOM 2334 C C . HIS A 1 327 ? -8.882 25.145 98.371 1.00 39.12 327 HIS A C 1
ATOM 2335 O O . HIS A 1 327 ? -8.151 26.137 98.420 1.00 32.59 327 HIS A O 1
ATOM 2342 N N . GLY A 1 328 ? -9.029 24.406 97.277 1.00 31.30 328 GLY A N 1
ATOM 2343 C CA . GLY A 1 328 ? -8.326 24.757 96.054 1.00 32.45 328 GLY A CA 1
ATOM 2344 C C . GLY A 1 328 ? -7.617 23.630 95.319 1.00 35.42 328 GLY A C 1
ATOM 2345 O O . GLY A 1 328 ? -7.410 22.531 95.845 1.00 33.74 328 GLY A O 1
ATOM 2346 N N . LEU A 1 329 ? -7.254 23.916 94.077 1.00 35.59 329 LEU A N 1
ATOM 2347 C CA . LEU A 1 329 ? -6.538 22.977 93.238 1.00 33.93 329 LEU A CA 1
ATOM 2348 C C . LEU A 1 329 ? -5.058 23.311 93.347 1.00 39.09 329 LEU A C 1
ATOM 2349 O O . LEU A 1 329 ? -4.656 24.465 93.178 1.00 37.14 329 LEU A O 1
ATOM 2354 N N . ILE A 1 330 ? -4.255 22.299 93.661 1.00 39.38 330 ILE A N 1
ATOM 2355 C CA . ILE A 1 330 ? -2.812 22.460 93.784 1.00 32.64 330 ILE A CA 1
ATOM 2356 C C . ILE A 1 330 ? -2.193 21.480 92.790 1.00 37.32 330 ILE A C 1
ATOM 2357 O O . ILE A 1 330 ? -2.451 20.268 92.841 1.00 36.80 330 ILE A O 1
ATOM 2362 N N . MET A 1 331 ? -1.404 22.020 91.868 1.00 31.79 331 MET A N 1
ATOM 2363 C CA . MET A 1 331 ? -0.779 21.221 90.832 1.00 31.12 331 MET A CA 1
ATOM 2364 C C . MET A 1 331 ? 0.734 21.277 90.834 1.00 26.75 331 MET A C 1
ATOM 2365 O O . MET A 1 331 ? 1.323 22.339 90.657 1.00 32.49 331 MET A O 1
ATOM 2370 N N . LEU A 1 332 ? 1.363 20.128 91.051 1.00 29.68 332 LEU A N 1
ATOM 2371 C CA . LEU A 1 332 ? 2.820 20.056 91.032 1.00 28.53 332 LEU A CA 1
ATOM 2372 C C . LEU A 1 332 ? 3.296 19.741 89.616 1.00 33.65 332 LEU A C 1
ATOM 2373 O O . LEU A 1 332 ? 2.860 18.772 89.000 1.00 29.26 332 LEU A O 1
ATOM 2378 N N . MET A 1 333 ? 4.177 20.595 89.105 1.00 35.03 333 MET A N 1
ATOM 2379 C CA . MET A 1 333 ? 4.712 20.445 87.762 1.00 34.83 333 MET A CA 1
ATOM 2380 C C . MET A 1 333 ? 6.228 20.478 87.802 1.00 34.73 333 MET A C 1
ATOM 2381 O O . MET A 1 333 ? 6.832 20.939 88.779 1.00 27.87 333 MET A O 1
ATOM 2386 N N . GLY A 1 334 ? 6.839 19.988 86.727 1.00 35.35 334 GLY A N 1
ATOM 2387 C CA . GLY A 1 334 ? 8.286 19.954 86.641 1.00 30.93 334 GLY A CA 1
ATOM 2388 C C . GLY A 1 334 ? 8.704 18.818 85.737 1.00 33.27 334 GLY A C 1
ATOM 2389 O O . GLY A 1 334 ? 7.875 18.009 85.316 1.00 30.27 334 GLY A O 1
ATOM 2390 N N . LYS A 1 335 ? 9.992 18.755 85.440 1.00 28.66 335 LYS A N 1
ATOM 2391 C CA . LYS A 1 335 ? 10.523 17.721 84.576 1.00 25.85 335 LYS A CA 1
ATOM 2392 C C . LYS A 1 335 ? 10.421 16.395 85.298 1.00 31.95 335 LYS A C 1
ATOM 2393 O O . LYS A 1 335 ? 10.091 16.345 86.487 1.00 28.86 335 LYS A O 1
ATOM 2399 N N . GLY A 1 336 ? 10.698 15.314 84.579 1.00 28.59 336 GLY A N 1
ATOM 2400 C CA . GLY A 1 336 ? 10.617 14.007 85.203 1.00 30.86 336 GLY A CA 1
ATOM 2401 C C . GLY A 1 336 ? 11.666 13.810 86.282 1.00 29.58 336 GLY A C 1
ATOM 2402 O O . GLY A 1 336 ? 12.778 14.329 86.172 1.00 28.96 336 GLY A O 1
ATOM 2403 N N . GLY A 1 337 ? 11.294 13.097 87.344 1.00 30.64 337 GLY A N 1
ATOM 2404 C CA . GLY A 1 337 ? 12.222 12.798 88.425 1.00 27.29 337 GLY A CA 1
ATOM 2405 C C . GLY A 1 337 ? 12.676 13.891 89.373 1.00 33.35 337 GLY A C 1
ATOM 2406 O O . GLY A 1 337 ? 13.537 13.643 90.218 1.00 28.13 337 GLY A O 1
ATOM 2407 N N . VAL A 1 338 ? 12.117 15.094 89.271 1.00 29.03 338 VAL A N 1
ATOM 2408 C CA . VAL A 1 338 ? 12.553 16.157 90.172 1.00 28.42 338 VAL A CA 1
ATOM 2409 C C . VAL A 1 338 ? 11.917 16.025 91.556 1.00 25.86 338 VAL A C 1
ATOM 2410 O O . VAL A 1 338 ? 12.409 16.597 92.523 1.00 26.94 338 VAL A O 1
ATOM 2414 N N . GLY A 1 339 ? 10.822 15.278 91.649 1.00 29.10 339 GLY A N 1
ATOM 2415 C CA . GLY A 1 339 ? 10.182 15.083 92.939 1.00 31.60 339 GLY A CA 1
ATOM 2416 C C . GLY A 1 339 ? 8.729 15.518 93.048 1.00 34.84 339 GLY A C 1
ATOM 2417 O O . GLY A 1 339 ? 8.229 15.726 94.154 1.00 37.36 339 GLY A O 1
ATOM 2418 N N . LYS A 1 340 ? 8.040 15.645 91.919 1.00 30.99 340 LYS A N 1
ATOM 2419 C CA . LYS A 1 340 ? 6.646 16.068 91.938 1.00 28.29 340 LYS A CA 1
ATOM 2420 C C . LYS A 1 340 ? 5.741 15.183 92.804 1.00 29.25 340 LYS A C 1
ATOM 2421 O O . LYS A 1 340 ? 4.935 15.693 93.584 1.00 33.74 340 LYS A O 1
ATOM 2427 N N . THR A 1 341 ? 5.859 13.865 92.675 1.00 30.66 341 THR A N 1
ATOM 2428 C CA . THR A 1 341 ? 5.016 12.967 93.459 1.00 32.31 341 THR A CA 1
ATOM 2429 C C . THR A 1 341 ? 5.356 13.022 94.956 1.00 33.81 341 THR A C 1
ATOM 2430 O O . THR A 1 341 ? 4.472 12.989 95.812 1.00 29.09 341 THR A O 1
ATOM 2434 N N . THR A 1 342 ? 6.641 13.118 95.264 1.00 31.72 342 THR A N 1
ATOM 2435 C CA . THR A 1 342 ? 7.071 13.179 96.642 1.00 29.09 342 THR A CA 1
ATOM 2436 C C . THR A 1 342 ? 6.580 14.477 97.262 1.00 35.75 342 THR A C 1
ATOM 2437 O O . THR A 1 342 ? 6.070 14.477 98.387 1.00 31.94 342 THR A O 1
ATOM 2441 N N . MET A 1 343 ? 6.731 15.584 96.532 1.00 30.35 343 MET A N 1
ATOM 2442 C CA . MET A 1 343 ? 6.303 16.876 97.063 1.00 31.59 343 MET A CA 1
ATOM 2443 C C . MET A 1 343 ? 4.791 16.914 97.218 1.00 27.26 343 MET A C 1
ATOM 2444 O O . MET A 1 343 ? 4.294 17.412 98.214 1.00 28.24 343 MET A O 1
ATOM 2449 N N . ALA A 1 344 ? 4.062 16.362 96.250 1.00 30.98 344 ALA A N 1
ATOM 2450 C CA . ALA A 1 344 ? 2.602 16.361 96.316 1.00 34.85 344 ALA A CA 1
ATOM 2451 C C . ALA A 1 344 ? 2.131 15.579 97.542 1.00 41.56 344 ALA A C 1
ATOM 2452 O O . ALA A 1 344 ? 1.162 15.976 98.214 1.00 38.23 344 ALA A O 1
ATOM 2454 N N . ALA A 1 345 ? 2.816 14.464 97.809 1.00 37.69 345 ALA A N 1
ATOM 2455 C CA . ALA A 1 345 ? 2.508 13.601 98.943 1.00 32.71 345 ALA A CA 1
ATOM 2456 C C . ALA A 1 345 ? 2.711 14.368 100.246 1.00 32.86 345 ALA A C 1
ATOM 2457 O O . ALA A 1 345 ? 1.829 14.365 101.115 1.00 27.73 345 ALA A O 1
ATOM 2459 N N . ALA A 1 346 ? 3.870 15.026 100.358 1.00 28.76 346 ALA A N 1
ATOM 2460 C CA . ALA A 1 346 ? 4.244 15.809 101.543 1.00 34.42 346 ALA A CA 1
ATOM 2461 C C . ALA A 1 346 ? 3.287 16.974 101.804 1.00 36.46 346 ALA A C 1
ATOM 2462 O O . ALA A 1 346 ? 3.069 17.358 102.952 1.00 37.74 346 ALA A O 1
ATOM 2464 N N . ILE A 1 347 ? 2.733 17.529 100.730 1.00 35.36 347 ILE A N 1
ATOM 2465 C CA . ILE A 1 347 ? 1.800 18.635 100.815 1.00 34.70 347 ILE A CA 1
ATOM 2466 C C . ILE A 1 347 ? 0.468 18.118 101.320 1.00 36.84 347 ILE A C 1
ATOM 2467 O O . ILE A 1 347 ? -0.110 18.689 102.242 1.00 38.02 347 ILE A O 1
ATOM 2472 N N . ALA A 1 348 ? -0.008 17.032 100.716 1.00 37.04 348 ALA A N 1
ATOM 2473 C CA . ALA A 1 348 ? -1.278 16.433 101.100 1.00 35.88 348 ALA A CA 1
ATOM 2474 C C . ALA A 1 348 ? -1.255 15.945 102.553 1.00 34.98 348 ALA A C 1
ATOM 2475 O O . ALA A 1 348 ? -2.260 16.039 103.257 1.00 31.06 348 ALA A O 1
ATOM 2477 N N . VAL A 1 349 ? -0.109 15.437 102.995 1.00 32.94 349 VAL A N 1
ATOM 2478 C CA . VAL A 1 349 ? 0.009 14.932 104.361 1.00 38.90 349 VAL A CA 1
ATOM 2479 C C . VAL A 1 349 ? -0.135 16.085 105.359 1.00 40.99 349 VAL A C 1
ATOM 2480 O O . VAL A 1 349 ? -0.922 15.999 106.307 1.00 36.82 349 VAL A O 1
ATOM 2484 N N . ARG A 1 350 ? 0.610 17.166 105.132 1.00 39.55 350 ARG A N 1
ATOM 2485 C CA . ARG A 1 350 ? 0.542 18.331 106.009 1.00 42.38 350 ARG A CA 1
ATOM 2486 C C . ARG A 1 350 ? -0.864 18.937 106.071 1.00 42.29 350 ARG A C 1
ATOM 2487 O O . ARG A 1 350 ? -1.401 19.189 107.155 1.00 43.00 350 ARG A O 1
ATOM 2495 N N . LEU A 1 351 ? -1.461 19.185 104.915 1.00 38.60 351 LEU A N 1
ATOM 2496 C CA . LEU A 1 351 ? -2.813 19.734 104.897 1.00 42.04 351 LEU A CA 1
ATOM 2497 C C . LEU A 1 351 ? -3.738 18.826 105.718 1.00 43.48 351 LEU A C 1
ATOM 2498 O O . LEU A 1 351 ? -4.398 19.290 106.657 1.00 43.74 351 LEU A O 1
ATOM 2503 N N . ALA A 1 352 ? -3.769 17.538 105.370 1.00 38.79 352 ALA A N 1
ATOM 2504 C CA . ALA A 1 352 ? -4.607 16.564 106.074 1.00 37.56 352 ALA A CA 1
ATOM 2505 C C . ALA A 1 352 ? -4.318 16.604 107.572 1.00 36.11 352 ALA A C 1
ATOM 2506 O O . ALA A 1 352 ? -5.237 16.654 108.377 1.00 38.77 352 ALA A O 1
ATOM 2508 N N . ASP A 1 353 ? -3.039 16.605 107.933 1.00 38.70 353 ASP A N 1
ATOM 2509 C CA . ASP A 1 353 ? -2.627 16.656 109.335 1.00 38.43 353 ASP A CA 1
ATOM 2510 C C . ASP A 1 353 ? -3.066 17.917 110.070 1.00 43.03 353 ASP A C 1
ATOM 2511 O O . ASP A 1 353 ? -3.033 17.953 111.298 1.00 40.49 353 ASP A O 1
ATOM 2516 N N . MET A 1 354 ? -3.449 18.960 109.343 1.00 41.69 354 MET A N 1
ATOM 2517 C CA . MET A 1 354 ? -3.856 20.180 110.012 1.00 45.78 354 MET A CA 1
ATOM 2518 C C . MET A 1 354 ? -5.357 20.409 109.955 1.00 45.84 354 MET A C 1
ATOM 2519 O O . MET A 1 354 ? -5.826 21.536 110.070 1.00 49.16 354 MET A O 1
ATOM 2524 N N . GLY A 1 355 ? -6.106 19.326 109.766 1.00 38.64 355 GLY A N 1
ATOM 2525 C CA . GLY A 1 355 ? -7.552 19.417 109.771 1.00 36.13 355 GLY A CA 1
ATOM 2526 C C . GLY A 1 355 ? -8.282 19.663 108.480 1.00 45.84 355 GLY A C 1
ATOM 2527 O O . GLY A 1 355 ? -9.516 19.652 108.456 1.00 46.42 355 GLY A O 1
ATOM 2528 N N . PHE A 1 356 ? -7.546 19.874 107.399 1.00 49.63 356 PHE A N 1
ATOM 2529 C CA . PHE A 1 356 ? -8.192 20.133 106.121 1.00 52.23 356 PHE A CA 1
ATOM 2530 C C . PHE A 1 356 ? -8.529 18.867 105.375 1.00 46.15 356 PHE A C 1
ATOM 2531 O O . PHE A 1 356 ? -7.891 17.841 105.542 1.00 51.60 356 PHE A O 1
ATOM 2539 N N . ASP A 1 357 ? -9.556 18.956 104.551 1.00 49.02 357 ASP A N 1
ATOM 2540 C CA . ASP A 1 357 ? -9.983 17.829 103.747 1.00 52.48 357 ASP A CA 1
ATOM 2541 C C . ASP A 1 357 ? -9.045 17.811 102.538 1.00 53.95 357 ASP A C 1
ATOM 2542 O O . ASP A 1 357 ? -8.888 18.822 101.854 1.00 52.69 357 ASP A O 1
ATOM 2547 N N . VAL A 1 358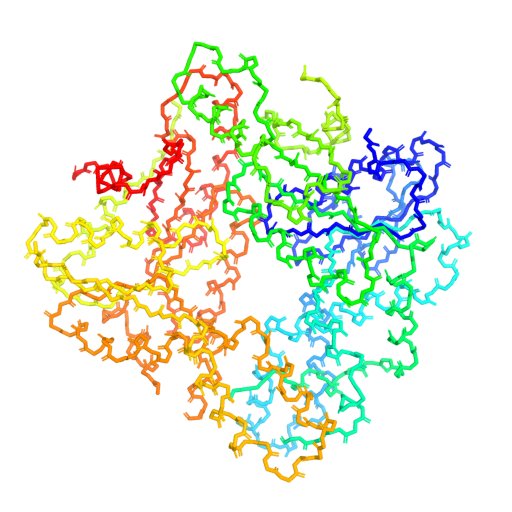 ? -8.420 16.671 102.273 1.00 55.54 358 VAL A N 1
ATOM 2548 C CA . VAL A 1 358 ? -7.497 16.582 101.149 1.00 50.83 358 VAL A CA 1
ATOM 2549 C C . VAL A 1 358 ? -7.702 15.346 100.294 1.00 52.18 358 VAL A C 1
ATOM 2550 O O . VAL A 1 358 ? -7.926 14.246 100.799 1.00 52.56 358 VAL A O 1
ATOM 2554 N N . HIS A 1 359 ? -7.631 15.543 98.986 1.00 49.70 359 HIS A N 1
ATOM 2555 C CA . HIS A 1 359 ? -7.762 14.450 98.048 1.00 45.35 359 HIS A CA 1
ATOM 2556 C C . HIS A 1 359 ? -6.530 14.500 97.137 1.00 42.41 359 HIS A C 1
ATOM 2557 O O . HIS A 1 359 ? -6.361 15.419 96.342 1.00 40.11 359 HIS A O 1
ATOM 2564 N N . LEU A 1 360 ? -5.658 13.512 97.294 1.00 41.90 360 LEU A N 1
ATOM 2565 C CA . LEU A 1 360 ? -4.428 13.414 96.524 1.00 35.86 360 LEU A CA 1
ATOM 2566 C C . LEU A 1 360 ? -4.599 12.495 95.324 1.00 38.72 360 LEU A C 1
ATOM 2567 O O . LEU A 1 360 ? -5.144 11.394 95.445 1.00 35.56 360 LEU A O 1
ATOM 2572 N N . THR A 1 361 ? -4.161 12.956 94.156 1.00 34.31 361 THR A N 1
ATOM 2573 C CA . THR A 1 361 ? -4.252 12.127 92.959 1.00 38.03 361 THR A CA 1
ATOM 2574 C C . THR A 1 361 ? -2.838 11.856 92.467 1.00 36.48 361 THR A C 1
ATOM 2575 O O . THR A 1 361 ? -1.991 12.744 92.468 1.00 38.58 361 THR A O 1
ATOM 2579 N N . THR A 1 362 ? -2.577 10.619 92.073 1.00 38.26 362 THR A N 1
ATOM 2580 C CA . THR A 1 362 ? -1.258 10.264 91.587 1.00 42.32 362 THR A CA 1
ATOM 2581 C C . THR A 1 362 ? -1.323 9.336 90.378 1.00 42.87 362 THR A C 1
ATOM 2582 O O . THR A 1 362 ? -2.287 8.594 90.178 1.00 36.91 362 THR A O 1
ATOM 2586 N N . SER A 1 363 ? -0.276 9.406 89.575 1.00 46.25 363 SER A N 1
ATOM 2587 C CA . SER A 1 363 ? -0.156 8.636 88.359 1.00 52.22 363 SER A CA 1
ATOM 2588 C C . SER A 1 363 ? 0.908 7.583 88.563 1.00 53.77 363 SER A C 1
ATOM 2589 O O . SER A 1 363 ? 1.203 6.805 87.667 1.00 60.80 363 SER A O 1
ATOM 2592 N N . ASP A 1 364 ? 1.480 7.573 89.758 1.00 54.79 364 ASP A N 1
ATOM 2593 C CA . ASP A 1 364 ? 2.534 6.634 90.113 1.00 60.20 364 ASP A CA 1
ATOM 2594 C C . ASP A 1 364 ? 2.012 5.544 91.050 1.00 65.85 364 ASP A C 1
ATOM 2595 O O . ASP A 1 364 ? 1.630 5.821 92.189 1.00 68.74 364 ASP A O 1
ATOM 2600 N N . PRO A 1 365 ? 2.001 4.285 90.587 1.00 71.69 365 PRO A N 1
ATOM 2601 C CA . PRO A 1 365 ? 1.520 3.146 91.385 1.00 73.68 365 PRO A CA 1
ATOM 2602 C C . PRO A 1 365 ? 2.227 2.904 92.727 1.00 74.99 365 PRO A C 1
ATOM 2603 O O . PRO A 1 365 ? 1.620 2.382 93.662 1.00 77.03 365 PRO A O 1
ATOM 2607 N N . ALA A 1 366 ? 3.498 3.285 92.826 1.00 73.73 366 ALA A N 1
ATOM 2608 C CA . ALA A 1 366 ? 4.254 3.086 94.062 1.00 73.80 366 ALA A CA 1
ATOM 2609 C C . ALA A 1 366 ? 4.159 4.270 95.031 1.00 75.33 366 ALA A C 1
ATOM 2610 O O . ALA A 1 366 ? 3.082 4.831 95.263 1.00 76.59 366 ALA A O 1
ATOM 2612 N N . ASN A 1 378 ? -7.342 9.886 108.362 1.00 68.09 378 ASN A N 1
ATOM 2613 C CA . ASN A 1 378 ? -8.348 10.128 107.338 1.00 73.21 378 ASN A CA 1
ATOM 2614 C C . ASN A 1 378 ? -8.261 11.539 106.774 1.00 72.96 378 ASN A C 1
ATOM 2615 O O . ASN A 1 378 ? -7.162 12.061 106.598 1.00 78.65 378 ASN A O 1
ATOM 2620 N N . ASN A 1 379 ? -9.414 12.152 106.501 1.00 68.45 379 ASN A N 1
ATOM 2621 C CA . ASN A 1 379 ? -9.482 13.497 105.911 1.00 65.64 379 ASN A CA 1
ATOM 2622 C C . ASN A 1 379 ? -8.387 13.698 104.843 1.00 62.18 379 ASN A C 1
ATOM 2623 O O . ASN A 1 379 ? -7.901 14.809 104.601 1.00 61.68 379 ASN A O 1
ATOM 2628 N N . LEU A 1 380 ? -8.027 12.577 104.219 1.00 58.12 380 LEU A N 1
ATOM 2629 C CA . LEU A 1 380 ? -7.048 12.488 103.141 1.00 53.09 380 LEU A CA 1
ATOM 2630 C C . LEU A 1 380 ? -7.362 11.220 102.374 1.00 52.90 380 LEU A C 1
ATOM 2631 O O . LEU A 1 380 ? -7.159 10.118 102.876 1.00 58.35 380 LEU A O 1
ATOM 2636 N N . GLN A 1 381 ? -7.886 11.368 101.169 1.00 49.34 381 GLN A N 1
ATOM 2637 C CA . GLN A 1 381 ? -8.173 10.208 100.357 1.00 50.89 381 GLN A CA 1
ATOM 2638 C C . GLN A 1 381 ? -7.224 10.273 99.167 1.00 49.06 381 GLN A C 1
ATOM 2639 O O . GLN A 1 381 ? -6.970 11.348 98.624 1.00 43.03 381 GLN A O 1
ATOM 2645 N N . VAL A 1 382 ? -6.690 9.119 98.780 1.00 50.36 382 VAL A N 1
ATOM 2646 C CA . VAL A 1 382 ? -5.747 9.028 97.665 1.00 45.80 382 VAL A CA 1
ATOM 2647 C C . VAL A 1 382 ? -6.319 8.294 96.466 1.00 41.51 382 VAL A C 1
ATOM 2648 O O . VAL A 1 382 ? -6.857 7.202 96.595 1.00 43.24 382 VAL A O 1
ATOM 2652 N N . SER A 1 383 ? -6.186 8.896 95.297 1.00 40.64 383 SER A N 1
ATOM 2653 C CA . SER A 1 383 ? -6.661 8.278 94.082 1.00 41.08 383 SER A CA 1
ATOM 2654 C C . SER A 1 383 ? -5.430 7.990 93.258 1.00 43.67 383 SER A C 1
ATOM 2655 O O . SER A 1 383 ? -4.541 8.831 93.133 1.00 41.88 383 SER A O 1
ATOM 2658 N N . ARG A 1 384 ? -5.366 6.787 92.711 1.00 48.03 384 ARG A N 1
ATOM 2659 C CA . ARG A 1 384 ? -4.234 6.402 91.883 1.00 52.70 384 ARG A CA 1
ATOM 2660 C C . ARG A 1 384 ? -4.811 6.061 90.524 1.00 53.75 384 ARG A C 1
ATOM 2661 O O . ARG A 1 384 ? -5.749 5.277 90.434 1.00 57.81 384 ARG A O 1
ATOM 2669 N N . ILE A 1 385 ? -4.294 6.671 89.466 1.00 49.76 385 ILE A N 1
ATOM 2670 C CA . ILE A 1 385 ? -4.791 6.324 88.149 1.00 46.55 385 ILE A CA 1
ATOM 2671 C C . ILE A 1 385 ? -3.608 5.669 87.453 1.00 48.86 385 ILE A C 1
ATOM 2672 O O . ILE A 1 385 ? -2.451 6.015 87.712 1.00 45.48 385 ILE A O 1
ATOM 2677 N N . ASP A 1 386 ? -3.910 4.694 86.608 1.00 45.11 386 ASP A N 1
ATOM 2678 C CA . ASP A 1 386 ? -2.898 3.952 85.879 1.00 40.82 386 ASP A CA 1
ATOM 2679 C C . ASP A 1 386 ? -2.706 4.631 84.530 1.00 37.49 386 ASP A C 1
ATOM 2680 O O . ASP A 1 386 ? -3.565 4.537 83.657 1.00 30.49 386 ASP A O 1
ATOM 2685 N N . PRO A 1 387 ? -1.559 5.305 84.340 1.00 38.43 387 PRO A N 1
ATOM 2686 C CA . PRO A 1 387 ? -1.217 6.027 83.105 1.00 39.74 387 PRO A CA 1
ATOM 2687 C C . PRO A 1 387 ? -1.407 5.195 81.851 1.00 35.55 387 PRO A C 1
ATOM 2688 O O . PRO A 1 387 ? -1.955 5.667 80.856 1.00 36.33 387 PRO A O 1
ATOM 2692 N N . HIS A 1 388 ? -0.955 3.948 81.921 1.00 35.71 388 HIS A N 1
ATOM 2693 C CA . HIS A 1 388 ? -1.062 2.996 80.825 1.00 32.65 388 HIS A CA 1
ATOM 2694 C C . HIS A 1 388 ? -2.522 2.810 80.401 1.00 35.18 388 HIS A C 1
ATOM 2695 O O . HIS A 1 388 ? -2.849 2.874 79.212 1.00 31.85 388 HIS A O 1
ATOM 2702 N N . GLU A 1 389 ? -3.408 2.568 81.364 1.00 31.81 389 GLU A N 1
ATOM 2703 C CA . GLU A 1 389 ? -4.795 2.353 80.993 1.00 40.20 389 GLU A CA 1
ATOM 2704 C C . GLU A 1 389 ? -5.441 3.628 80.476 1.00 34.77 389 GLU A C 1
ATOM 2705 O O . GLU A 1 389 ? -6.211 3.583 79.529 1.00 33.12 389 GLU A O 1
ATOM 2711 N N . GLU A 1 390 ? -5.112 4.768 81.067 1.00 32.97 390 GLU A N 1
ATOM 2712 C CA . GLU A 1 390 ? -5.685 6.018 80.588 1.00 34.52 390 GLU A CA 1
ATOM 2713 C C . GLU A 1 390 ? -5.165 6.302 79.181 1.00 37.27 390 GLU A C 1
ATOM 2714 O O . GLU A 1 390 ? -5.932 6.587 78.263 1.00 39.02 390 GLU A O 1
ATOM 2720 N N . THR A 1 391 ? -3.851 6.221 79.015 1.00 38.44 391 THR A N 1
ATOM 2721 C CA . THR A 1 391 ? -3.267 6.487 77.724 1.00 39.16 391 THR A CA 1
ATOM 2722 C C . T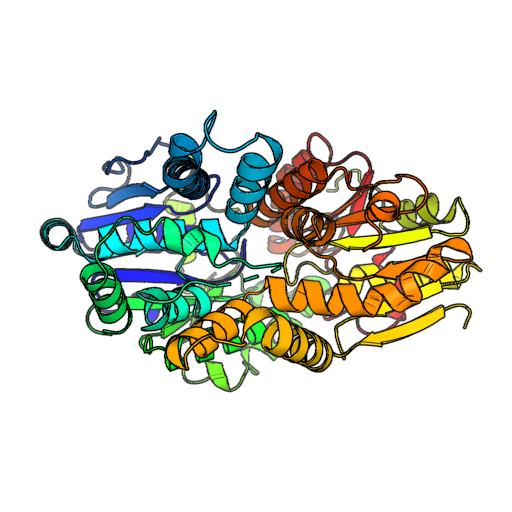HR A 1 391 ? -3.980 5.647 76.691 1.00 40.58 391 THR A C 1
ATOM 2723 O O . THR A 1 391 ? -4.486 6.180 75.707 1.00 38.00 391 THR A O 1
ATOM 2727 N N . GLU A 1 392 ? -4.036 4.338 76.926 1.00 39.43 392 GLU A N 1
ATOM 2728 C CA . GLU A 1 392 ? -4.694 3.429 75.994 1.00 42.36 392 GLU A CA 1
ATOM 2729 C C . GLU A 1 392 ? -6.154 3.774 75.702 1.00 38.58 392 GLU A C 1
ATOM 2730 O O . GLU A 1 392 ? -6.616 3.597 74.575 1.00 33.61 392 GLU A O 1
ATOM 2736 N N . ARG A 1 393 ? -6.877 4.251 76.711 1.00 40.57 393 ARG A N 1
ATOM 2737 C CA . ARG A 1 393 ? -8.267 4.650 76.513 1.00 41.27 393 ARG A CA 1
ATOM 2738 C C . ARG A 1 393 ? -8.247 5.807 75.521 1.00 39.99 393 ARG A C 1
ATOM 2739 O O . ARG A 1 393 ? -8.838 5.737 74.444 1.00 40.73 393 ARG A O 1
ATOM 2747 N N . TYR A 1 394 ? -7.542 6.866 75.915 1.00 40.70 394 TYR A N 1
ATOM 2748 C CA . TYR A 1 394 ? -7.399 8.085 75.130 1.00 40.24 394 TYR A CA 1
ATOM 2749 C C . TYR A 1 394 ? -6.926 7.749 73.725 1.00 41.47 394 TYR A C 1
ATOM 2750 O O . TYR A 1 394 ? -7.404 8.323 72.751 1.00 44.19 394 TYR A O 1
ATOM 2759 N N . ARG A 1 395 ? -6.004 6.798 73.622 1.00 40.00 395 ARG A N 1
ATOM 2760 C CA . ARG A 1 395 ? -5.484 6.393 72.328 1.00 37.05 395 ARG A CA 1
ATOM 2761 C C . ARG A 1 395 ? -6.578 5.743 71.494 1.00 35.87 395 ARG A C 1
ATOM 2762 O O . ARG A 1 395 ? -6.738 6.041 70.315 1.00 35.56 395 ARG A O 1
ATOM 2770 N N . GLN A 1 396 ? -7.338 4.849 72.111 1.00 40.91 396 GLN A N 1
ATOM 2771 C CA . GLN A 1 396 ? -8.408 4.174 71.399 1.00 43.26 396 GLN A CA 1
ATOM 2772 C C . GLN A 1 396 ? -9.361 5.233 70.867 1.00 42.42 396 GLN A C 1
ATOM 2773 O O . GLN A 1 396 ? -9.826 5.165 69.732 1.00 44.15 396 GLN A O 1
ATOM 2779 N N . HIS A 1 397 ? -9.620 6.236 71.694 1.00 48.07 397 HIS A N 1
ATOM 2780 C CA . HIS A 1 397 ? -10.525 7.312 71.325 1.00 45.49 397 HIS A CA 1
ATOM 2781 C C . HIS A 1 397 ? -10.057 8.134 70.129 1.00 44.13 397 HIS A C 1
ATOM 2782 O O . HIS A 1 397 ? -10.804 8.308 69.163 1.00 36.72 397 HIS A O 1
ATOM 2789 N N . VAL A 1 398 ? -8.836 8.659 70.195 1.00 40.45 398 VAL A N 1
ATOM 2790 C CA . VAL A 1 398 ? -8.347 9.464 69.084 1.00 40.94 398 VAL A CA 1
ATOM 2791 C C . VAL A 1 398 ? -8.254 8.618 67.823 1.00 40.11 398 VAL A C 1
ATOM 2792 O O . VAL A 1 398 ? -8.416 9.137 66.721 1.00 38.00 398 VAL A O 1
ATOM 2796 N N . LEU A 1 399 ? -8.037 7.310 67.979 1.00 44.96 399 LEU A N 1
ATOM 2797 C CA . LEU A 1 399 ? -7.949 6.425 66.817 1.00 44.81 399 LEU A CA 1
ATOM 2798 C C . LEU A 1 399 ? -9.254 6.278 66.050 1.00 43.71 399 LEU A C 1
ATOM 2799 O O . LEU A 1 399 ? -9.246 6.328 64.818 1.00 42.05 399 LEU A O 1
ATOM 2804 N N . GLU A 1 400 ? -10.376 6.093 66.744 1.00 34.31 400 GLU A N 1
ATOM 2805 C CA . GLU A 1 400 ? -11.630 5.968 66.006 1.00 41.87 400 GLU A CA 1
ATOM 2806 C C . GLU A 1 400 ? -12.055 7.339 65.465 1.00 39.11 400 GLU A C 1
ATOM 2807 O O . GLU A 1 400 ? -12.699 7.432 64.430 1.00 39.75 400 GLU A O 1
ATOM 2813 N N . THR A 1 401 ? -11.674 8.392 66.177 1.00 40.73 401 THR A N 1
ATOM 2814 C CA . THR A 1 401 ? -11.992 9.769 65.810 1.00 48.18 401 THR A CA 1
ATOM 2815 C C . THR A 1 401 ? -11.281 10.281 64.561 1.00 45.03 401 THR A C 1
ATOM 2816 O O . THR A 1 401 ? -11.932 10.752 63.636 1.00 52.48 401 THR A O 1
ATOM 2820 N N . LYS A 1 402 ? -9.950 10.199 64.552 1.00 48.92 402 LYS A N 1
ATOM 2821 C CA . LYS A 1 402 ? -9.123 10.680 63.433 1.00 46.10 402 LYS A CA 1
ATOM 2822 C C . LYS A 1 402 ? -8.583 9.590 62.515 1.00 41.92 402 LYS A C 1
ATOM 2823 O O . LYS A 1 402 ? -8.025 9.882 61.456 1.00 42.16 402 LYS A O 1
ATOM 2829 N N . GLY A 1 403 ? -8.742 8.338 62.919 1.00 43.19 403 GLY A N 1
ATOM 2830 C CA . GLY A 1 403 ? -8.212 7.246 62.130 1.00 46.55 403 GLY A CA 1
ATOM 2831 C C . GLY A 1 403 ? -8.995 6.790 60.926 1.00 49.19 403 GLY A C 1
ATOM 2832 O O . GLY A 1 403 ? -8.416 6.272 59.968 1.00 50.44 403 GLY A O 1
ATOM 2833 N N . LYS A 1 404 ? -10.309 6.958 60.959 1.00 52.95 404 LYS A N 1
ATOM 2834 C CA . LYS A 1 404 ? -11.115 6.519 59.835 1.00 52.51 404 LYS A CA 1
ATOM 2835 C C . LYS A 1 404 ? -10.593 7.109 58.538 1.00 53.20 404 LYS A C 1
ATOM 2836 O O . LYS A 1 404 ? -10.032 8.207 58.519 1.00 56.17 404 LYS A O 1
ATOM 2842 N N . GLU A 1 405 ? -10.747 6.354 57.459 1.00 54.33 405 GLU A N 1
ATOM 2843 C CA . GLU A 1 405 ? -10.314 6.801 56.141 1.00 55.07 405 GLU A CA 1
ATOM 2844 C C . GLU A 1 405 ? -8.796 6.757 55.916 1.00 51.05 405 GLU A C 1
ATOM 2845 O O . GLU A 1 405 ? -8.333 6.774 54.774 1.00 48.64 405 GLU A O 1
ATOM 2851 N N . LEU A 1 406 ? -8.021 6.710 56.995 1.00 40.33 406 LEU A N 1
ATOM 2852 C CA . LEU A 1 406 ? -6.566 6.643 56.874 1.00 35.91 406 LEU A CA 1
ATOM 2853 C C . LEU A 1 406 ? -6.216 5.233 56.416 1.00 33.77 406 LEU A C 1
ATOM 2854 O O . LEU A 1 406 ? -6.860 4.276 56.859 1.00 30.56 406 LEU A O 1
ATOM 2859 N N . ASP A 1 407 ? -5.235 5.081 55.522 1.00 26.70 407 ASP A N 1
ATOM 2860 C CA . ASP A 1 407 ? -4.852 3.727 55.133 1.00 22.84 407 ASP A CA 1
ATOM 2861 C C . ASP A 1 407 ? -4.000 3.142 56.289 1.00 27.94 407 ASP A C 1
ATOM 2862 O O . ASP A 1 407 ? -3.858 3.794 57.321 1.00 24.83 407 ASP A O 1
ATOM 2867 N N . GLU A 1 408 ? -3.442 1.943 56.151 1.00 23.10 408 GLU A N 1
ATOM 2868 C CA . GLU A 1 408 ? -2.679 1.386 57.275 1.00 30.87 408 GLU A CA 1
ATOM 2869 C C . GLU A 1 408 ? -1.409 2.158 57.634 1.00 26.31 408 GLU A C 1
ATOM 2870 O O . GLU A 1 408 ? -1.099 2.337 58.815 1.00 25.76 408 GLU A O 1
ATOM 2876 N N . ALA A 1 409 ? -0.667 2.597 56.625 1.00 24.91 409 ALA A N 1
ATOM 2877 C CA . ALA A 1 409 ? 0.542 3.378 56.872 1.00 24.46 409 ALA A CA 1
ATOM 2878 C C . ALA A 1 409 ? 0.143 4.653 57.620 1.00 19.57 409 ALA A C 1
ATOM 2879 O O . ALA A 1 409 ? 0.875 5.127 58.487 1.00 27.58 409 ALA A O 1
ATOM 2881 N N . GLY A 1 410 ? -1.033 5.191 57.305 1.00 22.33 410 GLY A N 1
ATOM 2882 C CA . GLY A 1 410 ? -1.484 6.406 57.974 1.00 21.75 410 GLY A CA 1
ATOM 2883 C C . GLY A 1 410 ? -1.845 6.151 59.430 1.00 27.32 410 GLY A C 1
ATOM 2884 O O . GLY A 1 410 ? -1.586 6.970 60.309 1.00 23.78 410 GLY A O 1
ATOM 2885 N N . LYS A 1 411 ? -2.444 5.000 59.698 1.00 21.66 411 LYS A N 1
ATOM 2886 C CA . LYS A 1 411 ? -2.820 4.666 61.063 1.00 27.35 411 LYS A CA 1
ATOM 2887 C C . LYS A 1 411 ? -1.593 4.454 61.942 1.00 21.55 411 LYS A C 1
ATOM 2888 O O . LYS A 1 411 ? -1.593 4.840 63.103 1.00 26.46 411 LYS A O 1
ATOM 2894 N N . ARG A 1 412 ? -0.560 3.820 61.398 1.00 21.78 412 ARG A N 1
ATOM 2895 C CA . ARG A 1 412 ? 0.663 3.581 62.176 1.00 22.90 412 ARG A CA 1
ATOM 2896 C C . ARG A 1 412 ? 1.307 4.936 62.470 1.00 19.55 412 ARG A C 1
ATOM 2897 O O . ARG A 1 412 ? 1.839 5.154 63.561 1.00 24.52 412 ARG A O 1
ATOM 2905 N N . LEU A 1 413 ? 1.248 5.860 61.510 1.00 20.37 413 LEU A N 1
ATOM 2906 C CA . LEU A 1 413 ? 1.816 7.182 61.751 1.00 21.53 413 LEU A CA 1
ATOM 2907 C C . LEU A 1 413 ? 1.073 7.833 62.926 1.00 21.01 413 LEU A C 1
ATOM 2908 O O . LEU A 1 413 ? 1.679 8.392 63.854 1.00 22.26 413 LEU A O 1
ATOM 2913 N N . LEU A 1 414 ? -0.250 7.753 62.878 1.00 22.51 414 LEU A N 1
ATOM 2914 C CA . LEU A 1 414 ? -1.096 8.305 63.932 1.00 21.98 414 LEU A CA 1
ATOM 2915 C C . LEU A 1 414 ? -0.793 7.598 65.264 1.00 23.61 414 LEU A C 1
ATOM 2916 O O . LEU A 1 414 ? -0.668 8.247 66.307 1.00 23.76 414 LEU A O 1
ATOM 2921 N N . GLU A 1 415 ? -0.651 6.272 65.232 1.00 17.75 415 GLU A N 1
ATOM 2922 C CA . GLU A 1 415 ? -0.359 5.532 66.462 1.00 20.87 415 GLU A CA 1
ATOM 2923 C C . GLU A 1 415 ? 0.973 5.962 67.070 1.00 17.84 415 GLU A C 1
ATOM 2924 O O . GLU A 1 415 ? 1.129 6.019 68.294 1.00 19.50 415 GLU A O 1
ATOM 2930 N N . GLU A 1 416 ? 1.942 6.271 66.224 1.00 23.07 416 GLU A N 1
ATOM 2931 C CA . GLU A 1 416 ? 3.234 6.682 66.736 1.00 23.20 416 GLU A CA 1
ATOM 2932 C C . GLU A 1 416 ? 3.112 8.073 67.344 1.00 27.11 416 GLU A C 1
ATOM 2933 O O . GLU A 1 416 ? 3.775 8.376 68.331 1.00 21.75 416 GLU A O 1
ATOM 2939 N N . ASP A 1 417 ? 2.261 8.914 66.760 1.00 28.29 417 ASP A N 1
ATOM 2940 C CA . ASP A 1 417 ? 2.069 10.252 67.300 1.00 29.03 417 ASP A CA 1
ATOM 2941 C C . ASP A 1 417 ? 1.437 10.112 68.687 1.00 26.70 417 ASP A C 1
ATOM 2942 O O . ASP A 1 417 ? 1.703 10.911 69.589 1.00 22.34 417 ASP A O 1
ATOM 2947 N N . LEU A 1 418 ? 0.606 9.088 68.863 1.00 22.54 418 LEU A N 1
ATOM 2948 C CA . LEU A 1 418 ? -0.019 8.852 70.162 1.00 23.83 418 LEU A CA 1
ATOM 2949 C C . LEU A 1 418 ? 0.963 8.185 71.117 1.00 26.45 418 LEU A C 1
ATOM 2950 O O . LEU A 1 418 ? 0.584 7.686 72.174 1.00 26.22 418 LEU A O 1
ATOM 2955 N N . ARG A 1 419 ? 2.234 8.202 70.729 1.00 25.94 419 ARG A N 1
ATOM 2956 C CA . ARG A 1 419 ? 3.306 7.636 71.530 1.00 30.90 419 ARG A CA 1
ATOM 2957 C C . ARG A 1 419 ? 4.229 8.780 71.982 1.00 28.71 419 ARG A C 1
ATOM 2958 O O . ARG A 1 419 ? 5.330 8.549 72.484 1.00 32.30 419 ARG A O 1
ATOM 2966 N N . SER A 1 420 ? 3.790 10.020 71.779 1.00 31.95 420 SER A N 1
ATOM 2967 C CA . SER A 1 420 ? 4.586 11.179 72.192 1.00 27.83 420 SER A CA 1
ATOM 2968 C C . SER A 1 420 ? 4.453 11.256 73.702 1.00 30.07 420 SER A C 1
ATOM 2969 O O . SER A 1 420 ? 3.465 10.789 74.267 1.00 29.06 420 SER A O 1
ATOM 2972 N N . PRO A 1 421 ? 5.432 11.869 74.377 1.00 30.29 421 PRO A N 1
ATOM 2973 C CA . PRO A 1 421 ? 5.351 11.980 75.836 1.00 26.93 421 PRO A CA 1
ATOM 2974 C C . PRO A 1 421 ? 4.059 12.725 76.225 1.00 29.98 421 PRO A C 1
ATOM 2975 O O . PRO A 1 421 ? 3.423 12.414 77.228 1.00 30.13 421 PRO A O 1
ATOM 2979 N N . CYS A 1 422 ? 3.654 13.697 75.412 1.00 28.66 422 CYS A N 1
ATOM 2980 C CA . CYS A 1 422 ? 2.461 14.480 75.739 1.00 33.16 422 CYS A CA 1
ATOM 2981 C C . CYS A 1 422 ? 1.155 13.683 75.716 1.00 32.40 422 CYS A C 1
ATOM 2982 O O . CYS A 1 422 ? 0.196 14.048 76.394 1.00 33.96 422 CYS A O 1
ATOM 2985 N N . THR A 1 423 ? 1.120 12.589 74.958 1.00 32.45 423 THR A N 1
ATOM 2986 C CA . THR A 1 423 ? -0.082 11.761 74.882 1.00 26.14 423 THR A CA 1
ATOM 2987 C C . THR A 1 423 ? -0.471 11.287 76.283 1.00 30.23 423 THR A C 1
ATOM 2988 O O . THR A 1 423 ? -1.622 11.382 76.692 1.00 30.57 423 THR A O 1
ATOM 2992 N N . GLU A 1 424 ? 0.502 10.770 77.016 1.00 32.17 424 GLU A N 1
ATOM 2993 C CA . GLU A 1 424 ? 0.236 10.285 78.355 1.00 33.54 424 GLU A CA 1
ATOM 2994 C C . GLU A 1 424 ? -0.236 11.417 79.284 1.00 34.27 424 GLU A C 1
ATOM 2995 O O . GLU A 1 424 ? -1.195 11.228 80.053 1.00 27.13 424 GLU A O 1
ATOM 3001 N N . GLU A 1 425 ? 0.417 12.583 79.199 1.00 29.28 425 GLU A N 1
ATOM 3002 C CA . GLU A 1 425 ? 0.070 13.722 80.059 1.00 33.87 425 GLU A CA 1
ATOM 3003 C C . GLU A 1 425 ? -1.364 14.146 79.824 1.00 36.34 425 GLU A C 1
ATOM 3004 O O . GLU A 1 425 ? -2.095 14.459 80.761 1.00 41.70 425 GLU A O 1
ATOM 3010 N N . ILE A 1 426 ? -1.779 14.115 78.568 1.00 35.39 426 ILE A N 1
ATOM 3011 C CA . ILE A 1 426 ? -3.133 14.468 78.223 1.00 32.87 426 ILE A CA 1
ATOM 3012 C C . ILE A 1 426 ? -4.115 13.473 78.826 1.00 40.57 426 ILE A C 1
ATOM 3013 O O . ILE A 1 426 ? -5.129 13.857 79.430 1.00 38.17 426 ILE A O 1
ATOM 3018 N N . ALA A 1 427 ? -3.812 12.190 78.638 1.00 36.25 427 ALA A N 1
ATOM 3019 C CA . ALA A 1 427 ? -4.670 11.115 79.117 1.00 38.50 427 ALA A CA 1
ATOM 3020 C C . ALA A 1 427 ? -4.811 11.114 80.636 1.00 39.08 427 ALA A C 1
ATOM 3021 O O . ALA A 1 427 ? -5.908 10.925 81.165 1.00 39.58 427 ALA A O 1
ATOM 3023 N N . VAL A 1 428 ? -3.695 11.320 81.330 1.00 34.47 428 VAL A N 1
ATOM 3024 C CA . VAL A 1 428 ? -3.694 11.325 82.783 1.00 35.57 428 VAL A CA 1
ATOM 3025 C C . VAL A 1 428 ? -4.402 12.570 83.308 1.00 35.94 428 VAL A C 1
ATOM 3026 O O . VAL A 1 428 ? -5.096 12.522 84.316 1.00 31.68 428 VAL A O 1
ATOM 3030 N N . PHE A 1 429 ? -4.219 13.687 82.619 1.00 41.42 429 P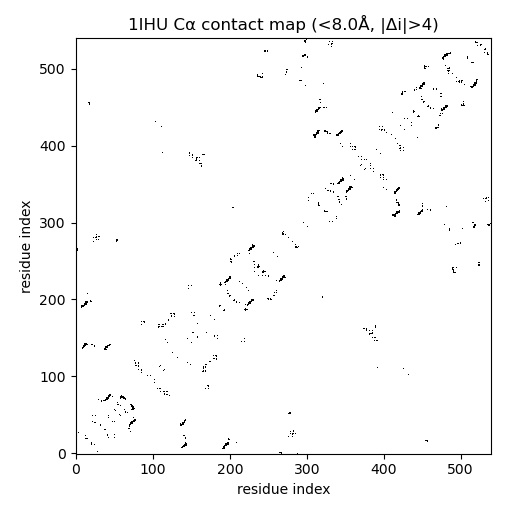HE A N 1
ATOM 3031 C CA . PHE A 1 429 ? -4.865 14.917 83.023 1.00 42.59 429 PHE A CA 1
ATOM 3032 C C . PHE A 1 429 ? -6.363 14.692 82.823 1.00 40.15 429 PHE A C 1
ATOM 3033 O O . PHE A 1 429 ? -7.179 15.085 83.645 1.00 44.52 429 PHE A O 1
ATOM 3041 N N . GLN A 1 430 ? -6.702 14.034 81.727 1.00 36.48 430 GLN A N 1
ATOM 3042 C CA . GLN A 1 430 ? -8.081 13.720 81.401 1.00 43.67 430 GLN A CA 1
ATOM 3043 C C . GLN A 1 430 ? -8.742 13.026 82.585 1.00 44.41 430 GLN A C 1
ATOM 3044 O O . GLN A 1 430 ? -9.855 13.358 82.975 1.00 42.89 430 GLN A O 1
ATOM 3050 N N . ALA A 1 431 ? -8.045 12.043 83.137 1.00 43.01 431 ALA A N 1
ATOM 3051 C CA . ALA A 1 431 ? -8.559 11.273 84.255 1.00 51.09 431 ALA A CA 1
ATOM 3052 C C . ALA A 1 431 ? -8.649 12.101 85.531 1.00 52.97 431 ALA A C 1
ATOM 3053 O O . ALA A 1 431 ? -9.654 12.055 86.225 1.00 58.11 431 ALA A O 1
ATOM 3055 N N . PHE A 1 432 ? -7.596 12.849 85.841 1.00 58.30 432 PHE A N 1
ATOM 3056 C CA . PHE A 1 432 ? -7.577 13.688 87.036 1.00 60.24 432 PHE A CA 1
ATOM 3057 C C . PHE A 1 432 ? -8.736 14.677 87.016 1.00 62.79 432 PHE A C 1
ATOM 3058 O O . PHE A 1 432 ? -9.179 15.156 88.060 1.00 63.14 432 PHE A O 1
ATOM 3066 N N . SER A 1 433 ? -9.214 14.987 85.818 1.00 63.22 433 SER A N 1
ATOM 3067 C CA . SER A 1 433 ? -10.294 15.944 85.661 1.00 65.26 433 SER A CA 1
ATOM 3068 C C . SER A 1 433 ? -11.576 15.541 86.363 1.00 66.20 433 SER A C 1
ATOM 3069 O O . SER A 1 433 ? -12.411 16.390 86.669 1.00 67.36 433 SER A O 1
ATOM 3072 N N . ARG A 1 434 ? -11.732 14.251 86.635 1.00 70.12 434 ARG A N 1
ATOM 3073 C CA . ARG A 1 434 ? -12.934 13.772 87.317 1.00 71.53 434 ARG A CA 1
ATOM 3074 C C . ARG A 1 434 ? -13.048 14.374 88.720 1.00 70.59 434 ARG A C 1
ATOM 3075 O O . ARG A 1 434 ? -14.123 14.815 89.128 1.00 72.98 434 ARG A O 1
ATOM 3083 N N . VAL A 1 435 ? -11.932 14.400 89.446 1.00 67.00 435 VAL A N 1
ATOM 3084 C CA . VAL A 1 435 ? -11.912 14.925 90.802 1.00 66.16 435 VAL A CA 1
ATOM 3085 C C . VAL A 1 435 ? -11.459 16.375 90.918 1.00 65.39 435 VAL A C 1
ATOM 3086 O O . VAL A 1 435 ? -11.452 16.930 92.015 1.00 65.59 435 VAL A O 1
ATOM 3090 N N . ILE A 1 436 ? -11.069 16.993 89.809 1.00 65.20 436 ILE A N 1
ATOM 3091 C CA . ILE A 1 436 ? -10.615 18.380 89.866 1.00 66.09 436 ILE A CA 1
ATOM 3092 C C . ILE A 1 436 ? -11.755 19.303 90.281 1.00 65.80 436 ILE A C 1
ATOM 3093 O O . ILE A 1 436 ? -11.527 20.433 90.725 1.00 62.95 436 ILE A O 1
ATOM 3098 N N . ARG A 1 437 ? -12.982 18.806 90.155 1.00 66.09 437 ARG A N 1
ATOM 3099 C CA . ARG A 1 437 ? -14.162 19.579 90.529 1.00 69.24 437 ARG A CA 1
ATOM 3100 C C . ARG A 1 437 ? -14.349 19.668 92.051 1.00 65.80 437 ARG A C 1
ATOM 3101 O O . ARG A 1 437 ? -15.096 20.514 92.544 1.00 68.36 437 ARG A O 1
ATOM 3109 N N . GLU A 1 438 ? -13.660 18.795 92.783 1.00 61.42 438 GLU A N 1
ATOM 3110 C CA . GLU A 1 438 ? -13.718 18.762 94.243 1.00 58.28 438 GLU A CA 1
ATOM 3111 C C . GLU A 1 438 ? -12.882 19.888 94.857 1.00 59.28 438 GLU A C 1
ATOM 3112 O O . GLU A 1 438 ? -12.967 20.157 96.055 1.00 56.56 438 GLU A O 1
ATOM 3118 N N . ALA A 1 439 ? -12.055 20.522 94.031 1.00 55.09 439 ALA A N 1
ATOM 3119 C CA . ALA A 1 439 ? -11.197 21.606 94.479 1.00 52.71 439 ALA A CA 1
ATOM 3120 C C . ALA A 1 439 ? -12.042 22.740 95.044 1.00 55.86 439 ALA A C 1
ATOM 3121 O O . ALA A 1 439 ? -11.527 23.635 95.713 1.00 54.70 439 ALA A O 1
ATOM 3123 N N . GLY A 1 440 ? -13.343 22.696 94.769 1.00 55.79 440 GLY A N 1
ATOM 3124 C CA . GLY A 1 440 ? -14.239 23.721 95.267 1.00 58.05 440 GLY A CA 1
ATOM 3125 C C . GLY A 1 440 ? -14.620 23.534 96.729 1.00 59.70 440 GLY A C 1
ATOM 3126 O O . GLY A 1 440 ? -14.837 24.512 97.440 1.00 58.04 440 GLY A O 1
ATOM 3127 N N . LYS A 1 441 ? -14.694 22.284 97.184 1.00 59.58 441 LYS A N 1
ATOM 3128 C CA . LYS A 1 441 ? -15.063 21.986 98.569 1.00 60.30 441 LYS A CA 1
ATOM 3129 C C . LYS A 1 441 ? -13.879 21.600 99.459 1.00 58.64 441 LYS A C 1
ATOM 3130 O O . LYS A 1 441 ? -13.991 21.609 100.688 1.00 55.73 441 LYS A O 1
ATOM 3136 N N . ARG A 1 442 ? -12.754 21.247 98.841 1.00 56.95 442 ARG A N 1
ATOM 3137 C CA . ARG A 1 442 ? -11.569 20.842 99.589 1.00 51.31 442 ARG A CA 1
ATOM 3138 C C . ARG A 1 442 ? -10.299 21.072 98.802 1.00 47.84 442 ARG A C 1
ATOM 3139 O O . ARG A 1 442 ? -10.291 21.804 97.817 1.00 48.58 442 ARG A O 1
ATOM 3147 N N . PHE A 1 443 ? -9.218 20.454 99.257 1.00 43.60 443 PHE A N 1
ATOM 3148 C CA . PHE A 1 443 ? -7.947 20.582 98.568 1.00 40.47 443 PHE A CA 1
ATOM 3149 C C . PHE A 1 443 ? -7.744 19.369 97.687 1.00 42.54 443 PHE A C 1
ATOM 3150 O O . PHE A 1 443 ? -7.911 18.220 98.119 1.00 36.97 443 PHE A O 1
ATOM 3158 N N . VAL A 1 444 ? -7.430 19.640 96.430 1.00 37.91 444 VAL A N 1
ATOM 3159 C CA . VAL A 1 444 ? -7.149 18.592 95.470 1.00 36.17 444 VAL A CA 1
ATOM 3160 C C . VAL A 1 444 ? -5.686 18.795 95.101 1.00 37.65 444 VAL A C 1
ATOM 3161 O O . VAL A 1 444 ? -5.298 19.882 94.671 1.00 39.87 444 VAL A O 1
ATOM 3165 N N . VAL A 1 445 ? -4.867 17.772 95.316 1.00 34.14 445 VAL A N 1
ATOM 3166 C CA . VAL A 1 445 ? -3.448 17.873 94.990 1.00 36.92 445 VAL A CA 1
ATOM 3167 C C . VAL A 1 445 ? -3.065 16.882 93.891 1.00 37.26 445 VAL A C 1
ATOM 3168 O O . VAL A 1 445 ? -3.243 15.680 94.055 1.00 33.29 445 VAL A O 1
ATOM 3172 N N . MET A 1 446 ? -2.535 17.396 92.780 1.00 37.56 446 MET A N 1
ATOM 3173 C CA . MET A 1 446 ? -2.126 16.570 91.637 1.00 34.14 446 MET A CA 1
ATOM 3174 C C . MET A 1 446 ? -0.614 16.609 91.472 1.00 31.78 446 MET A C 1
ATOM 3175 O O . MET A 1 446 ? -0.014 17.680 91.618 1.00 33.83 446 MET A O 1
ATOM 3180 N N . ASP A 1 447 ? 0.005 15.465 91.150 1.00 28.36 447 ASP A N 1
ATOM 3181 C CA . ASP A 1 447 ? 1.467 15.420 91.011 1.00 29.23 447 ASP A CA 1
ATOM 3182 C C . ASP A 1 447 ? 2.036 15.559 89.606 1.00 32.27 447 ASP A C 1
ATOM 3183 O O . ASP A 1 447 ? 3.233 15.349 89.397 1.00 30.38 447 ASP A O 1
ATOM 3188 N N . THR A 1 448 ? 1.192 15.917 88.646 1.00 31.59 448 THR A N 1
ATOM 3189 C CA . THR A 1 448 ? 1.642 16.086 87.280 1.00 34.04 448 THR A CA 1
ATOM 3190 C C . THR A 1 448 ? 0.579 16.879 86.518 1.00 40.76 448 THR A C 1
ATOM 3191 O O . THR A 1 448 ? -0.589 16.888 86.902 1.00 43.73 448 THR A O 1
ATOM 3195 N N . ALA A 1 449 ? 0.996 17.558 85.451 1.00 41.89 449 ALA A N 1
ATOM 3196 C CA . ALA A 1 449 ? 0.098 18.383 84.650 1.00 41.49 449 ALA A CA 1
ATOM 3197 C C . ALA A 1 449 ? 0.645 18.516 83.237 1.00 38.19 449 ALA A C 1
ATOM 3198 O O . ALA A 1 449 ? 1.845 18.351 83.013 1.00 40.16 449 ALA A O 1
ATOM 3200 N N . PRO A 1 450 ? -0.227 18.820 82.260 1.00 38.74 450 PRO A N 1
ATOM 3201 C CA . PRO A 1 450 ? 0.263 18.961 80.884 1.00 33.33 450 PRO A CA 1
ATOM 3202 C C . PRO A 1 450 ? 0.991 20.301 80.746 1.00 33.17 450 PRO A C 1
ATOM 3203 O O . PRO A 1 450 ? 0.922 21.151 81.646 1.00 27.18 450 PRO A O 1
ATOM 3207 N N . THR A 1 451 ? 1.690 20.480 79.627 1.00 32.11 451 THR A N 1
ATOM 3208 C CA . THR A 1 451 ? 2.423 21.720 79.361 1.00 33.42 451 THR A CA 1
ATOM 3209 C C . THR A 1 451 ? 1.447 22.856 78.994 1.00 31.12 451 THR A C 1
ATOM 3210 O O . THR A 1 451 ? 0.259 22.621 78.722 1.00 26.64 451 THR A O 1
ATOM 3214 N N . GLY A 1 452 ? 1.939 24.087 79.013 1.00 28.22 452 GLY A N 1
ATOM 3215 C CA . GLY A 1 452 ? 1.065 25.183 78.626 1.00 25.05 452 GLY A CA 1
ATOM 3216 C C . GLY A 1 452 ? 0.664 24.932 77.185 1.00 26.45 452 GLY A C 1
ATOM 3217 O O . GLY A 1 452 ? -0.502 25.104 76.812 1.00 26.20 452 GLY A O 1
ATOM 3218 N N . HIS A 1 453 ? 1.639 24.514 76.369 1.00 19.65 453 HIS A N 1
ATOM 3219 C CA . HIS A 1 453 ? 1.395 24.231 74.958 1.00 20.07 453 HIS A CA 1
ATOM 3220 C C . HIS A 1 453 ? 0.262 23.238 74.803 1.00 23.31 453 HIS A C 1
ATOM 3221 O O . HIS A 1 453 ? -0.680 23.482 74.054 1.00 28.22 453 HIS A O 1
ATOM 3228 N N . THR A 1 454 ? 0.358 22.115 75.505 1.00 23.37 454 THR A N 1
ATOM 3229 C CA . THR A 1 454 ? -0.681 21.100 75.425 1.00 28.92 454 THR A CA 1
ATOM 3230 C C . THR A 1 454 ? -2.011 21.645 75.956 1.00 25.43 454 THR A C 1
ATOM 3231 O O . THR A 1 454 ? -3.077 21.361 75.400 1.00 27.75 454 THR A O 1
ATOM 3235 N N . LEU A 1 455 ? -1.955 22.432 77.026 1.00 27.73 455 LEU A N 1
ATOM 3236 C CA . LEU A 1 455 ? -3.182 23.003 77.570 1.00 34.22 455 LEU A CA 1
ATOM 3237 C C . LEU A 1 455 ? -3.865 23.834 76.472 1.00 36.46 455 LEU A C 1
ATOM 3238 O O . LEU A 1 455 ? -5.025 23.605 76.133 1.00 37.10 455 LEU A O 1
ATOM 3243 N N . LEU A 1 456 ? -3.125 24.779 75.900 1.00 35.08 456 LEU A N 1
ATOM 3244 C CA . LEU A 1 456 ? -3.635 25.618 74.822 1.00 29.67 456 LEU A CA 1
ATOM 3245 C C . LEU A 1 456 ? -4.289 24.782 73.725 1.00 34.98 456 LEU A C 1
ATOM 3246 O O . LEU A 1 456 ? -5.385 25.092 73.251 1.00 38.84 456 LEU A O 1
ATOM 3251 N N . LEU A 1 457 ? -3.619 23.705 73.334 1.00 36.43 457 LEU A N 1
ATOM 3252 C CA . LEU A 1 457 ? -4.121 22.817 72.298 1.00 33.91 457 LEU A CA 1
ATOM 3253 C C . LEU A 1 457 ? -5.440 22.166 72.710 1.00 38.35 457 LEU A C 1
ATOM 3254 O O . LEU A 1 457 ? -6.366 22.107 71.914 1.00 35.28 457 LEU A O 1
ATOM 3259 N N . LEU A 1 458 ? -5.513 21.660 73.945 1.00 43.45 458 LEU A N 1
ATOM 3260 C CA . LEU A 1 458 ? -6.732 21.018 74.451 1.00 46.77 458 LEU A CA 1
ATOM 3261 C C . LEU A 1 458 ? -7.869 22.025 74.554 1.00 50.73 458 LEU A C 1
ATOM 3262 O O . LEU A 1 458 ? -9.036 21.680 74.384 1.00 54.25 458 LEU A O 1
ATOM 3267 N N . ASP A 1 459 ? -7.520 23.269 74.863 1.00 52.91 459 ASP A N 1
ATOM 3268 C CA . ASP A 1 459 ? -8.510 24.323 75.003 1.00 56.26 459 ASP A CA 1
ATOM 3269 C C . ASP A 1 459 ? -9.014 24.784 73.644 1.00 56.37 459 ASP A C 1
ATOM 3270 O O . ASP A 1 459 ? -10.051 25.434 73.550 1.00 61.58 459 ASP A O 1
ATOM 3275 N N . ALA A 1 460 ? -8.272 24.455 72.595 1.00 55.40 460 ALA A N 1
ATOM 3276 C CA . ALA A 1 460 ? -8.665 24.831 71.249 1.00 58.74 460 ALA A CA 1
ATOM 3277 C C . ALA A 1 460 ? -9.947 24.084 70.922 1.00 60.38 460 ALA A C 1
ATOM 3278 O O . ALA A 1 460 ? -10.889 24.651 70.368 1.00 65.05 460 ALA A O 1
ATOM 3280 N N . THR A 1 461 ? -9.987 22.807 71.275 1.00 62.97 461 THR A N 1
ATOM 3281 C CA . THR A 1 461 ? -11.174 22.004 71.023 1.00 63.31 461 THR A CA 1
ATOM 3282 C C . THR A 1 461 ? -12.235 22.157 72.114 1.00 65.02 461 THR A C 1
ATOM 3283 O O . THR A 1 461 ? -12.020 22.818 73.134 1.00 65.44 461 THR A O 1
ATOM 3287 N N . THR A 1 480 ? -12.428 20.710 78.762 1.00 58.11 480 THR A N 1
ATOM 3288 C CA . THR A 1 480 ? -11.256 21.016 79.575 1.00 63.82 480 THR A CA 1
ATOM 3289 C C . THR A 1 480 ? -11.433 22.362 80.303 1.00 64.45 480 THR A C 1
ATOM 3290 O O . THR A 1 480 ? -11.758 23.386 79.685 1.00 62.96 480 THR A O 1
ATOM 3294 N N . PRO A 1 481 ? -11.207 22.371 81.632 1.00 62.34 481 PRO A N 1
ATOM 3295 C CA . PRO A 1 481 ? -11.325 23.530 82.534 1.00 61.28 481 PRO A CA 1
ATOM 3296 C C . PRO A 1 481 ? -10.199 24.579 82.519 1.00 58.90 481 PRO A C 1
ATOM 3297 O O . PRO A 1 481 ? -9.563 24.829 83.546 1.00 54.49 481 PRO A O 1
ATOM 3301 N N . MET A 1 482 ? -9.981 25.221 81.376 1.00 55.94 482 MET A N 1
ATOM 3302 C CA . MET A 1 482 ? -8.918 26.214 81.256 1.00 55.00 482 MET A CA 1
ATOM 3303 C C . MET A 1 482 ? -9.016 27.385 82.245 1.00 52.80 482 MET A C 1
ATOM 3304 O O . MET A 1 482 ? -8.076 27.661 82.989 1.00 50.38 482 MET A O 1
ATOM 3309 N N . MET A 1 483 ? -10.144 28.081 82.252 1.00 56.37 483 MET A N 1
ATOM 3310 C CA . MET A 1 483 ? -10.310 29.214 83.161 1.00 57.09 483 MET A CA 1
ATOM 3311 C C . MET A 1 483 ? -10.009 28.834 84.603 1.00 54.06 483 MET A C 1
ATOM 3312 O O . MET A 1 483 ? -9.408 29.619 85.346 1.00 51.73 483 MET A O 1
ATOM 3317 N N . LEU A 1 484 ? -10.421 27.630 84.998 1.00 51.09 484 LEU A N 1
ATOM 3318 C CA . LEU A 1 484 ? -10.169 27.157 86.354 1.00 48.18 484 LEU A CA 1
ATOM 3319 C C . LEU A 1 484 ? -8.675 27.203 86.636 1.00 45.35 484 LEU A C 1
ATOM 3320 O O . LEU A 1 484 ? -8.249 27.749 87.649 1.00 39.64 484 LEU A O 1
ATOM 3325 N N . LEU A 1 485 ? -7.881 26.639 85.726 1.00 47.20 485 LEU A N 1
ATOM 3326 C CA . LEU A 1 485 ? -6.425 26.607 85.879 1.00 41.95 485 LEU A CA 1
ATOM 3327 C C . LEU A 1 485 ? -5.805 28.006 85.873 1.00 42.13 485 LEU A C 1
ATOM 3328 O O . LEU A 1 485 ? -4.807 28.258 86.558 1.00 42.13 485 LEU A O 1
ATOM 3333 N N . GLN A 1 486 ? -6.404 28.915 85.106 1.00 42.03 486 GLN A N 1
ATOM 3334 C CA . GLN A 1 486 ? -5.902 30.283 84.996 1.00 43.48 486 GLN A CA 1
ATOM 3335 C C . GLN A 1 486 ? -6.234 31.161 86.199 1.00 42.66 486 GLN A C 1
ATOM 3336 O O . GLN A 1 486 ? -5.488 32.078 86.525 1.00 46.45 486 GLN A O 1
ATOM 3342 N N . ASP A 1 487 ? -7.350 30.879 86.860 1.00 44.68 487 ASP A N 1
ATOM 3343 C CA . ASP A 1 487 ? -7.752 31.647 88.034 1.00 43.74 487 ASP A CA 1
ATOM 3344 C C . ASP A 1 487 ? -6.734 31.408 89.143 1.00 45.30 487 ASP A C 1
ATOM 3345 O O . ASP A 1 487 ? -6.584 30.292 89.625 1.00 49.16 487 ASP A O 1
ATOM 3350 N N . PRO A 1 488 ? -6.032 32.462 89.571 1.00 47.11 488 PRO A N 1
ATOM 3351 C CA . PRO A 1 488 ? -5.007 32.429 90.619 1.00 47.91 488 PRO A CA 1
ATOM 3352 C C . PRO A 1 488 ? -5.505 31.905 91.964 1.00 50.05 488 PRO A C 1
ATOM 3353 O O . PRO A 1 488 ? -4.756 31.293 92.722 1.00 50.79 488 PRO A O 1
ATOM 3357 N N . GLU A 1 489 ? -6.769 32.160 92.262 1.00 50.40 489 GLU A N 1
ATOM 3358 C CA . GLU A 1 489 ? -7.342 31.714 93.515 1.00 58.19 489 GLU A CA 1
ATOM 3359 C C . GLU A 1 489 ? -7.581 30.213 93.464 1.00 54.73 489 GLU A C 1
ATOM 3360 O O . GLU A 1 489 ? -6.898 29.437 94.143 1.00 56.24 489 GLU A O 1
ATOM 3366 N N . ARG A 1 490 ? -8.540 29.814 92.636 1.00 48.13 490 ARG A N 1
ATOM 3367 C CA . ARG A 1 490 ? -8.911 28.413 92.484 1.00 48.77 490 ARG A CA 1
ATOM 3368 C C . ARG A 1 490 ? -7.764 27.413 92.307 1.00 45.70 490 ARG A C 1
ATOM 3369 O O . ARG A 1 490 ? -7.773 26.344 92.911 1.00 40.14 490 ARG A O 1
ATOM 3377 N N . THR A 1 491 ? -6.782 27.768 91.488 1.00 45.87 491 THR A N 1
ATOM 3378 C CA . THR A 1 491 ? -5.655 26.888 91.199 1.00 37.22 491 THR A CA 1
ATOM 3379 C C . THR A 1 491 ? -4.296 27.488 91.566 1.00 39.15 491 THR A C 1
ATOM 3380 O O . THR A 1 491 ? -4.041 28.663 91.316 1.00 43.89 491 THR A O 1
ATOM 3384 N N . LYS A 1 492 ? -3.426 26.674 92.157 1.00 36.36 492 LYS A N 1
ATOM 3385 C CA . LYS A 1 492 ? -2.082 27.109 92.530 1.00 38.93 492 LYS A CA 1
ATOM 3386 C C . LYS A 1 492 ? -1.067 26.122 91.950 1.00 42.55 492 LYS A C 1
ATOM 3387 O O . LYS A 1 492 ? -0.927 24.994 92.422 1.00 42.10 492 LYS A O 1
ATOM 3393 N N . VAL A 1 493 ? -0.370 26.549 90.909 1.00 39.19 493 VAL A N 1
ATOM 3394 C CA . VAL A 1 493 ? 0.604 25.697 90.244 1.00 33.29 493 VAL A CA 1
ATOM 3395 C C . VAL A 1 493 ? 1.946 25.865 90.912 1.00 29.56 493 VAL A C 1
ATOM 3396 O O . VAL A 1 493 ? 2.422 26.990 91.102 1.00 32.41 493 VAL A O 1
ATOM 3400 N N . LEU A 1 494 ? 2.531 24.743 91.313 1.00 23.49 494 LEU A N 1
ATOM 3401 C CA . LEU A 1 494 ? 3.846 24.737 91.950 1.00 34.34 494 LEU A CA 1
ATOM 3402 C C . LEU A 1 494 ? 4.835 24.045 91.001 1.00 31.63 494 LEU A C 1
ATOM 3403 O O . LEU A 1 494 ? 4.563 22.961 90.472 1.00 33.01 494 LEU A O 1
ATOM 3408 N N . LEU A 1 495 ? 5.968 24.689 90.779 1.00 31.04 495 LEU A N 1
ATOM 3409 C CA . LEU A 1 495 ? 6.998 24.139 89.930 1.00 29.45 495 LEU A CA 1
ATOM 3410 C C . LEU A 1 495 ? 8.057 23.520 90.811 1.00 32.25 495 LEU A C 1
ATOM 3411 O O . LEU A 1 495 ? 8.613 24.183 91.690 1.00 33.68 495 LEU A O 1
ATOM 3416 N N . VAL A 1 496 ? 8.330 22.241 90.589 1.00 27.59 496 VAL A N 1
ATOM 3417 C CA . VAL A 1 496 ? 9.347 21.556 91.366 1.00 26.37 496 VAL A CA 1
ATOM 3418 C C . VAL A 1 496 ? 10.636 21.495 90.563 1.00 32.18 496 VAL A C 1
ATOM 3419 O O . VAL A 1 496 ? 10.611 21.177 89.376 1.00 31.14 496 VAL A O 1
ATOM 3423 N N . THR A 1 497 ? 11.763 21.797 91.199 1.00 31.83 497 THR A N 1
ATOM 3424 C CA . THR A 1 497 ? 13.025 21.712 90.498 1.00 27.14 497 THR A CA 1
ATOM 3425 C C . THR A 1 497 ? 14.165 21.352 91.453 1.00 36.62 497 THR A C 1
ATOM 3426 O O . THR A 1 497 ? 13.946 20.987 92.616 1.00 34.04 497 THR A O 1
ATOM 3430 N N . LEU A 1 498 ? 15.386 21.446 90.950 1.00 38.65 498 LEU A N 1
ATOM 3431 C CA . LEU A 1 498 ? 16.569 21.098 91.719 1.00 34.50 498 LEU A CA 1
ATOM 3432 C C . LEU A 1 498 ? 17.498 22.298 91.752 1.00 34.19 498 LEU A C 1
ATOM 3433 O O . LEU A 1 498 ? 17.465 23.128 90.849 1.00 37.66 498 LEU A O 1
ATOM 3438 N N . PRO A 1 499 ? 18.336 22.410 92.798 1.00 34.47 499 PRO A N 1
ATOM 3439 C CA . PRO A 1 499 ? 19.262 23.542 92.895 1.00 30.17 499 PRO A CA 1
ATOM 3440 C C . PRO A 1 499 ? 20.434 23.403 91.928 1.00 32.68 499 PRO A C 1
ATOM 3441 O O . PRO A 1 499 ? 21.593 23.573 92.311 1.00 32.69 499 PRO A O 1
ATOM 3445 N N . GLU A 1 500 ? 20.110 23.117 90.669 1.00 32.87 500 GLU A N 1
ATOM 3446 C CA . GLU A 1 500 ? 21.107 22.911 89.616 1.00 39.01 500 GLU A CA 1
ATOM 3447 C C . GLU A 1 500 ? 20.842 23.727 88.346 1.00 34.72 500 GLU A C 1
ATOM 3448 O O . GLU A 1 500 ? 19.706 24.086 88.043 1.00 40.24 500 GLU A O 1
ATOM 3454 N N . THR A 1 501 ? 21.901 23.990 87.592 1.00 34.40 501 THR A N 1
ATOM 3455 C CA . THR A 1 501 ? 21.813 24.806 86.387 1.00 36.48 501 THR A CA 1
ATOM 3456 C C . THR A 1 501 ? 20.784 24.406 85.334 1.00 31.26 501 THR A C 1
ATOM 3457 O O . THR A 1 501 ? 19.829 25.144 85.101 1.00 38.67 501 THR A O 1
ATOM 3461 N N . THR A 1 502 ? 20.985 23.254 84.695 1.00 32.99 502 THR A N 1
ATOM 3462 C CA . THR A 1 502 ? 20.076 22.775 83.648 1.00 31.68 502 THR A CA 1
ATOM 3463 C C . THR A 1 502 ? 18.667 22.615 84.197 1.00 29.36 502 THR A C 1
ATOM 3464 O O . THR A 1 502 ? 17.699 23.068 83.581 1.00 32.37 502 THR A O 1
ATOM 3468 N N . PRO A 1 503 ? 18.532 21.955 85.362 1.00 27.77 503 PRO A N 1
ATOM 3469 C CA . PRO A 1 503 ? 17.190 21.783 85.924 1.00 29.77 503 PRO A CA 1
ATOM 3470 C C . PRO A 1 503 ? 16.434 23.096 86.119 1.00 30.39 503 PRO A C 1
ATOM 3471 O O . PRO A 1 503 ? 15.231 23.157 85.878 1.00 28.89 503 PRO A O 1
ATOM 3475 N N . VAL A 1 504 ? 17.139 24.138 86.556 1.00 30.87 504 VAL A N 1
ATOM 3476 C CA . VAL A 1 504 ? 16.529 25.451 86.782 1.00 30.14 504 VAL A CA 1
ATOM 3477 C C . VAL A 1 504 ? 16.090 26.094 85.466 1.00 33.27 504 VAL A C 1
ATOM 3478 O O . VAL A 1 504 ? 14.990 26.641 85.365 1.00 32.24 504 VAL A O 1
ATOM 3482 N N . LEU A 1 505 ? 16.958 26.027 84.460 1.00 33.18 505 LEU A N 1
ATOM 3483 C CA . LEU A 1 505 ? 16.645 26.566 83.144 1.00 30.43 505 LEU A CA 1
ATOM 3484 C C . LEU A 1 505 ? 15.426 25.831 82.563 1.00 32.69 505 LEU A C 1
ATOM 3485 O O . LEU A 1 505 ? 14.513 26.449 82.005 1.00 29.91 505 LEU A O 1
ATOM 3490 N N . GLU A 1 506 ? 15.414 24.504 82.699 1.00 33.89 506 GLU A N 1
ATOM 3491 C CA . GLU A 1 506 ? 14.303 23.706 82.190 1.00 31.97 506 GLU A CA 1
ATOM 3492 C C . GLU A 1 506 ? 12.993 24.047 82.900 1.00 29.94 506 GLU A C 1
ATOM 3493 O O . GLU A 1 506 ? 11.935 24.074 82.275 1.00 23.32 506 GLU A O 1
ATOM 3499 N N . ALA A 1 507 ? 13.071 24.326 84.198 1.00 24.87 507 ALA A N 1
ATOM 3500 C CA . ALA A 1 507 ? 11.897 24.705 84.967 1.00 23.80 507 ALA A CA 1
ATOM 3501 C C . ALA A 1 507 ? 11.415 26.089 84.496 1.00 27.66 507 ALA A C 1
ATOM 3502 O O . ALA A 1 507 ? 10.210 26.342 84.370 1.00 25.79 507 ALA A O 1
ATOM 3504 N N . ALA A 1 508 ? 12.363 26.985 84.241 1.00 27.97 508 ALA A N 1
ATOM 3505 C CA . ALA A 1 508 ? 12.020 28.334 83.786 1.00 31.60 508 ALA A CA 1
ATOM 3506 C C . ALA A 1 508 ? 11.317 28.271 82.430 1.00 32.37 508 ALA A C 1
ATOM 3507 O O . ALA A 1 508 ? 10.348 28.999 82.187 1.00 27.85 508 ALA A O 1
ATOM 3509 N N . ASN A 1 509 ? 11.788 27.391 81.548 1.00 29.43 509 ASN A N 1
ATOM 3510 C CA . ASN A 1 509 ? 11.153 27.290 80.235 1.00 28.22 509 ASN A CA 1
ATOM 3511 C C . ASN A 1 509 ? 9.740 26.722 80.328 1.00 25.39 509 ASN A C 1
ATOM 3512 O O . ASN A 1 509 ? 8.861 27.097 79.554 1.00 31.73 509 ASN A O 1
ATOM 3517 N N . LEU A 1 510 ? 9.528 25.821 81.280 1.00 26.52 510 LEU A N 1
ATOM 3518 C CA . LEU A 1 510 ? 8.222 25.218 81.500 1.00 27.97 510 LEU A CA 1
ATOM 3519 C C . LEU A 1 510 ? 7.303 26.325 82.031 1.00 28.13 510 LEU A C 1
ATOM 3520 O O . LEU A 1 510 ? 6.118 26.387 81.707 1.00 29.08 510 LEU A O 1
ATOM 3525 N N . GLN A 1 511 ? 7.864 27.211 82.846 1.00 30.49 511 GLN A N 1
ATOM 3526 C CA . GLN A 1 511 ? 7.092 28.316 83.396 1.00 33.61 511 GLN A CA 1
ATOM 3527 C C . GLN A 1 511 ? 6.706 29.321 82.306 1.00 31.67 511 GLN A C 1
ATOM 3528 O O . GLN A 1 511 ? 5.554 29.756 82.247 1.00 32.05 511 GLN A O 1
ATOM 3534 N N . ALA A 1 512 ? 7.661 29.686 81.449 1.00 31.28 512 ALA A N 1
ATOM 3535 C CA . ALA A 1 512 ? 7.368 30.635 80.368 1.00 29.02 512 ALA A CA 1
ATOM 3536 C C . ALA A 1 512 ? 6.221 30.105 79.530 1.00 30.10 512 ALA A C 1
ATOM 3537 O O . ALA A 1 512 ? 5.335 30.858 79.145 1.00 32.60 512 ALA A O 1
ATOM 3539 N N . ASP A 1 513 ? 6.233 28.796 79.280 1.00 30.15 513 ASP A N 1
ATOM 3540 C CA . ASP A 1 513 ? 5.208 28.143 78.469 1.00 26.95 513 ASP A CA 1
ATOM 3541 C C . ASP A 1 513 ? 3.832 28.169 79.134 1.00 28.15 513 ASP A C 1
ATOM 3542 O O . ASP A 1 513 ? 2.817 28.376 78.475 1.00 31.11 513 ASP A O 1
ATOM 3547 N N . LEU A 1 514 ? 3.792 27.919 80.436 1.00 24.90 514 LEU A N 1
ATOM 3548 C CA . LEU A 1 514 ? 2.536 27.957 81.156 1.00 31.14 514 LEU A CA 1
ATOM 3549 C C . LEU A 1 514 ? 2.016 29.393 81.096 1.00 29.53 514 LEU A C 1
ATOM 3550 O O . LEU A 1 514 ? 0.820 29.623 80.931 1.00 29.62 514 LEU A O 1
ATOM 3555 N N . GLU A 1 515 ? 2.926 30.352 81.219 1.00 31.94 515 GLU A N 1
ATOM 3556 C CA . GLU A 1 515 ? 2.544 31.755 81.147 1.00 36.73 515 GLU A CA 1
ATOM 3557 C C . GLU A 1 515 ? 1.863 32.081 79.818 1.00 38.56 515 GLU A C 1
ATOM 3558 O O . GLU A 1 515 ? 0.859 32.799 79.810 1.00 39.61 515 GLU A O 1
ATOM 3564 N N . ARG A 1 516 ? 2.372 31.539 78.707 1.00 35.22 516 ARG A N 1
ATOM 3565 C CA . ARG A 1 516 ? 1.742 31.767 77.397 1.00 38.33 516 ARG A CA 1
ATOM 3566 C C . ARG A 1 516 ? 0.288 31.270 77.435 1.00 37.89 516 ARG A C 1
ATOM 3567 O O . ARG A 1 516 ? -0.563 31.735 76.678 1.00 34.85 516 ARG A O 1
ATOM 3575 N N . ALA A 1 517 ? 0.017 30.287 78.285 1.00 32.41 517 ALA A N 1
ATOM 3576 C CA . ALA A 1 517 ? -1.324 29.743 78.366 1.00 34.11 517 ALA A CA 1
ATOM 3577 C C . ALA A 1 517 ? -2.171 30.432 79.448 1.00 32.55 517 ALA A C 1
ATOM 3578 O O . ALA A 1 517 ? -3.228 29.931 79.826 1.00 32.59 517 ALA A O 1
ATOM 3580 N N . GLY A 1 518 ? -1.696 31.577 79.933 1.00 32.87 518 GLY A N 1
ATOM 3581 C CA . GLY A 1 518 ? -2.418 32.329 80.954 1.00 35.96 518 GLY A CA 1
ATOM 3582 C C . GLY A 1 518 ? -2.391 31.730 82.350 1.00 40.53 518 GLY A C 1
ATOM 3583 O O . GLY A 1 518 ? -3.263 32.016 83.183 1.00 37.66 518 GLY A O 1
ATOM 3584 N N . ILE A 1 519 ? -1.389 30.894 82.613 1.00 39.78 519 ILE A N 1
ATOM 3585 C CA . ILE A 1 519 ? -1.260 30.238 83.911 1.00 35.67 519 ILE A CA 1
ATOM 3586 C C . ILE A 1 519 ? 0.036 30.676 84.564 1.00 37.28 519 ILE A C 1
ATOM 3587 O O . ILE A 1 519 ? 1.121 30.421 84.044 1.00 36.35 519 ILE A O 1
ATOM 3592 N N . HIS A 1 520 ? -0.087 31.350 85.701 1.00 30.59 520 HIS A N 1
ATOM 3593 C CA . HIS A 1 520 ? 1.072 31.840 86.424 1.00 38.01 520 HIS A CA 1
ATOM 3594 C C . HIS A 1 520 ? 1.418 30.940 87.626 1.00 40.17 520 HIS A C 1
ATOM 3595 O O . HIS A 1 520 ? 0.649 30.844 88.579 1.00 37.10 520 HIS A O 1
ATOM 3602 N N . PRO A 1 521 ? 2.589 30.278 87.594 1.00 35.18 521 PRO A N 1
ATOM 3603 C CA . PRO A 1 521 ? 2.983 29.405 88.705 1.00 38.37 521 PRO A CA 1
ATOM 3604 C C . PRO A 1 521 ? 2.950 30.177 90.027 1.00 38.61 521 PRO A C 1
ATOM 3605 O O . PRO A 1 521 ? 3.556 31.237 90.157 1.00 33.44 521 PRO A O 1
ATOM 3609 N N . TRP A 1 522 ? 2.247 29.632 91.010 1.00 36.37 522 TRP A N 1
ATOM 3610 C CA . TRP A 1 522 ? 2.107 30.284 92.305 1.00 33.11 522 TRP A CA 1
ATOM 3611 C C . TRP A 1 522 ? 3.416 30.268 93.109 1.00 39.58 522 TRP A C 1
ATOM 3612 O O . TRP A 1 522 ? 3.692 31.198 93.869 1.00 41.52 522 TRP A O 1
ATOM 3623 N N . GLY A 1 523 ? 4.219 29.215 92.945 1.00 37.83 523 GLY A N 1
ATOM 3624 C CA . GLY A 1 523 ? 5.477 29.125 93.667 1.00 33.71 523 GLY A CA 1
ATOM 3625 C C . GLY A 1 523 ? 6.417 28.060 93.134 1.00 37.57 523 GLY A C 1
ATOM 3626 O O . GLY A 1 523 ? 6.019 27.194 92.357 1.00 32.82 523 GLY A O 1
ATOM 3627 N N . TRP A 1 524 ? 7.676 28.132 93.544 1.00 35.23 524 TRP A N 1
ATOM 3628 C CA . TRP A 1 524 ? 8.681 27.157 93.121 1.00 42.61 524 TRP A CA 1
ATOM 3629 C C . TRP A 1 524 ? 9.223 26.391 94.317 1.00 42.88 524 TRP A C 1
ATOM 3630 O O . TRP A 1 524 ? 9.434 26.955 95.394 1.00 40.50 524 TRP A O 1
ATOM 3641 N N . ILE A 1 525 ? 9.454 25.102 94.106 1.00 41.23 525 ILE A N 1
ATOM 3642 C CA . ILE A 1 525 ? 9.996 24.249 95.135 1.00 32.38 525 ILE A CA 1
ATOM 3643 C C . ILE A 1 525 ? 11.331 23.660 94.673 1.00 36.18 525 ILE A C 1
ATOM 3644 O O . ILE A 1 525 ? 11.387 22.861 93.724 1.00 32.71 525 ILE A O 1
ATOM 3649 N N . ILE A 1 526 ? 12.405 24.084 95.330 1.00 34.65 526 ILE A N 1
ATOM 3650 C CA . ILE A 1 526 ? 13.739 23.583 95.033 1.00 31.33 526 ILE A CA 1
ATOM 3651 C C . ILE A 1 526 ? 13.913 22.335 95.910 1.00 34.70 526 ILE A C 1
ATOM 3652 O O . ILE A 1 526 ? 14.134 22.435 97.115 1.00 31.92 526 ILE A O 1
ATOM 3657 N N . ASN A 1 527 ? 13.793 21.163 95.295 1.00 35.61 527 ASN A N 1
ATOM 3658 C CA . ASN A 1 527 ? 13.910 19.896 96.009 1.00 33.80 527 ASN A CA 1
ATOM 3659 C C . ASN A 1 527 ? 15.347 19.375 96.055 1.00 28.39 527 ASN A C 1
ATOM 3660 O O . ASN A 1 527 ? 16.208 19.837 95.317 1.00 29.34 527 ASN A O 1
ATOM 3665 N N . ASN A 1 528 ? 15.605 18.424 96.942 1.00 26.73 528 ASN A N 1
ATOM 3666 C CA . ASN A 1 528 ? 16.945 17.849 97.110 1.00 28.84 528 ASN A CA 1
ATOM 3667 C C . ASN A 1 528 ? 18.041 18.867 97.278 1.00 34.92 528 ASN A C 1
ATOM 3668 O O . ASN A 1 528 ? 18.960 18.929 96.464 1.00 40.67 528 ASN A O 1
ATOM 3673 N N . SER A 1 529 ? 17.965 19.662 98.334 1.00 35.57 529 SER A N 1
ATOM 3674 C CA . SER A 1 529 ? 18.996 20.648 98.554 1.00 36.54 529 SER A CA 1
ATOM 3675 C C . SER A 1 529 ? 19.950 20.158 99.632 1.00 39.64 529 SER A C 1
ATOM 3676 O O . SER A 1 529 ? 19.535 19.516 100.596 1.00 42.60 529 SER A O 1
ATOM 3679 N N . LEU A 1 530 ? 21.232 20.449 99.444 1.00 39.99 530 LEU A N 1
ATOM 3680 C CA . LEU A 1 530 ? 22.249 20.063 100.403 1.00 42.75 530 LEU A CA 1
ATOM 3681 C C . LEU A 1 530 ? 22.508 21.199 101.381 1.00 48.10 530 LEU A C 1
ATOM 3682 O O . LEU A 1 530 ? 22.735 20.968 102.566 1.00 45.75 530 LEU A O 1
ATOM 3687 N N . SER A 1 531 ? 22.462 22.431 100.885 1.00 49.05 531 SER A N 1
ATOM 3688 C CA . SER A 1 531 ? 22.724 23.582 101.736 1.00 52.68 531 SER A CA 1
ATOM 3689 C C . SER A 1 531 ? 21.785 23.621 102.947 1.00 54.52 531 SER A C 1
ATOM 3690 O O . SER A 1 531 ? 22.155 24.111 104.009 1.00 52.17 531 SER A O 1
ATOM 3693 N N . ILE A 1 532 ? 20.589 23.062 102.787 1.00 58.70 532 ILE A N 1
ATOM 3694 C CA . ILE A 1 532 ? 19.581 23.031 103.845 1.00 60.43 532 ILE A CA 1
ATOM 3695 C C . ILE A 1 532 ? 19.697 21.755 104.681 1.00 61.87 532 ILE A C 1
ATOM 3696 O O . ILE A 1 532 ? 19.049 21.620 105.720 1.00 64.07 532 ILE A O 1
ATOM 3701 N N . ALA A 1 533 ? 20.521 20.821 104.217 1.00 61.84 533 ALA A N 1
ATOM 3702 C CA . ALA A 1 533 ? 20.720 19.552 104.914 1.00 66.69 533 ALA A CA 1
ATOM 3703 C C . ALA A 1 533 ? 21.916 19.649 105.855 1.00 68.71 533 ALA A C 1
ATOM 3704 O O . ALA A 1 533 ? 22.798 20.496 105.668 1.00 70.56 533 ALA A O 1
ATOM 3706 N N . ASP A 1 534 ? 21.949 18.788 106.868 1.00 68.27 534 ASP A N 1
ATOM 3707 C CA . ASP A 1 534 ? 23.054 18.808 107.821 1.00 67.01 534 ASP A CA 1
ATOM 3708 C C . ASP A 1 534 ? 24.054 17.696 107.544 1.00 59.56 534 ASP A C 1
ATOM 3709 O O . ASP A 1 534 ? 23.733 16.510 107.618 1.00 54.65 534 ASP A O 1
ATOM 3714 N N . THR A 1 535 ? 25.270 18.099 107.209 1.00 56.90 535 THR A N 1
ATOM 3715 C CA . THR A 1 535 ? 26.331 17.155 106.912 1.00 56.97 535 THR A CA 1
ATOM 3716 C C . THR A 1 535 ? 27.682 17.783 107.224 1.00 57.53 535 THR A C 1
ATOM 3717 O O . THR A 1 535 ? 27.843 18.998 107.166 1.00 50.71 535 THR A O 1
ATOM 3721 N N . ARG A 1 536 ? 28.646 16.937 107.565 1.00 60.75 536 ARG A N 1
ATOM 3722 C CA . ARG A 1 536 ? 29.984 17.388 107.901 1.00 63.48 536 ARG A CA 1
ATOM 3723 C C . ARG A 1 536 ? 30.948 16.941 106.815 1.00 64.37 536 ARG A C 1
ATOM 3724 O O . ARG A 1 536 ? 32.134 17.290 106.830 1.00 63.24 536 ARG A O 1
ATOM 3732 N N . SER A 1 537 ? 30.421 16.163 105.871 1.00 61.22 537 SER A N 1
ATOM 3733 C CA . SER A 1 537 ? 31.210 15.668 104.757 1.00 56.26 537 SER A CA 1
ATOM 3734 C C . SER A 1 537 ? 31.717 16.856 103.969 1.00 57.40 537 SER A C 1
ATOM 3735 O O . SER A 1 537 ? 30.930 17.643 103.448 1.00 63.18 537 SER A O 1
ATOM 3738 N N . PRO A 1 538 ? 33.042 17.016 103.874 1.00 56.59 538 PRO A N 1
ATOM 3739 C CA . PRO A 1 538 ? 33.537 18.166 103.115 1.00 56.02 538 PRO A CA 1
ATOM 3740 C C . PRO A 1 538 ? 33.062 18.215 101.660 1.00 59.49 538 PRO A C 1
ATOM 3741 O O . PRO A 1 538 ? 32.711 19.287 101.158 1.00 58.27 538 PRO A O 1
ATOM 3745 N N . LEU A 1 539 ? 33.040 17.066 100.986 1.00 57.89 539 LEU A N 1
ATOM 3746 C CA . LEU A 1 539 ? 32.591 17.025 99.596 1.00 53.85 539 LEU A CA 1
ATOM 3747 C C . LEU A 1 539 ? 31.150 17.524 99.528 1.00 49.83 539 LEU A C 1
ATOM 3748 O O . LEU A 1 539 ? 30.827 18.386 98.722 1.00 47.66 539 LEU A O 1
ATOM 3753 N N . LEU A 1 540 ? 30.290 16.989 100.389 1.00 49.94 540 LEU A N 1
ATOM 3754 C CA . LEU A 1 540 ? 28.889 17.389 100.412 1.00 52.60 540 LEU A CA 1
ATOM 3755 C C . LEU A 1 540 ? 28.714 18.882 100.663 1.00 53.57 540 LEU A C 1
ATOM 3756 O O . LEU A 1 540 ? 27.965 19.552 99.954 1.00 55.69 540 LEU A O 1
ATOM 3761 N N . ARG A 1 541 ? 29.400 19.407 101.672 1.00 56.46 541 ARG A N 1
ATOM 3762 C CA . ARG A 1 541 ? 29.291 20.830 101.981 1.00 62.08 541 ARG A CA 1
ATOM 3763 C C . ARG A 1 541 ? 29.754 21.648 100.789 1.00 57.90 541 ARG A C 1
ATOM 3764 O O . ARG A 1 541 ? 29.246 22.738 100.543 1.00 57.88 541 ARG A O 1
ATOM 3772 N N . MET A 1 542 ? 30.727 21.110 100.060 1.00 56.06 542 MET A N 1
ATOM 3773 C CA . MET A 1 542 ? 31.275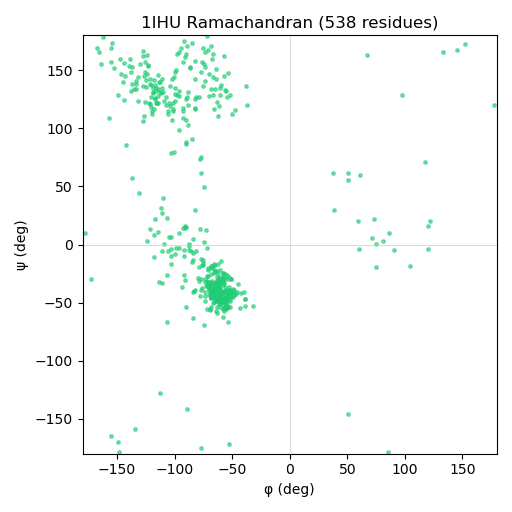 21.764 98.876 1.00 56.34 542 MET A CA 1
ATOM 3774 C C . MET A 1 542 ? 30.189 21.854 97.795 1.00 54.79 542 MET A C 1
ATOM 3775 O O . MET A 1 542 ? 30.052 22.870 97.111 1.00 54.44 542 MET A O 1
ATOM 3780 N N . ARG A 1 543 ? 29.424 20.779 97.644 1.00 50.15 543 ARG A N 1
ATOM 3781 C CA . ARG A 1 543 ? 28.340 20.744 96.670 1.00 49.15 543 ARG A CA 1
ATOM 3782 C C . ARG A 1 543 ? 27.257 21.718 97.121 1.00 49.64 543 ARG A C 1
ATOM 3783 O O . ARG A 1 543 ? 26.718 22.476 96.324 1.00 47.11 543 ARG A O 1
ATOM 3791 N N . ALA A 1 544 ? 26.946 21.691 98.413 1.00 54.40 544 ALA A N 1
ATOM 3792 C CA . ALA A 1 544 ? 25.928 22.575 98.968 1.00 54.30 544 ALA A CA 1
ATOM 3793 C C . ALA A 1 544 ? 26.246 24.011 98.567 1.00 52.30 544 ALA A C 1
ATOM 3794 O O . ALA A 1 544 ? 25.349 24.782 98.233 1.00 55.00 544 ALA A O 1
ATOM 3796 N N . GLN A 1 545 ? 27.532 24.350 98.581 1.00 50.68 545 GLN A N 1
ATOM 3797 C CA . GLN A 1 545 ? 27.989 25.687 98.224 1.00 53.25 545 GLN A CA 1
ATOM 3798 C C . GLN A 1 545 ? 27.775 25.965 96.736 1.00 52.88 545 GLN A C 1
ATOM 3799 O O . GLN A 1 545 ? 27.471 27.101 96.342 1.00 49.70 545 GLN A O 1
ATOM 3805 N N . GLN A 1 546 ? 27.929 24.929 95.913 1.00 49.42 546 GLN A N 1
ATOM 3806 C CA . GLN A 1 546 ? 27.727 25.069 94.469 1.00 48.70 546 GLN A CA 1
ATOM 3807 C C . GLN A 1 546 ? 26.261 25.414 94.136 1.00 48.20 546 GLN A C 1
ATOM 3808 O O . GLN A 1 546 ? 25.981 25.986 93.079 1.00 54.76 546 GLN A O 1
ATOM 3814 N N . GLU A 1 547 ? 25.341 25.086 95.049 1.00 43.50 547 GLU A N 1
ATOM 3815 C CA . GLU A 1 547 ? 23.900 25.351 94.889 1.00 42.88 547 GLU A CA 1
ATOM 3816 C C . GLU A 1 547 ? 23.476 26.817 95.016 1.00 45.40 547 GLU A C 1
ATOM 3817 O O . GLU A 1 547 ? 22.491 27.250 94.399 1.00 47.03 547 GLU A O 1
ATOM 3823 N N . LEU A 1 548 ? 24.205 27.562 95.841 1.00 44.93 548 LEU A N 1
ATOM 3824 C CA . LEU A 1 548 ? 23.892 28.957 96.113 1.00 45.88 548 LEU A CA 1
ATOM 3825 C C . LEU A 1 548 ? 23.513 29.780 94.893 1.00 42.74 548 LEU A C 1
ATOM 3826 O O . LEU A 1 548 ? 22.446 30.382 94.855 1.00 42.58 548 LEU A O 1
ATOM 3831 N N . PRO A 1 549 ? 24.368 29.808 93.867 1.00 44.28 549 PRO A N 1
ATOM 3832 C CA . PRO A 1 549 ? 23.990 30.607 92.698 1.00 45.57 549 PRO A CA 1
ATOM 3833 C C . PRO A 1 549 ? 22.624 30.218 92.104 1.00 47.93 549 PRO A C 1
ATOM 3834 O O . PRO A 1 549 ? 21.808 31.086 91.797 1.00 52.33 549 PRO A O 1
ATOM 3838 N N . GLN A 1 550 ? 22.370 28.921 91.954 1.00 45.04 550 GLN A N 1
ATOM 3839 C CA . GLN A 1 550 ? 21.103 28.463 91.391 1.00 43.50 550 GLN A CA 1
ATOM 3840 C C . GLN A 1 550 ? 19.905 28.829 92.264 1.00 43.91 550 GLN A C 1
ATOM 3841 O O . GLN A 1 550 ? 18.871 29.288 91.769 1.00 46.25 550 GLN A O 1
ATOM 3847 N N . ILE A 1 551 ? 20.032 28.612 93.565 1.00 43.46 551 ILE A N 1
ATOM 3848 C CA . ILE A 1 551 ? 18.936 28.940 94.465 1.00 42.13 551 ILE A CA 1
ATOM 3849 C C . ILE A 1 551 ? 18.689 30.451 94.401 1.00 40.80 551 ILE A C 1
ATOM 3850 O O . ILE A 1 551 ? 17.565 30.912 94.521 1.00 43.81 551 ILE A O 1
ATOM 3855 N N . GLU A 1 552 ? 19.745 31.219 94.175 1.00 43.96 552 GLU A N 1
ATOM 3856 C CA . GLU A 1 552 ? 19.612 32.663 94.083 1.00 52.18 552 GLU A CA 1
ATOM 3857 C C . GLU A 1 552 ? 18.881 33.113 92.816 1.00 50.09 552 GLU A C 1
ATOM 3858 O O . GLU A 1 552 ? 18.078 34.043 92.860 1.00 52.85 552 GLU A O 1
ATOM 3864 N N . SER A 1 553 ? 19.148 32.463 91.689 1.00 47.38 553 SER A N 1
ATOM 3865 C CA . SER A 1 553 ? 18.484 32.846 90.450 1.00 42.14 553 SER A CA 1
ATOM 3866 C C . SER A 1 553 ? 17.001 32.508 90.525 1.00 42.57 553 SER A C 1
ATOM 3867 O O . SER A 1 553 ? 16.190 33.134 89.849 1.00 47.78 553 SER A O 1
ATOM 3870 N N . VAL A 1 554 ? 16.637 31.522 91.347 1.00 42.99 554 VAL A N 1
ATOM 3871 C CA . VAL A 1 554 ? 15.228 31.153 91.480 1.00 38.27 554 VAL A CA 1
ATOM 3872 C C . VAL A 1 554 ? 14.518 32.165 92.345 1.00 43.41 554 VAL A C 1
ATOM 3873 O O . VAL A 1 554 ? 13.373 32.540 92.072 1.00 41.27 554 VAL A O 1
ATOM 3877 N N . LYS A 1 555 ? 15.208 32.607 93.391 1.00 46.12 555 LYS A N 1
ATOM 3878 C CA . LYS A 1 555 ? 14.636 33.572 94.319 1.00 51.74 555 LYS A CA 1
ATOM 3879 C C . LYS A 1 555 ? 14.481 34.951 93.699 1.00 48.77 555 LYS A C 1
ATOM 3880 O O . LYS A 1 555 ? 13.445 35.588 93.869 1.00 50.37 555 LYS A O 1
ATOM 3886 N N . ARG A 1 556 ? 15.491 35.406 92.964 1.00 47.22 556 ARG A N 1
ATOM 3887 C CA . ARG A 1 556 ? 15.430 36.745 92.379 1.00 54.44 556 ARG A CA 1
ATOM 3888 C C . ARG A 1 556 ? 15.274 36.839 90.868 1.00 54.07 556 ARG A C 1
ATOM 3889 O O . ARG A 1 556 ? 15.872 37.705 90.240 1.00 60.19 556 ARG A O 1
ATOM 3897 N N . GLN A 1 557 ? 14.454 35.979 90.276 1.00 57.53 557 GLN A N 1
ATOM 3898 C CA . GLN A 1 557 ? 14.295 36.021 88.822 1.00 55.71 557 GLN A CA 1
ATOM 3899 C C . GLN A 1 557 ? 13.210 35.107 88.262 1.00 51.16 557 GLN A C 1
ATOM 3900 O O . GLN A 1 557 ? 12.603 35.414 87.236 1.00 47.00 557 GLN A O 1
ATOM 3906 N N . HIS A 1 558 ? 12.962 33.991 88.940 1.00 42.46 558 HIS A N 1
ATOM 3907 C CA . HIS A 1 558 ? 11.981 33.030 88.461 1.00 39.64 558 HIS A CA 1
ATOM 3908 C C . HIS A 1 558 ? 10.746 32.868 89.324 1.00 38.83 558 HIS A C 1
ATOM 3909 O O . HIS A 1 558 ? 9.656 32.599 88.817 1.00 40.59 558 HIS A O 1
ATOM 3916 N N . ALA A 1 559 ? 10.902 33.029 90.628 1.00 35.10 559 ALA A N 1
ATOM 3917 C CA . ALA A 1 559 ? 9.763 32.846 91.506 1.00 39.48 559 ALA A CA 1
ATOM 3918 C C . ALA A 1 559 ? 9.627 33.895 92.597 1.00 39.82 559 ALA A C 1
ATOM 3919 O O . ALA A 1 559 ? 10.606 34.498 93.029 1.00 38.57 559 ALA A O 1
ATOM 3921 N N . SER A 1 560 ? 8.392 34.105 93.033 1.00 45.90 560 SER A N 1
ATOM 3922 C CA . SER A 1 560 ? 8.119 35.038 94.121 1.00 53.97 560 SER A CA 1
ATOM 3923 C C . SER A 1 560 ? 8.204 34.201 95.396 1.00 57.24 560 SER A C 1
ATOM 3924 O O . SER A 1 560 ? 8.963 34.523 96.314 1.00 64.01 560 SER A O 1
ATOM 3927 N N . ARG A 1 561 ? 7.437 33.109 95.425 1.00 54.48 561 ARG A N 1
ATOM 3928 C CA . ARG A 1 561 ? 7.408 32.191 96.559 1.00 50.94 561 ARG A CA 1
ATOM 3929 C C . ARG A 1 561 ? 8.256 30.956 96.260 1.00 51.41 561 ARG A C 1
ATOM 3930 O O . ARG A 1 561 ? 8.002 30.252 95.285 1.00 42.29 561 ARG A O 1
ATOM 3938 N N . VAL A 1 562 ? 9.254 30.702 97.107 1.00 49.25 562 VAL A N 1
ATOM 3939 C CA . VAL A 1 562 ? 10.171 29.574 96.935 1.00 45.66 562 VAL A CA 1
ATOM 3940 C C . VAL A 1 562 ? 10.348 28.770 98.220 1.00 50.00 562 VAL A C 1
ATOM 3941 O O . VAL A 1 562 ? 10.376 29.331 99.324 1.00 47.67 562 VAL A O 1
ATOM 3945 N N . ALA A 1 563 ? 10.485 27.457 98.070 1.00 44.34 563 ALA A N 1
ATOM 3946 C CA . ALA A 1 563 ? 10.691 26.572 99.207 1.00 39.66 563 ALA A CA 1
ATOM 3947 C C . ALA A 1 563 ? 11.940 25.737 98.973 1.00 41.71 563 ALA A C 1
ATOM 3948 O O . ALA A 1 563 ? 12.291 25.435 97.823 1.00 38.08 563 ALA A O 1
ATOM 3950 N N . LEU A 1 564 ? 12.621 25.398 100.063 1.00 36.30 564 LEU A N 1
ATOM 3951 C CA . LEU A 1 564 ? 13.830 24.583 100.011 1.00 42.53 564 LEU A CA 1
ATOM 3952 C C . LEU A 1 564 ? 13.630 23.274 100.754 1.00 43.78 564 LEU A C 1
ATOM 3953 O O . LEU A 1 564 ? 13.249 23.260 101.923 1.00 46.46 564 LEU A O 1
ATOM 3958 N N . VAL A 1 565 ? 13.878 22.171 100.062 1.00 41.45 565 VAL A N 1
ATOM 3959 C CA . VAL A 1 565 ? 13.730 20.858 100.662 1.00 35.51 565 VAL A CA 1
ATOM 3960 C C . VAL A 1 565 ? 15.086 20.170 100.631 1.00 39.46 565 VAL A C 1
ATOM 3961 O O . VAL A 1 565 ? 15.780 20.127 99.608 1.00 38.67 565 VAL A O 1
ATOM 3965 N N . PRO A 1 566 ? 15.486 19.616 101.768 1.00 37.19 566 PRO A N 1
ATOM 3966 C CA . PRO A 1 566 ? 16.772 18.937 101.875 1.00 38.72 566 PRO A CA 1
ATOM 3967 C C . PRO A 1 566 ? 16.809 17.549 101.238 1.00 38.97 566 PRO A C 1
ATOM 3968 O O . PRO A 1 566 ? 15.779 16.892 101.075 1.00 30.78 566 PRO A O 1
ATOM 3972 N N . VAL A 1 567 ? 18.015 17.118 100.896 1.00 40.09 567 VAL A N 1
ATOM 3973 C CA . VAL A 1 567 ? 18.236 15.770 100.389 1.00 44.27 567 VAL A CA 1
ATOM 3974 C C . VAL A 1 567 ? 17.993 14.950 101.661 1.00 42.58 567 VAL A C 1
ATOM 3975 O O . VAL A 1 567 ? 18.589 15.263 102.687 1.00 47.96 567 VAL A O 1
ATOM 3979 N N . LEU A 1 568 ? 17.131 13.936 101.629 1.00 45.74 568 LEU A N 1
ATOM 3980 C CA . LEU A 1 568 ? 16.890 13.141 102.840 1.00 51.51 568 LEU A CA 1
ATOM 3981 C C . LEU A 1 568 ? 17.665 11.833 102.891 1.00 58.09 568 LEU A C 1
ATOM 3982 O O . LEU A 1 568 ? 17.591 11.111 103.886 1.00 64.65 568 LEU A O 1
ATOM 3987 N N . ALA A 1 569 ? 18.414 11.533 101.833 1.00 66.25 569 ALA A N 1
ATOM 3988 C CA . ALA A 1 569 ? 19.151 10.270 101.748 1.00 73.20 569 ALA A CA 1
ATOM 3989 C C . ALA A 1 569 ? 18.065 9.200 101.647 1.00 74.67 569 ALA A C 1
ATOM 3990 O O . ALA A 1 569 ? 16.902 9.467 101.964 1.00 80.45 569 ALA A O 1
ATOM 3992 N N . SER A 1 570 ? 18.423 7.998 101.215 1.00 72.29 570 SER A N 1
ATOM 3993 C CA . SER A 1 570 ? 17.424 6.941 101.073 1.00 75.66 570 SER A CA 1
ATOM 3994 C C . SER A 1 570 ? 16.229 7.475 100.272 1.00 76.26 570 SER A C 1
ATOM 3995 O O . SER A 1 570 ? 16.396 8.296 99.365 1.00 78.53 570 SER A O 1
ATOM 3998 N N . GLU A 1 571 ? 15.027 7.013 100.600 1.00 74.30 571 GLU A N 1
ATOM 3999 C CA . GLU A 1 571 ? 13.836 7.459 99.888 1.00 72.14 571 GLU A CA 1
ATOM 4000 C C . GLU A 1 571 ? 12.694 7.787 100.840 1.00 67.79 571 GLU A C 1
ATOM 4001 O O . GLU A 1 571 ? 12.412 7.038 101.768 1.00 68.98 571 GLU A O 1
ATOM 4007 N N . PRO A 1 572 ? 12.035 8.932 100.636 1.00 63.60 572 PRO A N 1
ATOM 4008 C CA . PRO A 1 572 ? 10.928 9.289 101.521 1.00 62.81 572 PRO A CA 1
ATOM 4009 C C . PRO A 1 572 ? 9.679 8.492 101.174 1.00 60.69 572 PRO A C 1
ATOM 4010 O O . PRO A 1 572 ? 8.744 9.015 100.583 1.00 57.97 572 PRO A O 1
ATOM 4014 N N . THR A 1 573 ? 9.674 7.219 101.555 1.00 63.05 573 THR A N 1
ATOM 4015 C CA . THR A 1 573 ? 8.552 6.331 101.269 1.00 64.39 573 THR A CA 1
ATOM 4016 C C . THR A 1 573 ? 7.473 6.284 102.356 1.00 64.85 573 THR A C 1
ATOM 4017 O O . THR A 1 573 ? 6.297 6.067 102.063 1.00 65.69 573 THR A O 1
ATOM 4021 N N . GLY A 1 574 ? 7.867 6.474 103.608 1.00 62.88 574 GLY A N 1
ATOM 4022 C CA . GLY A 1 574 ? 6.891 6.433 104.680 1.00 64.27 574 GLY A CA 1
ATOM 4023 C C . GLY A 1 574 ? 6.431 7.801 105.136 1.00 63.38 574 GLY A C 1
ATOM 4024 O O . GLY A 1 574 ? 7.187 8.766 105.059 1.00 66.71 574 GLY A O 1
ATOM 4025 N N . ILE A 1 575 ? 5.191 7.889 105.607 1.00 63.37 575 ILE A N 1
ATOM 4026 C CA . ILE A 1 575 ? 4.641 9.154 106.090 1.00 65.49 575 ILE A CA 1
ATOM 4027 C C . ILE A 1 575 ? 5.635 9.893 106.980 1.00 63.31 575 ILE A C 1
ATOM 4028 O O . ILE A 1 575 ? 5.679 11.118 106.983 1.00 61.29 575 ILE A O 1
ATOM 4033 N N . ASP A 1 576 ? 6.426 9.144 107.740 1.00 62.99 576 ASP A N 1
ATOM 4034 C CA . ASP A 1 576 ? 7.405 9.756 108.625 1.00 64.71 576 ASP A CA 1
ATOM 4035 C C . ASP A 1 576 ? 8.353 10.618 107.830 1.00 61.61 576 ASP A C 1
ATOM 4036 O O . ASP A 1 576 ? 8.428 11.822 108.037 1.00 62.79 576 ASP A O 1
ATOM 4041 N N . LYS A 1 577 ? 9.081 9.981 106.923 1.00 61.81 577 LYS A N 1
ATOM 4042 C CA . LYS A 1 577 ? 10.037 10.665 106.065 1.00 61.46 577 LYS A CA 1
ATOM 4043 C C . LYS A 1 577 ? 9.362 11.827 105.325 1.00 56.32 577 LYS A C 1
ATOM 4044 O O . LYS A 1 577 ? 9.897 12.932 105.239 1.00 57.63 577 LYS A O 1
ATOM 4050 N N . LEU A 1 578 ? 8.176 11.553 104.804 1.00 47.58 578 LEU A N 1
ATOM 4051 C CA . LEU A 1 578 ? 7.392 12.531 104.077 1.00 47.53 578 LEU A CA 1
ATOM 4052 C C . LEU A 1 578 ? 7.163 13.754 104.957 1.00 50.40 578 LEU A C 1
ATOM 4053 O O . LEU A 1 578 ? 7.231 14.891 104.481 1.00 51.08 578 LEU A O 1
ATOM 4058 N N . LYS A 1 579 ? 6.901 13.515 106.243 1.00 50.12 579 LYS A N 1
ATOM 4059 C CA . LYS A 1 579 ? 6.666 14.594 107.205 1.00 45.93 579 LYS A CA 1
ATOM 4060 C C . LYS A 1 579 ? 7.951 15.350 107.508 1.00 48.01 579 LYS A C 1
ATOM 4061 O O . LYS A 1 579 ? 7.924 16.538 107.831 1.00 49.44 579 LYS A O 1
ATOM 4067 N N . GLN A 1 580 ? 9.076 14.656 107.364 1.00 48.68 580 GLN A N 1
ATOM 4068 C CA . GLN A 1 580 ? 10.390 15.226 107.633 1.00 51.19 580 GLN A CA 1
ATOM 4069 C C . GLN A 1 580 ? 10.850 16.239 106.585 1.00 48.95 580 GLN A C 1
ATOM 4070 O O . GLN A 1 580 ? 11.655 17.123 106.879 1.00 51.60 580 GLN A O 1
ATOM 4076 N N . LEU A 1 581 ? 10.351 16.087 105.361 1.00 43.01 581 LEU A N 1
ATOM 4077 C CA . LEU A 1 581 ? 10.697 16.969 104.245 1.00 42.13 581 LEU A CA 1
ATOM 4078 C C . LEU A 1 581 ? 10.180 18.382 104.446 1.00 38.21 581 LEU A C 1
ATOM 4079 O O . LEU A 1 581 ? 10.812 19.351 104.045 1.00 37.26 581 LEU A O 1
ATOM 4084 N N . ALA A 1 582 ? 9.005 18.480 105.051 1.00 38.34 582 ALA A N 1
ATOM 4085 C CA . ALA A 1 582 ? 8.351 19.752 105.265 1.00 36.21 582 ALA A CA 1
ATOM 4086 C C . ALA A 1 582 ? 9.042 20.716 106.214 1.00 37.99 582 ALA A C 1
ATOM 4087 O O . ALA A 1 582 ? 9.095 21.918 105.939 1.00 38.06 582 ALA A O 1
ATOM 4089 N N . GLY A 1 583 ? 9.589 20.206 107.313 1.00 39.31 583 GLY A N 1
ATOM 4090 C CA . GLY A 1 583 ? 10.216 21.084 108.288 1.00 41.04 583 GLY A CA 1
ATOM 4091 C C . GLY A 1 583 ? 9.105 21.580 109.210 1.00 43.23 583 GLY A C 1
ATOM 4092 O O . GLY A 1 583 ? 7.955 21.189 109.031 1.00 39.65 583 GLY A O 1
ATOM 4093 N N . HIS A 1 584 ? 9.411 22.439 110.179 1.00 48.71 584 HIS A N 1
ATOM 4094 C CA . HIS A 1 584 ? 8.368 22.906 111.091 1.00 48.32 584 HIS A CA 1
ATOM 4095 C C . HIS A 1 584 ? 7.660 24.211 110.760 1.00 53.50 584 HIS A C 1
ATOM 4096 O O . HIS A 1 584 ? 8.081 24.974 109.892 1.00 50.65 584 HIS A O 1
ATOM 4103 N N . HIS A 1 585 ? 6.575 24.447 111.496 1.00 62.58 585 HIS A N 1
ATOM 4104 C CA . HIS A 1 585 ? 5.726 25.634 111.360 1.00 70.45 585 HIS A CA 1
ATOM 4105 C C . HIS A 1 585 ? 6.458 26.916 111.765 1.00 69.56 585 HIS A C 1
ATOM 4106 O O . HIS A 1 585 ? 7.489 26.868 112.443 1.00 66.69 585 HIS A O 1
ATOM 4113 N N . HIS A 1 586 ? 5.885 28.052 111.370 1.00 68.22 586 HIS A N 1
ATOM 4114 C CA . HIS A 1 586 ? 6.440 29.381 111.636 1.00 69.53 586 HIS A CA 1
ATOM 4115 C C . HIS A 1 586 ? 7.933 29.413 111.326 1.00 68.28 586 HIS A C 1
ATOM 4116 O O . HIS A 1 586 ? 8.458 30.526 111.130 1.00 71.58 586 HIS A O 1
#

Organism: Escherichia coli (NCBI:txid562)